Protein AF-A0A3A4NGE0-F1 (afdb_monomer)

Mean predicted aligned error: 10.21 Å

Secondary structure (DSSP, 8-state):
-PPPPGGG---GGGGSSS--S-------TTHHHHHHHHGGG-TT---HHHHHHH--EEEE--TTGGG-HHHHHHHHHHHHHHHTT-SEEEEES-HHHHHHHHHHHHHH-TT-EEE-S----SEEEEESS--SSTT-EEEEEEBTEEEESSGGGGS---B-HHHHHHHHHHHHHHHHHHHTTTT-TT---S---EEEETTT-SSS---PPPPPS-EEEEEEEEE--SHHHHHHHHHHTTS-EEEEEEEE--PBPPGGGTTT-TT--GGGTT-BHHHHHHHHHTTSEEEEEEE-S-TTSSGGGTS---EEEE--S-HHHHHHHHHT--SEEEEEEE-SSEEEEEEE-SBTTBPPGGGGT---S----HHHHHHHHHT--HHHHHHHHHHT-BTTSPPPGGGS--BTTBPPPTTGGGGGTS-HHHHHHHHTT--HHHHHTTTT-BHHHIIIIIITTSSS-SS--SS-TTS--PPPHHHHHHHHHHHHHHHHHHT-TTTGGGS-SSSEEEEETTSPSP---EE---PPTT-GGG-HHHHHHHHHHHTT-

Solvent-accessible surface area (backbone atoms only — not comparable to full-atom values): 29525 Å² total; per-residue (Å²): 138,78,85,77,68,75,86,68,67,49,71,71,78,72,61,79,81,60,77,95,68,81,88,76,73,53,62,49,96,35,41,74,53,52,46,49,34,44,53,86,54,45,72,83,82,70,63,60,65,66,57,45,68,73,41,33,40,31,44,34,51,38,82,62,38,84,81,36,63,47,57,39,54,9,52,47,47,30,44,44,50,43,35,49,74,43,38,28,38,30,42,43,45,42,70,71,58,36,52,52,40,51,54,46,25,44,43,54,16,73,54,49,47,48,28,66,68,92,75,94,55,75,32,33,34,19,39,20,23,74,62,96,49,69,62,32,38,23,26,19,29,37,53,56,24,26,27,27,55,39,84,73,7,39,33,84,49,72,55,41,54,69,25,14,47,40,26,19,21,51,38,50,30,48,36,48,23,37,68,42,23,94,40,36,98,51,32,40,87,43,77,61,56,28,57,47,28,78,60,43,56,49,91,74,91,68,98,69,82,76,84,67,78,72,34,59,58,47,61,34,34,36,36,25,55,42,34,29,25,30,18,17,48,60,45,50,39,69,46,52,36,34,38,37,39,36,36,34,30,62,52,54,34,50,62,81,39,52,46,29,24,75,76,51,39,63,88,40,57,69,38,47,33,46,57,52,51,50,61,59,30,62,90,41,64,45,45,74,46,73,38,75,37,61,93,66,76,46,72,80,53,64,58,88,50,47,33,37,38,41,24,54,89,56,59,67,59,47,37,53,52,49,73,52,55,44,55,29,40,35,33,26,44,67,45,69,60,33,27,30,39,36,52,28,69,46,78,51,81,47,42,38,66,34,38,82,61,54,82,88,60,95,71,82,52,72,49,48,51,49,11,61,75,57,73,46,58,46,60,60,43,44,25,37,65,72,70,63,39,30,28,61,49,43,46,53,84,90,51,59,70,89,41,96,94,51,70,79,59,94,66,54,73,51,39,53,78,41,21,59,43,59,55,32,30,64,76,63,69,46,54,74,78,64,56,60,76,44,58,79,34,38,58,70,53,47,42,55,51,24,54,78,47,45,72,63,60,82,81,82,71,94,83,66,74,78,85,68,45,39,54,53,31,39,50,24,35,38,22,5,40,53,38,38,45,55,51,54,34,72,41,28,80,87,49,47,84,53,44,52,89,43,47,29,33,41,47,52,56,59,45,72,49,65,71,84,26,66,37,81,75,65,66,42,87,89,29,64,49,70,35,66,69,54,42,53,51,42,44,72,73,50,74,86,114

Radius of gyration: 24.65 Å; Cα contacts (8 Å, |Δi|>4): 1082; chains: 1; bounding box: 71×48×72 Å

Structure (mmCIF, N/CA/C/O backbone):
data_AF-A0A3A4NGE0-F1
#
_entry.id   AF-A0A3A4NGE0-F1
#
loop_
_atom_site.group_PDB
_atom_site.id
_atom_site.type_symbol
_atom_site.label_atom_id
_atom_site.label_alt_id
_atom_site.label_comp_id
_atom_site.label_asym_id
_atom_site.label_entity_id
_atom_site.label_seq_id
_atom_site.pdbx_PDB_ins_code
_atom_site.Cartn_x
_atom_site.Cartn_y
_atom_site.Cartn_z
_atom_site.occupancy
_atom_site.B_iso_or_equiv
_atom_site.auth_seq_id
_atom_site.auth_comp_id
_atom_site.auth_asym_id
_atom_site.auth_atom_id
_atom_site.pdbx_PDB_model_num
ATOM 1 N N . MET A 1 1 ? 4.932 -17.598 19.929 1.00 28.69 1 MET A N 1
ATOM 2 C CA . MET A 1 1 ? 4.287 -16.686 20.895 1.00 28.69 1 MET A CA 1
ATOM 3 C C . MET A 1 1 ? 5.229 -16.526 22.076 1.00 28.69 1 MET A C 1
ATOM 5 O O . MET A 1 1 ? 5.363 -17.460 22.852 1.00 28.69 1 MET A O 1
ATOM 9 N N . GLY A 1 2 ? 5.969 -15.420 22.142 1.00 29.58 2 GLY A N 1
ATOM 10 C CA . GLY A 1 2 ? 6.807 -15.085 23.297 1.00 29.58 2 GLY A CA 1
ATOM 11 C C . GLY A 1 2 ? 6.053 -14.097 24.178 1.00 29.58 2 GLY A C 1
ATOM 12 O O . GLY A 1 2 ? 5.568 -13.089 23.670 1.00 29.58 2 GLY A O 1
ATOM 13 N N . VAL A 1 3 ? 5.911 -14.408 25.465 1.00 26.00 3 VAL A N 1
ATOM 14 C CA . VAL A 1 3 ? 5.252 -13.546 26.453 1.00 26.00 3 VAL A CA 1
ATOM 15 C C . VAL A 1 3 ? 6.077 -12.265 26.608 1.00 26.00 3 VAL A C 1
ATOM 17 O O . VAL A 1 3 ? 7.247 -12.315 26.985 1.00 26.00 3 VAL A O 1
ATOM 20 N N . VAL A 1 4 ? 5.488 -11.114 26.281 1.00 31.50 4 VAL A N 1
ATOM 21 C CA . VAL A 1 4 ? 6.109 -9.803 26.514 1.00 31.50 4 VAL A CA 1
ATOM 22 C C . VAL A 1 4 ? 6.120 -9.551 28.024 1.00 31.50 4 VAL A C 1
ATOM 24 O O . VAL A 1 4 ? 5.094 -9.668 28.686 1.00 31.50 4 VAL A O 1
ATOM 27 N N . SER A 1 5 ? 7.285 -9.230 28.590 1.00 34.03 5 SER A N 1
ATOM 28 C CA . SER A 1 5 ? 7.421 -8.948 30.025 1.00 34.03 5 SER A CA 1
ATOM 29 C C . SER A 1 5 ? 6.559 -7.747 30.442 1.00 34.03 5 SER A C 1
ATOM 31 O O . SER A 1 5 ? 6.708 -6.650 29.899 1.00 34.03 5 SER A O 1
ATOM 33 N N . THR A 1 6 ? 5.729 -7.930 31.474 1.00 38.28 6 THR A N 1
ATOM 34 C CA . THR A 1 6 ? 4.860 -6.906 32.091 1.00 38.28 6 THR A CA 1
ATOM 35 C C . THR A 1 6 ? 5.606 -5.655 32.575 1.00 38.28 6 THR A C 1
ATOM 37 O O . THR A 1 6 ? 4.991 -4.611 32.766 1.00 38.28 6 THR A O 1
ATOM 40 N N . ARG A 1 7 ? 6.942 -5.698 32.707 1.00 39.53 7 ARG A N 1
ATOM 41 C CA . ARG A 1 7 ? 7.781 -4.552 33.113 1.00 39.53 7 ARG A CA 1
ATOM 42 C C . ARG A 1 7 ? 7.842 -3.394 32.104 1.00 39.53 7 ARG A C 1
ATOM 44 O O . ARG A 1 7 ? 8.362 -2.337 32.461 1.00 39.53 7 ARG A O 1
ATOM 51 N N . ARG A 1 8 ? 7.374 -3.568 30.860 1.00 47.34 8 ARG A N 1
ATOM 52 C CA . ARG A 1 8 ? 7.400 -2.505 29.829 1.00 47.34 8 ARG A CA 1
ATOM 53 C C . ARG A 1 8 ? 6.116 -1.677 29.720 1.00 47.34 8 ARG A C 1
ATOM 55 O O . ARG A 1 8 ? 6.148 -0.645 29.062 1.00 47.34 8 ARG A O 1
ATOM 62 N N . LEU A 1 9 ? 5.030 -2.070 30.384 1.00 48.41 9 LEU A N 1
ATOM 63 C CA . LEU A 1 9 ? 3.825 -1.246 30.502 1.00 48.41 9 LEU A CA 1
ATOM 64 C C . LEU A 1 9 ? 4.049 -0.246 31.647 1.00 48.41 9 LEU A C 1
ATOM 66 O O . LEU A 1 9 ? 4.215 -0.656 32.796 1.00 48.41 9 LEU A O 1
ATOM 70 N N . ARG A 1 10 ? 4.136 1.056 31.349 1.00 45.19 10 ARG A N 1
ATOM 71 C CA . ARG A 1 10 ? 4.408 2.105 32.351 1.00 45.19 10 ARG A CA 1
ATOM 72 C C . ARG A 1 10 ? 3.235 3.074 32.479 1.00 45.19 10 ARG A C 1
ATOM 74 O O . ARG A 1 10 ? 2.483 3.287 31.540 1.00 45.19 10 ARG A O 1
ATOM 81 N N . CYS A 1 11 ? 3.116 3.683 33.658 1.00 36.38 11 CYS A N 1
ATOM 82 C CA . CYS A 1 11 ? 2.197 4.786 33.936 1.00 36.38 11 CYS A CA 1
ATOM 83 C C . CYS A 1 11 ? 2.870 6.106 33.520 1.00 36.38 11 CYS A C 1
ATOM 85 O O . CYS A 1 11 ? 3.939 6.428 34.046 1.00 36.38 11 CYS A O 1
ATOM 87 N N . LEU A 1 12 ? 2.274 6.864 32.592 1.00 45.59 12 LEU A N 1
ATOM 88 C CA . LEU A 1 12 ? 2.853 8.123 32.094 1.00 45.59 12 LEU A CA 1
ATOM 89 C C . LEU A 1 12 ? 2.907 9.240 33.156 1.00 45.59 12 LEU A C 1
ATOM 91 O O . LEU A 1 12 ? 3.770 10.110 33.076 1.00 45.59 12 LEU A O 1
ATOM 95 N N . GLU A 1 13 ? 2.047 9.191 34.179 1.00 35.69 13 GLU A N 1
ATOM 96 C CA . GLU A 1 13 ? 1.981 10.206 35.248 1.00 35.69 13 GLU A CA 1
ATOM 97 C C . GLU A 1 13 ? 3.271 10.302 36.081 1.00 35.69 13 GLU A C 1
ATOM 99 O O . GLU A 1 13 ? 3.641 11.376 36.547 1.00 35.69 13 GLU A O 1
ATOM 104 N N . THR A 1 14 ? 4.029 9.209 36.203 1.00 33.47 14 THR A N 1
ATOM 105 C CA . THR A 1 14 ? 5.312 9.203 36.929 1.00 33.47 14 THR A CA 1
ATOM 106 C C . THR A 1 14 ? 6.469 9.876 36.179 1.00 33.47 14 THR A C 1
ATOM 108 O O . THR A 1 14 ? 7.526 10.084 36.771 1.00 33.47 14 THR A O 1
AT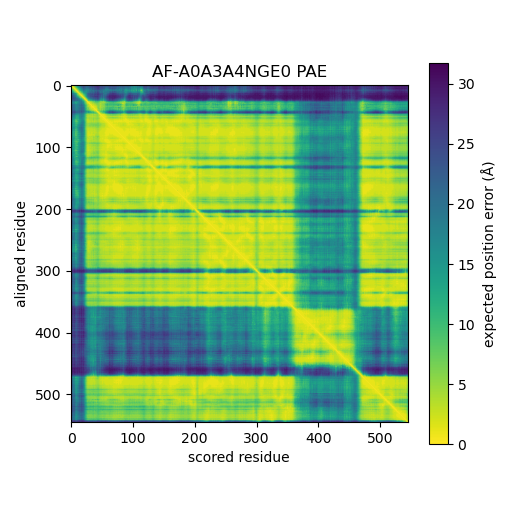OM 111 N N . SER A 1 15 ? 6.292 10.253 34.907 1.00 34.94 15 SER A N 1
ATOM 112 C CA . SER A 1 15 ? 7.349 10.880 34.099 1.00 34.94 15 SER A CA 1
ATOM 113 C C . SER A 1 15 ? 7.357 12.414 34.150 1.00 34.94 15 SER A C 1
ATOM 115 O O . SER A 1 15 ? 8.285 13.017 33.622 1.00 34.94 15 SER A O 1
ATOM 117 N N . GLN A 1 16 ? 6.372 13.066 34.785 1.00 31.69 16 GLN A N 1
ATOM 118 C CA . GLN A 1 16 ? 6.316 14.537 34.848 1.00 31.69 16 GLN A CA 1
ATOM 119 C C . GLN A 1 16 ? 7.055 15.166 36.046 1.00 31.69 16 GLN A C 1
ATOM 121 O O . GLN A 1 16 ? 7.243 16.380 36.055 1.00 31.69 16 GLN A O 1
ATOM 126 N N . GLN A 1 17 ? 7.506 14.393 37.044 1.00 30.03 17 GLN A N 1
ATOM 127 C CA . GLN A 1 17 ? 8.073 14.960 38.287 1.00 30.03 17 GLN A CA 1
ATOM 128 C C . GLN A 1 17 ? 9.516 14.573 38.630 1.00 30.03 17 GLN A C 1
ATOM 130 O O . GLN A 1 17 ? 10.053 15.019 39.641 1.00 30.03 17 GLN A O 1
ATOM 135 N N . ILE A 1 18 ? 10.197 13.824 37.771 1.00 31.66 18 ILE A N 1
ATOM 136 C CA . ILE A 1 18 ? 11.639 13.563 37.870 1.00 31.66 18 ILE A CA 1
ATOM 137 C C . ILE A 1 18 ? 12.191 13.773 36.451 1.00 31.66 18 ILE A C 1
ATOM 139 O O . ILE A 1 18 ? 11.458 13.537 35.504 1.00 31.66 18 ILE A O 1
ATOM 143 N N . TYR A 1 19 ? 13.439 14.223 36.287 1.00 35.22 19 TYR A N 1
ATOM 144 C CA . TYR A 1 19 ? 14.134 14.486 35.003 1.00 35.22 19 TYR A CA 1
ATOM 145 C C . TYR A 1 19 ? 14.128 15.938 34.487 1.00 35.22 19 TYR A C 1
ATOM 147 O O . TYR A 1 19 ? 13.771 16.238 33.351 1.00 35.22 19 TYR A O 1
ATOM 155 N N . LYS A 1 20 ? 14.696 16.847 35.293 1.00 2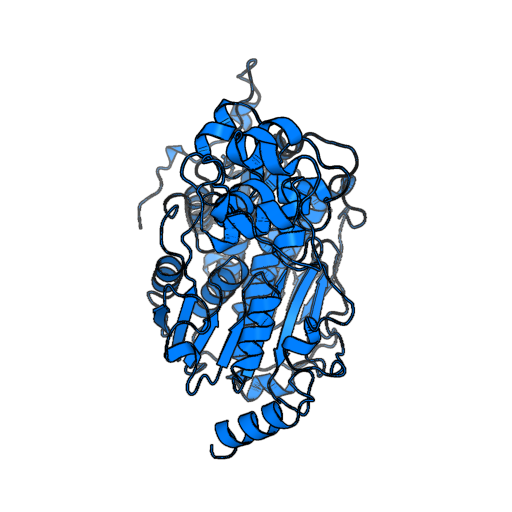9.88 20 LYS A N 1
ATOM 156 C CA . LYS A 1 20 ? 15.468 17.978 34.749 1.00 29.88 20 LYS A CA 1
ATOM 157 C C . LYS A 1 20 ? 16.812 17.444 34.232 1.00 29.88 20 LYS A C 1
ATOM 159 O O . LYS A 1 20 ? 17.724 17.230 35.023 1.00 29.88 20 LYS A O 1
ATOM 164 N N . GLY A 1 21 ? 16.916 17.199 32.928 1.00 29.06 21 GLY A N 1
ATOM 165 C CA . GLY A 1 21 ? 18.164 16.799 32.269 1.00 29.06 21 GLY A CA 1
ATOM 166 C C . GLY A 1 21 ? 17.907 15.976 31.010 1.00 29.06 21 GLY A C 1
ATOM 167 O O . GLY A 1 21 ? 17.647 14.786 31.111 1.00 29.06 21 GLY A O 1
ATOM 168 N N . THR A 1 22 ? 17.964 16.637 29.851 1.00 30.34 22 THR A N 1
ATOM 169 C CA . THR A 1 22 ? 18.017 16.069 28.490 1.00 30.34 22 THR A CA 1
ATOM 170 C C . THR A 1 22 ? 17.031 14.925 28.217 1.00 30.34 22 THR A C 1
ATOM 172 O O . THR A 1 22 ? 17.354 13.747 28.356 1.00 30.34 22 THR A O 1
ATOM 175 N N . ILE A 1 23 ? 15.825 15.279 27.769 1.00 35.88 23 ILE A N 1
ATOM 176 C CA . ILE A 1 23 ? 14.812 14.332 27.293 1.00 35.88 23 ILE A CA 1
ATOM 177 C C . ILE A 1 23 ? 15.409 13.498 26.141 1.00 35.88 23 ILE A C 1
ATOM 179 O O . ILE A 1 23 ? 15.531 13.971 25.015 1.00 35.88 23 ILE A O 1
ATOM 183 N N . ARG A 1 24 ? 15.782 12.241 26.406 1.00 40.12 24 ARG A N 1
ATOM 184 C CA . ARG A 1 24 ? 15.980 11.228 25.360 1.00 40.12 24 ARG A CA 1
ATOM 185 C C . ARG A 1 24 ? 14.651 10.507 25.142 1.00 40.12 24 ARG A C 1
ATOM 187 O O . ARG A 1 24 ? 14.485 9.381 25.602 1.00 40.12 24 ARG A O 1
ATOM 194 N N . VAL A 1 25 ? 13.711 11.141 24.438 1.00 49.62 25 VAL A N 1
ATOM 195 C CA . VAL A 1 25 ? 12.669 10.368 23.744 1.00 49.62 25 VAL A CA 1
ATOM 196 C C . VAL A 1 25 ? 13.407 9.598 22.655 1.00 49.62 25 VAL A C 1
ATOM 198 O O . VAL A 1 25 ? 13.949 10.204 21.731 1.00 49.62 25 VAL A O 1
ATOM 201 N N . SER A 1 26 ? 13.527 8.274 22.784 1.00 59.81 26 SER A N 1
ATOM 202 C CA . SER A 1 26 ? 14.109 7.485 21.700 1.00 59.81 26 SER A CA 1
ATOM 203 C C . SER A 1 26 ? 13.060 7.362 20.603 1.00 59.81 26 SER A C 1
ATOM 205 O O . SER A 1 26 ? 12.115 6.588 20.729 1.00 59.81 26 SER A O 1
ATOM 207 N N . LEU A 1 27 ? 13.198 8.163 19.551 1.00 69.38 27 LEU A N 1
ATOM 208 C CA . LEU A 1 27 ? 12.433 7.986 18.324 1.00 69.38 27 LEU A CA 1
ATOM 209 C C . LEU A 1 27 ? 12.763 6.625 17.697 1.00 69.38 27 LEU A C 1
ATOM 211 O O . LEU A 1 27 ? 13.777 6.000 18.021 1.00 69.38 27 LEU A O 1
ATOM 215 N N . ALA A 1 28 ? 11.905 6.161 16.789 1.00 77.38 28 ALA A N 1
ATOM 216 C CA . ALA A 1 28 ? 12.165 4.931 16.055 1.00 77.38 28 ALA A CA 1
ATOM 217 C C . ALA A 1 28 ? 13.530 4.998 15.344 1.00 77.38 28 ALA A C 1
ATOM 219 O O . ALA A 1 28 ? 13.933 6.046 14.841 1.00 77.38 28 ALA A O 1
ATOM 220 N N . ARG A 1 29 ? 14.229 3.864 15.227 1.00 78.88 29 ARG A N 1
ATOM 221 C CA . ARG A 1 29 ? 15.551 3.789 14.565 1.00 78.88 29 ARG A CA 1
ATOM 222 C C . ARG A 1 29 ? 15.538 4.260 13.104 1.00 78.88 29 ARG A C 1
ATOM 224 O O . ARG A 1 29 ? 16.577 4.607 12.559 1.00 78.88 29 ARG A O 1
ATOM 231 N N . PHE A 1 30 ? 14.365 4.276 12.481 1.00 75.44 30 PHE A N 1
ATOM 232 C CA . PHE A 1 30 ? 14.120 4.721 11.109 1.00 75.44 30 PHE A CA 1
ATOM 233 C C . PHE A 1 30 ? 13.547 6.150 11.025 1.00 75.44 30 PHE A C 1
ATOM 235 O O . PHE A 1 30 ? 13.004 6.538 9.990 1.00 75.44 30 PHE A O 1
ATOM 242 N N . TYR A 1 31 ? 13.654 6.942 12.098 1.00 75.38 31 TYR A N 1
ATOM 243 C CA . TYR A 1 31 ? 13.052 8.273 12.191 1.00 75.38 31 TYR A CA 1
ATOM 244 C C . TYR A 1 31 ? 13.487 9.244 11.088 1.00 75.38 31 TYR A C 1
ATOM 246 O O . TYR A 1 31 ? 12.657 10.012 10.608 1.00 75.38 31 TYR A O 1
ATOM 254 N N . SER A 1 32 ? 14.741 9.187 10.626 1.00 66.44 32 SER A N 1
ATOM 255 C CA . SER A 1 32 ? 15.209 10.050 9.528 1.00 66.44 32 SER A CA 1
ATOM 256 C C . SER A 1 32 ? 14.288 9.984 8.305 1.00 66.44 32 SER A C 1
ATOM 258 O O . SER A 1 32 ? 14.015 10.996 7.675 1.00 66.44 32 SER A O 1
ATOM 260 N N . ARG A 1 33 ? 13.689 8.820 8.034 1.00 70.25 33 ARG A N 1
ATOM 261 C CA . ARG A 1 33 ? 12.747 8.648 6.922 1.00 70.25 33 ARG A CA 1
ATOM 262 C C . ARG A 1 33 ? 11.329 9.105 7.192 1.00 70.25 33 ARG A C 1
ATOM 264 O O . ARG A 1 33 ? 10.597 9.384 6.248 1.00 70.25 33 ARG A O 1
ATOM 271 N N . ILE A 1 34 ? 10.934 9.161 8.457 1.00 68.25 34 ILE A N 1
ATOM 272 C CA . ILE A 1 34 ? 9.696 9.830 8.861 1.00 68.25 34 ILE A CA 1
ATOM 273 C C . ILE A 1 34 ? 9.840 11.327 8.580 1.00 68.25 34 ILE A C 1
ATOM 275 O O . ILE A 1 34 ? 8.921 11.944 8.047 1.00 68.25 34 ILE A O 1
ATOM 279 N N . ASN A 1 35 ? 11.020 11.884 8.867 1.00 69.31 35 ASN A N 1
ATOM 280 C CA . ASN A 1 35 ? 11.325 13.274 8.570 1.00 69.31 35 ASN A CA 1
ATOM 281 C C . ASN A 1 35 ? 11.266 13.569 7.064 1.00 69.31 35 ASN A C 1
ATOM 283 O O . ASN A 1 35 ? 10.596 14.523 6.682 1.00 69.31 35 ASN A O 1
ATOM 287 N N . ASP A 1 36 ? 11.857 12.725 6.212 1.00 64.19 36 ASP A N 1
ATOM 288 C CA . ASP A 1 36 ? 11.776 12.869 4.744 1.00 64.19 36 ASP A CA 1
ATOM 289 C C . ASP A 1 36 ? 10.328 12.828 4.216 1.00 64.19 36 ASP A C 1
ATOM 291 O O . ASP A 1 36 ? 9.983 13.531 3.268 1.00 64.19 36 ASP A O 1
ATOM 295 N N . ALA A 1 37 ? 9.472 11.998 4.822 1.00 63.03 37 ALA A N 1
ATOM 296 C CA . ALA A 1 37 ? 8.072 11.847 4.424 1.00 63.03 37 ALA A CA 1
ATOM 297 C C . ALA A 1 37 ? 7.213 13.063 4.801 1.00 63.03 37 ALA A C 1
ATOM 299 O O . ALA A 1 37 ? 6.310 13.448 4.060 1.00 63.03 37 ALA A O 1
ATOM 300 N N . ILE A 1 38 ? 7.470 13.650 5.972 1.00 70.94 38 ILE A N 1
ATOM 301 C CA . ILE A 1 38 ? 6.590 14.658 6.573 1.00 70.94 38 ILE A CA 1
ATOM 302 C C . ILE A 1 38 ? 7.099 16.076 6.343 1.00 70.94 38 ILE A C 1
ATOM 304 O O . ILE A 1 38 ? 6.279 16.965 6.159 1.00 70.94 38 ILE A O 1
ATOM 308 N N . SER A 1 39 ? 8.413 16.309 6.303 1.00 71.25 39 SER A N 1
ATOM 309 C CA . SER A 1 39 ? 8.980 17.660 6.138 1.00 71.25 39 SER A CA 1
ATOM 310 C C . SER A 1 39 ? 8.426 18.418 4.925 1.00 71.25 39 SER A C 1
ATOM 312 O O . SER A 1 39 ? 8.110 19.594 5.090 1.00 71.25 39 SER A O 1
ATOM 314 N N . PRO A 1 40 ? 8.208 17.791 3.747 1.00 67.50 40 PRO A N 1
ATOM 315 C CA . PRO A 1 40 ? 7.582 18.471 2.607 1.00 67.50 40 PRO A CA 1
ATOM 316 C C . PRO A 1 40 ? 6.141 18.938 2.872 1.00 67.50 40 PRO A C 1
ATOM 318 O O . PRO A 1 40 ? 5.635 19.806 2.168 1.00 67.50 40 PRO A O 1
ATOM 321 N N . LEU A 1 41 ? 5.475 18.354 3.871 1.00 64.88 41 LEU A N 1
ATOM 322 C CA . LEU A 1 41 ? 4.118 18.694 4.300 1.00 64.88 41 LEU A CA 1
ATOM 323 C C . LEU A 1 41 ? 4.098 19.759 5.413 1.00 64.88 41 LEU A C 1
ATOM 325 O O . LEU A 1 41 ? 3.029 20.281 5.720 1.00 64.88 41 LEU A O 1
ATOM 329 N N . LEU A 1 42 ? 5.241 20.078 6.037 1.00 66.25 42 LEU A N 1
ATOM 330 C CA . LEU A 1 42 ? 5.327 21.048 7.130 1.00 66.25 42 LEU A CA 1
ATOM 331 C C . LEU A 1 42 ? 5.638 22.444 6.590 1.00 66.25 42 LEU A C 1
ATOM 333 O O . LEU A 1 42 ? 6.725 22.716 6.084 1.00 66.25 42 LEU A O 1
ATOM 337 N N . SER A 1 43 ? 4.706 23.373 6.778 1.00 57.88 43 SER A N 1
ATOM 338 C CA . SER A 1 43 ? 4.982 24.796 6.567 1.00 57.88 43 SER A CA 1
ATOM 339 C C . SER A 1 43 ? 5.836 25.340 7.725 1.00 57.88 43 SER A C 1
ATOM 341 O O . SER A 1 43 ? 5.440 25.217 8.882 1.00 57.88 43 SER A O 1
ATOM 343 N N . GLY A 1 44 ? 6.989 25.962 7.438 1.00 55.59 44 GLY A N 1
ATOM 344 C CA . GLY A 1 44 ? 7.703 26.814 8.408 1.00 55.59 44 GLY A CA 1
ATOM 345 C C . GLY A 1 44 ? 8.901 26.221 9.167 1.00 55.59 44 GLY A C 1
ATOM 346 O O . GLY A 1 44 ? 9.285 26.790 10.183 1.00 55.59 44 GLY A O 1
ATOM 347 N N . GLY A 1 45 ? 9.518 25.126 8.705 1.00 55.47 45 GLY A N 1
ATOM 348 C CA . GLY A 1 45 ? 10.803 24.649 9.258 1.00 55.47 45 GLY A CA 1
ATOM 349 C C . GLY A 1 45 ? 10.744 24.151 10.710 1.00 55.47 45 GLY A C 1
ATOM 350 O O . GLY A 1 45 ? 11.747 24.208 11.420 1.00 55.47 45 GLY A O 1
ATOM 351 N N . ALA A 1 46 ? 9.572 23.700 11.165 1.00 60.72 46 ALA A N 1
ATOM 352 C CA . ALA A 1 46 ? 9.380 23.180 12.514 1.00 60.72 46 ALA A CA 1
ATOM 353 C C . ALA A 1 46 ? 10.231 21.922 12.764 1.00 60.72 46 ALA A C 1
ATOM 355 O O . ALA A 1 46 ? 10.311 21.036 11.912 1.00 60.72 46 ALA A O 1
ATOM 356 N N . ASP A 1 47 ? 10.822 21.821 13.958 1.00 76.69 47 ASP A N 1
ATOM 357 C CA . ASP A 1 47 ? 11.519 20.614 14.404 1.00 76.69 47 ASP A CA 1
ATOM 358 C C . ASP A 1 47 ? 10.507 19.486 14.652 1.00 76.69 47 ASP A C 1
ATOM 360 O O . ASP A 1 47 ? 9.879 19.394 15.712 1.00 76.69 47 ASP A O 1
ATOM 364 N N . LEU A 1 48 ? 10.349 18.618 13.649 1.00 80.31 48 LEU A N 1
ATOM 365 C CA . LEU A 1 48 ? 9.436 17.481 13.692 1.00 80.31 48 LEU A CA 1
ATOM 366 C C . LEU A 1 48 ? 9.754 16.522 14.848 1.00 80.31 48 LEU A C 1
ATOM 368 O O . LEU A 1 48 ? 8.839 15.893 15.381 1.00 80.31 48 LEU A O 1
ATOM 372 N N . GLN A 1 49 ? 11.024 16.411 15.251 1.00 79.38 49 GLN A N 1
ATOM 373 C CA . GLN A 1 49 ? 11.429 15.479 16.300 1.00 79.38 49 GLN A CA 1
ATOM 374 C C . GLN A 1 49 ? 10.898 15.957 17.642 1.00 79.38 49 GLN A C 1
ATOM 376 O O . GLN A 1 49 ? 10.259 15.180 18.354 1.00 79.38 49 GLN A O 1
ATOM 381 N N . THR A 1 50 ? 11.116 17.233 17.957 1.00 82.44 50 THR A N 1
ATOM 382 C CA . THR A 1 50 ? 10.557 17.854 19.161 1.00 82.44 50 THR A CA 1
ATOM 383 C C . THR A 1 50 ? 9.032 17.825 19.115 1.00 82.44 50 THR A C 1
ATOM 385 O O . THR A 1 50 ? 8.402 17.398 20.081 1.00 82.44 50 THR A O 1
ATOM 388 N N . PHE A 1 51 ? 8.438 18.159 17.964 1.00 87.00 51 PHE A N 1
ATOM 389 C CA . PHE A 1 51 ? 6.989 18.126 17.788 1.00 87.00 51 PHE A CA 1
ATOM 390 C C . PHE A 1 51 ? 6.397 16.746 18.100 1.00 87.00 51 PHE A C 1
ATOM 392 O O . PHE A 1 51 ? 5.503 16.650 18.931 1.00 87.00 51 PHE A O 1
ATOM 399 N N . LEU A 1 52 ? 6.895 15.673 17.476 1.00 87.69 52 LEU A N 1
ATOM 400 C CA . LEU A 1 52 ? 6.370 14.316 17.669 1.00 87.69 52 LEU A CA 1
ATOM 401 C C . LEU A 1 52 ? 6.676 13.739 19.054 1.00 87.69 52 LEU A C 1
ATOM 403 O O . LEU A 1 52 ? 5.875 12.960 19.567 1.00 87.69 52 LEU A O 1
ATOM 407 N N . ALA A 1 53 ? 7.810 14.097 19.662 1.00 85.25 53 ALA A N 1
ATOM 408 C CA . ALA A 1 53 ? 8.187 13.626 20.995 1.00 85.25 53 ALA A CA 1
ATOM 409 C C . ALA A 1 53 ? 7.189 14.060 22.083 1.00 85.25 53 ALA A C 1
ATOM 411 O O . ALA A 1 53 ? 6.987 13.344 23.069 1.00 85.25 53 ALA A O 1
ATOM 412 N N . GLU A 1 54 ? 6.540 15.206 21.891 1.00 87.31 54 GLU A N 1
ATOM 413 C CA . GLU A 1 54 ? 5.529 15.731 22.806 1.00 87.31 54 GLU A CA 1
ATOM 414 C C . GLU A 1 54 ? 4.149 15.088 22.608 1.00 87.31 54 GLU A C 1
ATOM 416 O O . GLU A 1 54 ? 3.343 15.106 23.538 1.00 87.31 54 GLU A O 1
ATOM 421 N N . LYS A 1 55 ? 3.883 14.473 21.445 1.00 90.75 55 LYS A N 1
ATOM 422 C CA . LYS A 1 55 ? 2.553 13.957 21.096 1.00 90.75 55 LYS A CA 1
ATOM 423 C C . LYS A 1 55 ? 2.252 12.599 21.709 1.00 90.75 55 LYS A C 1
ATOM 425 O O . LYS A 1 55 ? 3.043 11.663 21.611 1.00 90.75 55 LYS A O 1
ATOM 430 N N . ILE A 1 56 ? 1.047 12.478 22.264 1.00 93.62 56 ILE A N 1
ATOM 431 C CA . ILE A 1 56 ? 0.448 11.217 22.703 1.00 93.62 56 ILE A CA 1
ATOM 432 C C . ILE A 1 56 ? -0.806 10.955 21.875 1.00 93.62 56 ILE A C 1
ATOM 434 O O . ILE A 1 56 ? -1.791 11.689 21.962 1.00 93.62 56 ILE A O 1
ATOM 438 N N . VAL A 1 57 ? -0.796 9.856 21.128 1.00 95.50 57 VAL A N 1
ATOM 439 C CA . VAL A 1 57 ? -1.935 9.412 20.319 1.00 95.50 57 VAL A CA 1
ATOM 440 C C . VAL A 1 57 ? -2.697 8.301 21.037 1.00 95.50 57 VAL A C 1
ATOM 442 O O . VAL A 1 57 ? -2.092 7.323 21.470 1.00 95.50 57 VAL A O 1
ATOM 445 N N . CYS A 1 58 ? -4.018 8.436 21.153 1.00 97.38 58 CYS A N 1
ATOM 446 C CA . CYS A 1 58 ? -4.899 7.428 21.738 1.00 97.38 58 CYS A CA 1
ATOM 447 C C . CYS A 1 58 ? -5.543 6.544 20.664 1.00 97.38 58 CYS A C 1
ATOM 449 O O . CYS A 1 58 ? -6.098 7.046 19.690 1.00 97.38 58 CYS A O 1
ATOM 451 N N . LEU A 1 59 ? -5.517 5.232 20.878 1.00 98.12 59 LEU A N 1
ATOM 452 C CA . LEU A 1 59 ? -6.296 4.227 20.163 1.00 98.12 59 LEU A CA 1
ATOM 453 C C . LEU A 1 59 ? -7.300 3.634 21.150 1.00 98.12 59 LEU A C 1
ATOM 455 O O . LEU A 1 59 ? -6.899 3.001 22.132 1.00 98.12 59 LEU A O 1
ATOM 459 N N . LYS A 1 60 ? -8.592 3.828 20.892 1.00 97.75 60 LYS A N 1
ATOM 460 C CA . LYS A 1 60 ? -9.672 3.355 21.761 1.00 97.75 60 LYS A CA 1
ATOM 461 C C . LYS A 1 60 ? -10.512 2.294 21.057 1.00 97.75 60 LYS A C 1
ATOM 463 O O . LYS A 1 60 ? -10.967 2.511 19.938 1.00 97.75 60 LYS A O 1
ATOM 468 N N . ALA A 1 61 ? -10.721 1.169 21.727 1.00 97.75 61 ALA A N 1
ATOM 469 C CA . ALA A 1 61 ? -11.506 0.031 21.262 1.00 97.75 61 ALA A CA 1
ATOM 470 C C . ALA A 1 61 ? -12.78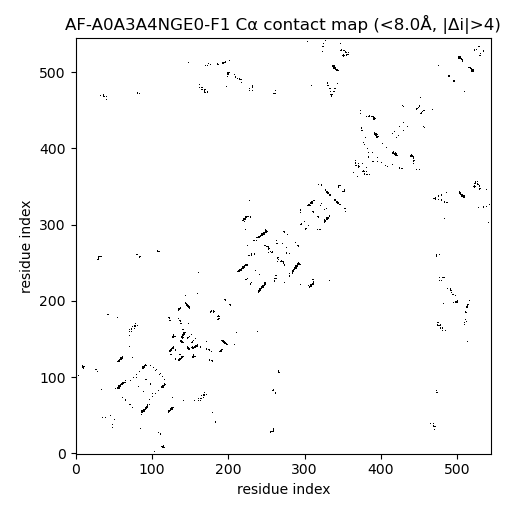1 -0.166 22.106 1.00 97.75 61 ALA A C 1
ATOM 472 O O . ALA A 1 61 ? -12.838 0.315 23.240 1.00 97.75 61 ALA A O 1
ATOM 473 N N . PRO A 1 62 ? -13.789 -0.888 21.582 1.00 97.25 62 PRO A N 1
ATOM 474 C CA . PRO A 1 62 ? -14.926 -1.350 22.368 1.00 97.25 62 PRO A CA 1
ATOM 475 C C . PRO A 1 62 ? -14.520 -2.485 23.313 1.00 97.25 62 PRO A C 1
ATOM 477 O O . PRO A 1 62 ? -13.566 -3.222 23.045 1.00 97.25 62 PRO A O 1
ATOM 480 N N . ASP A 1 63 ? -15.267 -2.637 24.408 1.00 96.31 63 ASP A N 1
ATOM 481 C CA . ASP A 1 63 ? -14.984 -3.639 25.443 1.00 96.31 63 ASP A CA 1
ATOM 482 C C . ASP A 1 63 ? -15.142 -5.085 24.932 1.00 96.31 63 ASP A C 1
ATOM 484 O O . ASP A 1 63 ? -14.469 -5.991 25.418 1.00 96.31 63 ASP A O 1
ATOM 488 N N . ASP A 1 64 ? -15.979 -5.301 23.916 1.00 96.50 64 ASP A N 1
ATOM 489 C CA . ASP A 1 64 ? -16.261 -6.598 23.292 1.00 96.50 64 ASP A CA 1
ATOM 490 C C . ASP A 1 64 ? -15.436 -6.859 22.018 1.00 96.50 64 ASP A C 1
ATOM 492 O O . ASP A 1 64 ? -15.681 -7.841 21.323 1.00 96.50 64 ASP A O 1
ATOM 496 N N . LEU A 1 65 ? -14.428 -6.032 21.689 1.00 97.81 65 LEU A N 1
ATOM 497 C CA . LEU A 1 65 ? -13.680 -6.124 20.419 1.00 97.81 65 LEU A CA 1
ATOM 498 C C . LEU A 1 65 ? -13.111 -7.525 20.120 1.00 97.81 65 LEU A C 1
ATOM 500 O O . LEU A 1 65 ? -12.979 -7.905 18.957 1.00 97.81 65 LEU A O 1
ATOM 504 N N . GLU A 1 66 ? -12.760 -8.286 21.157 1.00 96.62 66 GLU A N 1
ATOM 505 C CA . GLU A 1 66 ? -12.221 -9.644 21.028 1.00 96.62 66 GLU A CA 1
ATOM 506 C C . GLU A 1 66 ? -13.218 -10.631 20.392 1.00 96.62 66 GLU A C 1
ATOM 508 O O . GLU A 1 66 ? -12.805 -11.563 19.703 1.00 96.62 66 GLU A O 1
ATOM 513 N N . GLU A 1 67 ? -14.520 -10.393 20.556 1.00 97.19 67 GLU A N 1
ATOM 514 C CA . GLU A 1 67 ? -15.594 -11.208 19.976 1.00 97.19 67 GLU A CA 1
ATOM 515 C C . GLU A 1 67 ? -15.777 -10.945 18.469 1.00 97.19 67 GLU A C 1
ATOM 517 O O . GLU A 1 67 ? -16.435 -11.717 17.769 1.00 97.19 67 GLU A O 1
ATOM 522 N N . HIS A 1 68 ? -15.139 -9.893 17.941 1.00 97.75 68 HIS A N 1
ATOM 523 C CA . HIS A 1 68 ? -15.300 -9.419 16.566 1.00 97.75 68 HIS A CA 1
ATOM 524 C C . HIS A 1 68 ? -13.969 -9.481 15.803 1.00 97.75 68 HIS A C 1
ATOM 526 O O . HIS A 1 68 ? -13.332 -8.448 15.570 1.00 97.75 68 HIS A O 1
ATOM 532 N N . PRO A 1 69 ? -13.528 -10.671 15.347 1.00 97.00 69 PRO A N 1
ATOM 533 C CA . PRO A 1 69 ? -12.191 -10.876 14.776 1.00 97.00 69 PRO A CA 1
ATOM 534 C C . PRO A 1 69 ? -11.898 -10.002 13.548 1.00 97.00 69 PRO A C 1
ATOM 536 O O . PRO A 1 69 ? -10.757 -9.588 13.336 1.00 97.00 69 PRO A O 1
ATOM 539 N N . ILE A 1 70 ? -12.926 -9.670 12.759 1.00 97.56 70 ILE A N 1
ATOM 540 C CA . ILE A 1 70 ? -12.809 -8.752 11.618 1.00 97.56 70 ILE A CA 1
ATOM 541 C C . ILE A 1 70 ? -12.442 -7.347 12.101 1.00 97.56 70 ILE A C 1
ATOM 543 O O . ILE A 1 70 ? -11.490 -6.765 11.586 1.00 97.56 70 ILE A O 1
ATOM 547 N N . HIS A 1 71 ? -13.142 -6.806 13.101 1.00 98.56 71 HIS A N 1
ATOM 548 C CA . HIS A 1 71 ? -12.820 -5.499 13.685 1.00 98.56 71 HIS A CA 1
ATOM 549 C C . HIS A 1 71 ? -11.469 -5.517 14.405 1.00 98.56 71 HIS A C 1
ATOM 551 O O . HIS A 1 71 ? -10.689 -4.579 14.249 1.00 98.56 71 HIS A O 1
ATOM 557 N N . LEU A 1 72 ? -11.167 -6.592 15.140 1.00 98.62 72 LEU A N 1
ATOM 558 C CA . LEU A 1 72 ? -9.890 -6.768 15.828 1.00 98.62 72 LEU A CA 1
ATOM 559 C C . LEU A 1 72 ? -8.710 -6.666 14.851 1.00 98.62 72 LEU A C 1
ATOM 561 O O . LEU A 1 72 ? -7.746 -5.956 15.127 1.00 98.62 72 LEU A O 1
ATOM 565 N N . ALA A 1 73 ? -8.795 -7.308 13.681 1.00 98.31 73 ALA A N 1
ATOM 566 C CA . ALA A 1 73 ? -7.743 -7.237 12.668 1.00 98.31 73 ALA A CA 1
ATOM 567 C C . ALA A 1 73 ? -7.471 -5.798 12.183 1.00 98.31 73 ALA A C 1
ATOM 569 O O . ALA A 1 73 ? -6.310 -5.417 12.025 1.00 98.31 73 ALA A O 1
ATOM 570 N N . GLY A 1 74 ? -8.521 -4.992 11.994 1.00 98.62 74 GLY A N 1
ATOM 571 C CA . GLY A 1 74 ? -8.399 -3.576 11.640 1.00 98.62 74 GLY A CA 1
ATOM 572 C C . GLY A 1 74 ? -7.765 -2.751 12.760 1.00 98.62 74 GLY A C 1
ATOM 573 O O . GLY A 1 74 ? -6.824 -1.998 12.522 1.00 98.62 74 GLY A O 1
ATOM 574 N N . PHE A 1 75 ? -8.194 -2.955 14.005 1.00 98.75 75 PHE A N 1
ATOM 575 C CA . PHE A 1 75 ? -7.639 -2.248 15.161 1.00 98.75 75 PHE A CA 1
ATOM 576 C C . PHE A 1 75 ? -6.150 -2.567 15.408 1.00 98.75 75 PHE A C 1
ATOM 578 O O . PHE A 1 75 ? -5.344 -1.668 15.673 1.00 98.75 75 PHE A O 1
ATOM 585 N N . ILE A 1 76 ? -5.743 -3.834 15.250 1.00 98.62 76 ILE A N 1
ATOM 586 C CA . ILE A 1 76 ? -4.328 -4.238 15.314 1.00 98.62 76 ILE A CA 1
ATOM 587 C C . ILE A 1 76 ? -3.523 -3.601 14.174 1.00 98.62 76 ILE A C 1
ATOM 589 O O . ILE A 1 76 ? -2.399 -3.144 14.398 1.00 98.62 76 ILE A O 1
ATOM 593 N N . LEU A 1 77 ? -4.084 -3.511 12.963 1.00 98.75 77 LEU A N 1
ATOM 594 C CA . LEU A 1 77 ? -3.438 -2.805 11.857 1.00 98.75 77 LEU A CA 1
ATOM 595 C C . LEU A 1 77 ? -3.293 -1.301 12.148 1.00 98.75 77 LEU A C 1
ATOM 597 O O . LEU A 1 77 ? -2.211 -0.754 11.945 1.00 98.75 77 LEU A O 1
ATOM 601 N N . ALA A 1 78 ? -4.325 -0.641 12.679 1.00 98.69 78 ALA A N 1
ATOM 602 C CA . ALA A 1 78 ? -4.258 0.772 13.062 1.00 98.69 78 ALA A CA 1
ATOM 603 C C . ALA A 1 78 ? -3.161 1.008 14.113 1.00 98.69 78 ALA A C 1
ATOM 605 O O . ALA A 1 78 ? -2.372 1.946 13.997 1.00 98.69 78 ALA A O 1
ATOM 606 N N . THR A 1 79 ? -3.044 0.094 15.082 1.00 98.50 79 THR A N 1
ATOM 607 C CA . THR A 1 79 ? -1.973 0.092 16.088 1.00 98.50 79 THR A CA 1
ATOM 608 C C . THR A 1 79 ? -0.589 -0.044 15.441 1.00 98.50 79 THR A C 1
ATOM 610 O O . THR A 1 79 ? 0.317 0.727 15.758 1.00 98.50 79 THR A O 1
ATOM 613 N N . ASN A 1 80 ? -0.419 -0.989 14.508 1.00 98.00 80 ASN A N 1
ATOM 614 C CA . ASN A 1 80 ? 0.830 -1.185 13.763 1.00 98.00 80 ASN A CA 1
ATOM 615 C C . ASN A 1 80 ? 1.243 0.091 13.018 1.00 98.00 80 ASN A C 1
ATOM 617 O O . ASN A 1 80 ? 2.387 0.524 13.120 1.00 98.00 80 ASN A O 1
ATOM 621 N N . LEU A 1 81 ? 0.299 0.709 12.305 1.00 97.56 81 LEU A N 1
ATOM 622 C CA . LEU A 1 81 ? 0.522 1.941 11.555 1.00 97.56 81 LEU A CA 1
ATOM 623 C C . LEU A 1 81 ? 0.904 3.108 12.475 1.00 97.56 81 LEU A C 1
ATOM 625 O O . LEU A 1 81 ? 1.849 3.834 12.170 1.00 97.56 81 LEU A O 1
ATOM 629 N N . CYS A 1 82 ? 0.227 3.259 13.617 1.00 96.81 82 CYS A N 1
ATOM 630 C CA . CYS A 1 82 ? 0.548 4.299 14.595 1.00 96.81 82 CYS A CA 1
ATOM 631 C C . CYS A 1 82 ? 1.952 4.121 15.187 1.00 96.81 82 CYS A C 1
ATOM 633 O O . CYS A 1 82 ? 2.682 5.101 15.310 1.00 96.81 82 CYS A O 1
ATOM 635 N N . ALA A 1 83 ? 2.370 2.885 15.481 1.00 95.00 83 ALA A N 1
ATOM 636 C CA . ALA A 1 83 ? 3.697 2.586 16.032 1.00 95.00 83 ALA A CA 1
ATOM 637 C C . ALA A 1 83 ? 4.860 2.990 15.107 1.00 95.00 83 ALA A C 1
ATOM 639 O O . ALA A 1 83 ? 5.980 3.207 15.576 1.00 95.00 83 ALA A O 1
ATOM 640 N N . ARG A 1 84 ? 4.602 3.091 13.794 1.00 92.75 84 ARG A N 1
ATOM 641 C CA . ARG A 1 84 ? 5.589 3.513 12.785 1.00 92.75 84 ARG A CA 1
ATOM 642 C C . ARG A 1 84 ? 5.804 5.020 12.742 1.00 92.75 84 ARG A C 1
ATOM 644 O O . ARG A 1 84 ? 6.777 5.453 12.140 1.00 92.75 84 ARG A O 1
ATOM 651 N N . LEU A 1 85 ? 4.916 5.809 13.340 1.00 90.56 85 LEU A N 1
ATOM 652 C CA . LEU A 1 85 ? 4.984 7.267 13.283 1.00 90.56 85 LEU A CA 1
ATOM 653 C C . LEU A 1 85 ? 5.097 7.899 14.669 1.00 90.56 85 LEU A C 1
ATOM 655 O O . LEU A 1 85 ? 5.940 8.765 14.891 1.00 90.56 85 LEU A O 1
ATOM 659 N N . TYR A 1 86 ? 4.259 7.465 15.604 1.00 92.56 86 TYR A N 1
ATOM 660 C CA . TYR A 1 86 ? 4.128 8.107 16.901 1.00 92.56 86 TYR A CA 1
ATOM 661 C C . TYR A 1 86 ? 4.986 7.389 17.947 1.00 92.56 86 TYR A C 1
ATOM 663 O O . TYR A 1 86 ? 4.850 6.177 18.131 1.00 92.56 86 TYR A O 1
ATOM 671 N N . PRO A 1 87 ? 5.864 8.113 18.664 1.00 90.38 87 PRO A N 1
ATOM 672 C CA . PRO A 1 87 ? 6.717 7.510 19.681 1.00 90.38 87 PRO A CA 1
ATOM 673 C C . PRO A 1 87 ? 5.948 7.121 20.949 1.00 90.38 87 PRO A C 1
ATOM 675 O O . PRO A 1 87 ? 6.430 6.276 21.698 1.00 90.38 87 PRO A O 1
ATOM 678 N N . ARG A 1 88 ? 4.768 7.707 21.199 1.00 94.50 88 ARG A N 1
ATOM 679 C CA . ARG A 1 88 ? 3.983 7.495 22.422 1.00 94.50 88 ARG A CA 1
ATOM 680 C C . ARG A 1 88 ? 2.532 7.192 22.069 1.00 94.50 88 ARG A C 1
ATOM 682 O O . ARG A 1 88 ? 1.845 8.012 21.456 1.00 94.50 88 ARG A O 1
ATOM 689 N N . LEU A 1 89 ? 2.073 6.012 22.468 1.00 96.50 89 LEU A N 1
ATOM 690 C CA . LEU A 1 89 ? 0.720 5.528 22.225 1.00 96.50 89 LEU A CA 1
ATOM 691 C C . LEU A 1 89 ? -0.007 5.304 23.547 1.00 96.50 89 LEU A C 1
ATOM 693 O O . LEU A 1 89 ? 0.539 4.738 24.490 1.00 96.50 89 LEU A O 1
ATOM 697 N N . ARG A 1 90 ? -1.276 5.692 23.591 1.00 96.88 90 ARG A N 1
ATOM 698 C CA . ARG A 1 90 ? -2.226 5.243 24.602 1.00 96.88 90 ARG A CA 1
ATOM 699 C C . ARG A 1 90 ? -3.160 4.225 23.964 1.00 96.88 90 ARG A C 1
ATOM 701 O O . ARG A 1 90 ? -3.764 4.515 22.939 1.00 96.88 90 ARG 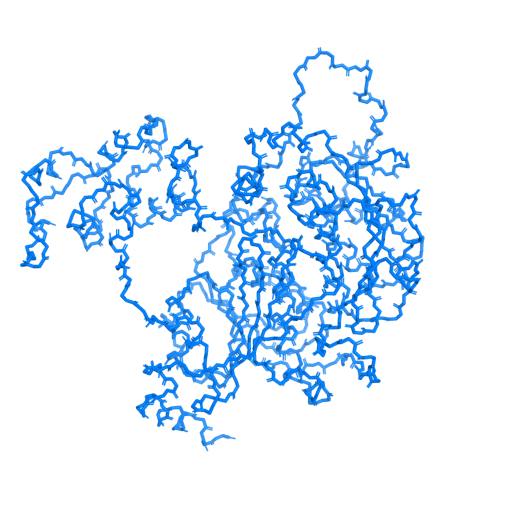A O 1
ATOM 708 N N . ILE A 1 91 ? -3.275 3.041 24.553 1.00 97.19 91 ILE A N 1
ATOM 709 C CA . ILE A 1 91 ? -4.138 1.964 24.063 1.00 97.19 91 ILE A CA 1
ATOM 710 C C . ILE A 1 91 ? -5.202 1.689 25.122 1.00 97.19 91 ILE A C 1
ATOM 712 O O . ILE A 1 91 ? -4.915 1.108 26.168 1.00 97.19 91 ILE A O 1
ATOM 716 N N . LEU A 1 92 ? -6.432 2.112 24.839 1.00 97.06 92 LEU A N 1
ATOM 717 C CA . LEU A 1 92 ? -7.607 1.859 25.668 1.00 97.06 92 LEU A CA 1
ATOM 718 C C . LEU A 1 92 ? -8.395 0.708 25.041 1.00 97.06 92 LEU A C 1
ATOM 720 O O . LEU A 1 92 ? -9.223 0.917 24.158 1.00 97.06 92 LEU A O 1
ATOM 724 N N . ALA A 1 93 ? -8.082 -0.515 25.459 1.00 96.88 93 ALA A N 1
ATOM 725 C CA . ALA A 1 93 ? -8.679 -1.737 24.933 1.00 96.88 93 ALA A CA 1
ATOM 726 C C . ALA A 1 93 ? -8.777 -2.808 26.035 1.00 96.88 93 ALA A C 1
ATOM 728 O O . ALA A 1 93 ? -8.049 -2.714 27.031 1.00 96.88 93 ALA A O 1
ATOM 729 N N . PRO A 1 94 ? -9.610 -3.852 25.856 1.00 96.69 94 PRO A N 1
ATOM 730 C CA . PRO A 1 94 ? -9.626 -5.019 26.739 1.00 96.69 94 PRO A CA 1
ATOM 731 C C . PRO A 1 94 ? -8.225 -5.604 26.932 1.00 96.69 94 PRO A C 1
ATOM 733 O O . PRO A 1 94 ? -7.426 -5.596 25.997 1.00 96.69 94 PRO A O 1
ATOM 736 N N . SER A 1 95 ? -7.919 -6.147 28.116 1.00 94.12 95 SER A N 1
ATOM 737 C CA . SER A 1 95 ? -6.543 -6.515 28.500 1.00 94.12 95 SER A CA 1
ATOM 738 C C . SER A 1 95 ? -5.826 -7.384 27.463 1.00 94.12 95 SER A C 1
ATOM 740 O O . SER A 1 95 ? -4.701 -7.072 27.078 1.00 94.12 95 SER A O 1
ATOM 742 N N . ARG A 1 96 ? -6.493 -8.417 26.932 1.00 95.75 96 ARG A N 1
ATOM 743 C CA . ARG A 1 96 ? -5.910 -9.310 25.920 1.00 95.75 96 ARG A CA 1
ATOM 744 C C . ARG A 1 96 ? -5.669 -8.615 24.578 1.00 95.75 96 ARG A C 1
ATOM 746 O O . ARG A 1 96 ? -4.649 -8.862 23.938 1.00 95.75 96 ARG A O 1
ATOM 753 N N . VAL A 1 97 ? -6.567 -7.721 24.163 1.00 97.75 97 VAL A N 1
ATOM 754 C CA . VAL A 1 97 ? -6.375 -6.886 22.966 1.00 97.75 97 VAL A CA 1
ATOM 755 C C . VAL A 1 97 ? -5.223 -5.904 23.190 1.00 97.75 97 VAL A C 1
ATOM 757 O O . VAL A 1 97 ? -4.345 -5.789 22.340 1.00 97.75 97 VAL A O 1
ATOM 760 N N . GLY A 1 98 ? -5.167 -5.259 24.358 1.00 97.25 98 GLY A N 1
ATOM 761 C CA . GLY A 1 98 ? -4.081 -4.362 24.753 1.00 97.25 98 GLY A CA 1
ATOM 762 C C . GLY A 1 98 ? -2.709 -5.043 24.732 1.00 97.25 98 GLY A C 1
ATOM 763 O O . GLY A 1 98 ? -1.747 -4.470 24.223 1.00 97.25 98 GLY A O 1
ATOM 764 N N . GLU A 1 99 ? -2.614 -6.291 25.196 1.00 96.38 99 GLU A N 1
ATOM 765 C CA . GLU A 1 99 ? -1.391 -7.102 25.117 1.00 96.38 99 GLU A CA 1
ATOM 766 C C . GLU A 1 99 ? -0.980 -7.413 23.668 1.00 96.38 99 GLU A C 1
ATOM 768 O O . GLU A 1 99 ? 0.203 -7.312 23.325 1.00 96.38 99 GLU A O 1
ATOM 773 N N . GLN A 1 100 ? -1.937 -7.747 22.794 1.00 97.31 100 GLN A N 1
ATOM 774 C CA . GLN A 1 100 ? -1.676 -7.970 21.365 1.00 97.31 100 GLN A CA 1
ATOM 775 C C . GLN A 1 100 ? -1.207 -6.690 20.661 1.00 97.31 100 GLN A C 1
ATOM 777 O O . GLN A 1 100 ? -0.234 -6.718 19.898 1.00 97.31 100 GLN A O 1
ATOM 782 N N . CYS A 1 101 ? -1.856 -5.560 20.952 1.00 98.19 101 CYS A N 1
ATOM 783 C CA . CYS A 1 101 ? -1.445 -4.240 20.491 1.00 98.19 101 CYS A CA 1
ATOM 784 C C . CYS A 1 101 ? -0.016 -3.933 20.948 1.00 98.19 101 CYS A C 1
ATOM 786 O O . CYS A 1 101 ? 0.834 -3.624 20.117 1.00 98.19 101 CYS A O 1
ATOM 788 N N . ALA A 1 102 ? 0.289 -4.097 22.238 1.00 96.62 102 ALA A N 1
ATOM 789 C CA . ALA A 1 102 ? 1.619 -3.839 22.778 1.00 96.62 102 ALA A CA 1
ATOM 790 C C . ALA A 1 102 ? 2.695 -4.729 22.143 1.00 96.62 102 ALA A C 1
ATOM 792 O O . ALA A 1 102 ? 3.766 -4.244 21.777 1.00 96.62 102 ALA A O 1
ATOM 793 N N . SER A 1 103 ? 2.405 -6.018 21.944 1.00 96.69 103 SER A N 1
ATOM 794 C CA . SER A 1 103 ? 3.309 -6.928 21.235 1.00 96.69 103 SER A CA 1
ATOM 795 C C . SER A 1 103 ? 3.597 -6.446 19.810 1.00 96.69 103 SER A C 1
ATOM 797 O O . SER A 1 103 ? 4.757 -6.404 19.399 1.00 96.69 103 SER A O 1
ATOM 799 N N . THR A 1 104 ? 2.561 -6.008 19.089 1.00 96.69 104 THR A N 1
ATOM 800 C CA . THR A 1 104 ? 2.683 -5.458 17.731 1.00 96.69 104 THR A CA 1
ATOM 801 C C . THR A 1 104 ? 3.533 -4.187 17.715 1.00 96.69 104 THR A C 1
ATOM 803 O O . THR A 1 104 ? 4.455 -4.075 16.908 1.00 96.69 104 THR A O 1
ATOM 806 N N . VAL A 1 105 ? 3.272 -3.255 18.636 1.00 95.94 105 VAL A N 1
ATOM 807 C CA . VAL A 1 105 ? 4.027 -2.002 18.768 1.00 95.94 105 VAL A CA 1
ATOM 808 C C . VAL A 1 105 ? 5.510 -2.284 18.987 1.00 95.94 105 VAL A C 1
ATOM 810 O O . VAL A 1 105 ? 6.335 -1.773 18.237 1.00 95.94 105 VAL A O 1
ATOM 813 N N . PHE A 1 106 ? 5.868 -3.131 19.955 1.00 94.81 106 PHE A N 1
ATOM 814 C CA . PHE A 1 106 ? 7.274 -3.371 20.294 1.00 94.81 106 PHE A CA 1
ATOM 815 C C . PHE A 1 106 ? 8.051 -4.152 19.231 1.00 94.81 106 PHE A C 1
ATOM 817 O O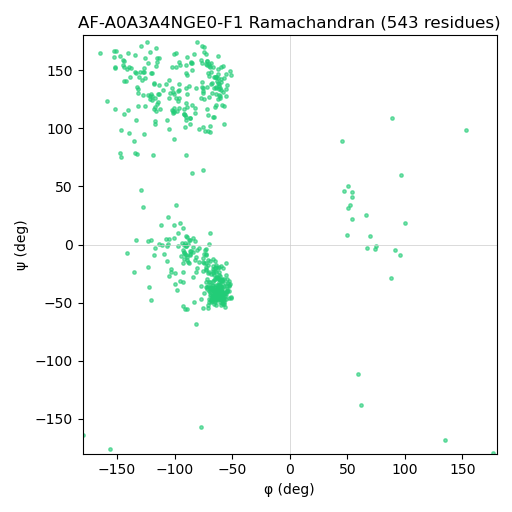 . PHE A 1 106 ? 9.272 -4.031 19.179 1.00 94.81 106 PHE A O 1
ATOM 824 N N . GLN A 1 107 ? 7.380 -4.943 18.390 1.00 94.69 107 GLN A N 1
ATOM 825 C CA . GLN A 1 107 ? 8.027 -5.581 17.239 1.00 94.69 107 GLN A CA 1
ATOM 826 C C . GLN A 1 107 ? 8.374 -4.562 16.146 1.00 94.69 107 GLN A C 1
ATOM 828 O O . GLN A 1 107 ? 9.400 -4.694 15.483 1.00 94.69 107 GLN A O 1
ATOM 833 N N . VAL A 1 108 ? 7.532 -3.546 15.958 1.00 91.38 108 VAL A N 1
ATOM 834 C CA . VAL A 1 108 ? 7.719 -2.506 14.937 1.00 91.38 108 VAL A CA 1
ATOM 835 C C . VAL A 1 108 ? 8.667 -1.409 15.417 1.00 91.38 108 VAL A C 1
ATOM 837 O O . VAL A 1 108 ? 9.595 -1.028 14.711 1.00 91.38 108 VAL A O 1
ATOM 840 N N . ASN A 1 109 ? 8.423 -0.898 16.619 1.00 91.75 109 ASN A N 1
ATOM 841 C CA . ASN A 1 109 ? 9.159 0.187 17.242 1.00 91.75 109 ASN A CA 1
ATOM 842 C C . ASN A 1 109 ? 9.454 -0.186 18.708 1.00 91.75 109 ASN A C 1
ATOM 844 O O . ASN A 1 109 ? 8.668 0.133 19.606 1.00 91.75 109 ASN A O 1
ATOM 848 N N . PRO A 1 110 ? 10.596 -0.852 18.976 1.00 91.12 110 PRO A N 1
ATOM 849 C CA . PRO A 1 110 ? 10.984 -1.276 20.326 1.00 91.12 110 PRO A CA 1
ATOM 850 C C . PRO A 1 110 ? 11.125 -0.128 21.336 1.00 91.12 110 PRO A C 1
ATOM 852 O O . PRO A 1 110 ? 11.138 -0.374 22.543 1.00 91.12 110 PRO A O 1
ATOM 855 N N . SER A 1 111 ? 11.255 1.096 20.826 1.00 90.06 111 SER A N 1
ATOM 856 C CA . SER A 1 111 ? 11.436 2.343 21.560 1.00 90.06 111 SER A CA 1
ATOM 857 C C . SER A 1 111 ? 10.126 3.074 21.875 1.00 90.06 111 SER A C 1
ATOM 859 O O . SER A 1 111 ? 10.161 4.093 22.560 1.00 90.06 111 SER A O 1
ATOM 861 N N . CYS A 1 112 ? 8.983 2.584 21.386 1.00 91.56 112 CYS A N 1
ATOM 862 C CA . CYS A 1 112 ? 7.688 3.215 21.613 1.00 91.56 112 CYS A CA 1
ATOM 863 C C . CYS A 1 112 ? 7.250 3.110 23.085 1.00 91.56 112 CYS A C 1
ATOM 865 O O . CYS A 1 112 ? 7.384 2.059 23.715 1.00 91.56 112 CYS A O 1
ATOM 867 N N . GLU A 1 113 ? 6.696 4.190 23.630 1.00 94.00 113 GLU A N 1
ATOM 868 C CA . GLU A 1 113 ? 6.071 4.207 24.951 1.00 94.00 113 GLU A CA 1
ATOM 869 C C . GLU A 1 113 ? 4.585 3.866 24.842 1.00 94.00 113 GLU A C 1
ATOM 871 O O . GLU A 1 113 ? 3.880 4.415 23.995 1.00 94.00 113 GLU A O 1
ATOM 876 N N . ILE A 1 114 ? 4.100 2.994 25.729 1.00 94.19 114 ILE A N 1
ATOM 877 C CA . ILE A 1 114 ? 2.694 2.583 25.769 1.00 94.19 114 ILE A CA 1
ATOM 878 C C . ILE A 1 114 ? 2.089 2.902 27.133 1.00 94.19 114 ILE A C 1
ATOM 880 O O . ILE A 1 114 ? 2.581 2.426 28.159 1.00 94.19 114 ILE A O 1
ATOM 884 N N . ASP A 1 115 ? 0.985 3.643 27.114 1.00 93.75 115 ASP A N 1
ATOM 885 C CA . ASP A 1 115 ? 0.068 3.830 28.237 1.00 93.75 115 ASP A CA 1
ATOM 886 C C . ASP A 1 115 ? -1.210 3.015 28.016 1.00 93.75 115 ASP A C 1
ATOM 888 O O . ASP A 1 115 ? -1.724 2.930 26.904 1.00 93.75 115 ASP A O 1
ATOM 892 N N . THR A 1 116 ? -1.739 2.424 29.079 1.00 91.50 116 THR A N 1
ATOM 893 C CA . THR A 1 116 ? -2.993 1.644 29.055 1.00 91.50 116 THR A CA 1
ATOM 894 C C . THR A 1 116 ? -4.084 2.265 29.920 1.00 91.50 116 THR A C 1
ATOM 896 O O . THR A 1 116 ? -5.208 1.769 29.963 1.00 91.50 116 THR A O 1
ATOM 899 N N . LYS A 1 117 ? -3.772 3.358 30.625 1.00 89.75 117 LYS A N 1
ATOM 900 C CA . LYS A 1 117 ? -4.719 4.073 31.476 1.00 89.75 117 LYS A CA 1
ATOM 901 C C . LYS A 1 117 ? -5.338 5.242 30.724 1.00 89.75 117 LYS A C 1
ATOM 903 O O . LYS A 1 117 ? -4.734 5.805 29.810 1.00 89.75 117 LYS A O 1
ATOM 908 N N . ARG A 1 118 ? -6.545 5.630 31.143 1.00 88.00 118 ARG A N 1
ATOM 909 C CA . ARG A 1 118 ? -7.190 6.862 30.673 1.00 88.00 118 ARG A CA 1
ATOM 910 C C . ARG A 1 118 ? -6.355 8.077 31.079 1.00 88.00 118 ARG A C 1
ATOM 912 O O . ARG A 1 118 ? -5.775 8.094 32.160 1.00 88.00 118 ARG A O 1
ATOM 919 N N . GLY A 1 119 ? -6.316 9.080 30.209 1.00 87.62 119 GLY A N 1
ATOM 920 C CA . GLY A 1 119 ? -5.553 10.309 30.402 1.00 87.62 119 GLY A CA 1
ATOM 921 C C . GLY A 1 119 ? -5.658 11.222 29.182 1.00 87.62 119 GLY A C 1
ATOM 922 O O . GLY A 1 119 ? -6.315 10.879 28.200 1.00 87.62 119 GLY A O 1
ATOM 923 N N . THR A 1 120 ? -4.998 12.376 29.229 1.00 89.31 120 THR A N 1
ATOM 924 C CA . THR A 1 120 ? -5.025 13.369 28.144 1.00 89.31 120 THR A CA 1
ATOM 925 C C . THR A 1 120 ? -4.170 12.940 26.952 1.00 89.31 120 THR A C 1
ATOM 927 O O . THR A 1 120 ? -3.019 12.524 27.116 1.00 89.31 120 THR A O 1
ATOM 930 N N . SER A 1 121 ? -4.730 13.035 25.748 1.00 92.50 121 SER A N 1
ATOM 931 C CA . SER A 1 121 ? -4.063 12.739 24.474 1.00 92.50 121 SER A CA 1
ATOM 932 C C . SER A 1 121 ? -4.216 13.915 23.516 1.00 92.50 121 SER A C 1
ATOM 934 O O . SER A 1 121 ? -5.229 14.607 23.554 1.00 92.50 121 SER A O 1
ATOM 936 N N . ASP A 1 122 ? -3.228 14.122 22.646 1.00 93.06 122 ASP A N 1
ATOM 937 C CA . ASP A 1 122 ? -3.270 15.160 21.608 1.00 93.06 122 ASP A CA 1
ATOM 938 C C . ASP A 1 122 ? -4.247 14.812 20.481 1.00 93.06 122 ASP A C 1
ATOM 940 O O . ASP A 1 122 ? -4.796 15.699 19.832 1.00 93.06 122 ASP A O 1
ATOM 944 N N . ALA A 1 123 ? -4.445 13.518 20.228 1.00 94.75 123 ALA A N 1
ATOM 945 C CA . ALA A 1 123 ? -5.398 13.021 19.251 1.00 94.75 123 ALA A CA 1
ATOM 946 C C . ALA A 1 123 ? -5.906 11.630 19.651 1.00 94.75 123 ALA A C 1
ATOM 948 O O . ALA A 1 123 ? -5.198 10.863 20.309 1.00 94.75 123 ALA A O 1
ATOM 949 N N . GLU A 1 124 ? -7.124 11.298 19.232 1.00 96.69 124 GLU A N 1
ATOM 950 C CA . GLU A 1 124 ? -7.788 10.026 19.524 1.00 96.69 124 GLU A CA 1
ATOM 951 C C . GLU A 1 124 ? -8.364 9.423 18.241 1.00 96.69 124 GLU A C 1
ATOM 953 O O . GLU A 1 124 ? -9.031 10.108 17.466 1.00 96.69 124 GLU A O 1
ATOM 958 N N . LEU A 1 125 ? -8.119 8.127 18.046 1.00 97.75 125 LEU A N 1
ATOM 959 C CA . LEU A 1 125 ? -8.823 7.279 17.094 1.00 97.75 125 LEU A CA 1
ATOM 960 C C . LEU A 1 125 ? -9.753 6.343 17.874 1.00 97.75 125 LEU A C 1
ATOM 962 O O . LEU A 1 125 ? -9.299 5.393 18.518 1.00 97.75 125 LEU A O 1
ATOM 966 N N . ALA A 1 126 ? -11.053 6.614 17.806 1.00 98.00 126 ALA A N 1
ATOM 967 C CA . ALA A 1 126 ? -12.104 5.815 18.419 1.00 98.00 126 ALA A CA 1
ATOM 968 C C . ALA A 1 126 ? -12.616 4.774 17.414 1.00 98.00 126 ALA A C 1
ATOM 970 O O . ALA A 1 126 ? -13.231 5.110 16.401 1.00 98.00 126 ALA A O 1
ATOM 971 N N . TRP A 1 127 ? -12.352 3.497 17.679 1.00 98.56 127 TRP A N 1
ATOM 972 C CA . TRP A 1 127 ? -12.747 2.392 16.814 1.00 98.56 127 TRP A CA 1
ATOM 973 C C . TRP A 1 127 ? -14.125 1.876 17.195 1.00 98.56 127 TRP A C 1
ATOM 975 O O . TRP A 1 127 ? -14.264 1.236 18.228 1.00 98.56 127 TRP A O 1
ATOM 985 N N . ALA A 1 128 ? -15.136 2.099 16.360 1.00 98.06 128 ALA A N 1
ATOM 986 C CA . ALA A 1 128 ? -16.471 1.539 16.545 1.00 98.06 128 ALA A CA 1
ATOM 987 C C . ALA A 1 128 ? -17.057 1.813 17.949 1.00 98.06 128 ALA A C 1
ATOM 989 O O . ALA A 1 128 ? -17.771 0.978 18.500 1.00 98.06 128 ALA A O 1
ATOM 990 N N . VAL A 1 129 ? -16.737 2.972 18.534 1.00 97.19 129 VAL A N 1
ATOM 991 C CA . VAL A 1 129 ? -17.158 3.395 19.879 1.00 97.19 129 VAL A CA 1
ATOM 992 C C . VAL A 1 129 ? -17.432 4.893 19.926 1.00 97.19 129 VAL A C 1
ATOM 994 O O . VAL A 1 129 ? -16.890 5.640 19.109 1.00 97.19 129 VAL A O 1
ATOM 997 N N . PRO A 1 130 ? -18.234 5.376 20.889 1.00 94.50 130 PRO A N 1
ATOM 998 C CA . PRO A 1 130 ? -18.374 6.804 21.121 1.00 94.50 130 PRO A CA 1
ATOM 999 C C . PRO A 1 130 ? -17.029 7.441 21.527 1.00 94.50 130 PRO A C 1
ATOM 1001 O O . PRO A 1 130 ? -16.304 6.862 22.351 1.00 94.50 130 PRO A O 1
ATOM 1004 N N . PRO A 1 131 ? -16.707 8.628 20.986 1.00 90.25 131 PRO A N 1
ATOM 1005 C CA . PRO A 1 131 ? -15.483 9.339 21.334 1.00 90.25 131 PRO A CA 1
ATOM 1006 C C . PRO A 1 131 ? -15.556 9.925 22.750 1.00 90.25 131 PRO A C 1
ATOM 1008 O O . PRO A 1 131 ? -16.646 10.164 23.271 1.00 90.25 131 PRO A O 1
ATOM 1011 N N . GLU A 1 132 ? -14.400 10.190 23.366 1.00 83.12 132 GLU A N 1
ATOM 1012 C CA . GLU A 1 132 ? -14.319 10.950 24.632 1.00 83.12 132 GLU A CA 1
ATOM 1013 C C . GLU A 1 132 ? -14.182 12.463 24.419 1.00 83.12 132 GLU A C 1
ATOM 1015 O O . GLU A 1 132 ? -14.369 13.235 25.358 1.00 83.12 132 GLU A O 1
ATOM 1020 N N . SER A 1 133 ? -13.886 12.892 23.190 1.00 82.94 133 SER A N 1
ATOM 1021 C CA . SER A 1 133 ? -13.704 14.295 22.815 1.00 82.94 133 SER A CA 1
ATOM 1022 C C . SER A 1 133 ? -14.220 14.589 21.404 1.00 82.94 133 SER A C 1
ATOM 1024 O O . SER A 1 133 ? -14.234 13.713 20.540 1.00 82.94 133 SER A O 1
ATOM 1026 N N . ASP A 1 134 ? -14.592 15.843 21.141 1.00 76.75 134 ASP A N 1
ATOM 1027 C CA . ASP A 1 134 ? -15.091 16.278 19.825 1.00 76.75 134 ASP A CA 1
ATOM 1028 C C . ASP A 1 134 ? -13.998 16.326 18.735 1.00 76.75 134 ASP A C 1
ATOM 1030 O O . ASP A 1 134 ? -14.304 16.423 17.546 1.00 76.75 134 ASP A O 1
ATOM 1034 N N . SER A 1 135 ? -12.718 16.256 19.119 1.00 82.19 135 SER A N 1
ATOM 1035 C CA . SER A 1 135 ? -11.574 16.202 18.198 1.00 82.19 135 SER A CA 1
ATOM 1036 C C . SER A 1 135 ? -11.176 14.776 17.800 1.00 82.19 135 SER A C 1
ATOM 1038 O O . SER A 1 135 ? -10.352 14.603 16.895 1.00 82.19 135 SER A O 1
ATOM 1040 N N . ALA A 1 136 ? -11.756 13.755 18.438 1.00 93.19 136 ALA A N 1
ATOM 1041 C CA . ALA A 1 136 ? -11.506 12.363 18.097 1.00 93.19 136 ALA A CA 1
ATOM 1042 C C . ALA A 1 136 ? -11.987 12.044 16.671 1.00 93.19 136 ALA A C 1
ATOM 1044 O O . ALA A 1 136 ? -13.013 12.544 16.203 1.00 93.19 136 ALA A O 1
ATOM 1045 N N . ALA A 1 137 ? -11.244 11.188 15.975 1.00 96.19 137 ALA A N 1
ATOM 1046 C CA . ALA A 1 137 ? -11.702 10.559 14.745 1.00 96.19 137 ALA A CA 1
ATOM 1047 C C . ALA A 1 137 ? -12.423 9.257 15.103 1.00 96.19 137 ALA A C 1
ATOM 1049 O O . ALA A 1 137 ? -11.814 8.354 15.679 1.00 96.19 137 ALA A O 1
ATOM 1050 N N . VAL A 1 138 ? -13.712 9.148 14.779 1.00 97.94 138 VAL A N 1
ATOM 1051 C CA . VAL A 1 138 ? -14.501 7.942 15.057 1.00 97.94 138 VAL A CA 1
ATOM 1052 C C . VAL A 1 138 ? -14.640 7.123 13.786 1.00 97.94 138 VAL A C 1
ATOM 1054 O O . VAL A 1 138 ? -15.325 7.543 12.855 1.00 97.94 138 VAL A O 1
ATOM 1057 N N . VAL A 1 139 ? -14.039 5.938 13.749 1.00 98.12 139 VAL A N 1
ATOM 1058 C CA . VAL A 1 139 ? -14.029 5.073 12.566 1.00 98.12 139 VAL A CA 1
ATOM 1059 C C . VAL A 1 139 ? -14.728 3.748 12.835 1.00 98.12 139 VAL A C 1
ATOM 1061 O O . VAL A 1 139 ? -14.499 3.124 13.866 1.00 98.12 139 VAL A O 1
ATOM 1064 N N . ALA A 1 140 ? -15.533 3.267 11.890 1.00 98.06 140 ALA A N 1
ATOM 1065 C CA . ALA A 1 140 ? -15.974 1.876 11.899 1.00 98.06 140 ALA A CA 1
ATOM 1066 C C . ALA A 1 140 ? -16.092 1.308 10.482 1.00 98.06 140 ALA A C 1
ATOM 1068 O O . ALA A 1 140 ? -16.595 1.992 9.586 1.00 98.06 140 ALA A O 1
ATOM 1069 N N . PRO A 1 141 ? -15.690 0.049 10.271 1.00 97.69 141 PRO A N 1
ATOM 1070 C CA . PRO A 1 141 ? -16.070 -0.691 9.082 1.00 97.69 141 PRO A CA 1
ATOM 1071 C C . PRO A 1 141 ? -17.528 -1.174 9.201 1.00 97.69 141 PRO A C 1
ATOM 1073 O O . PRO A 1 141 ? -17.955 -1.613 10.266 1.00 97.69 141 PRO A O 1
ATOM 1076 N N . SER A 1 142 ? -18.294 -1.108 8.110 1.00 95.56 142 SER A N 1
ATOM 1077 C CA . SER A 1 142 ? -19.706 -1.520 8.053 1.00 95.56 142 SER A CA 1
ATOM 1078 C C . SER A 1 142 ? -20.069 -1.985 6.643 1.00 95.56 142 SER A C 1
ATOM 1080 O O . SER A 1 142 ? -20.027 -1.200 5.703 1.00 95.56 142 SER A O 1
ATOM 1082 N N . GLY A 1 143 ? -20.429 -3.255 6.465 1.00 94.25 143 GLY A N 1
ATOM 1083 C CA . GLY A 1 143 ? -20.716 -3.829 5.148 1.00 94.25 143 GLY A CA 1
ATOM 1084 C C . GLY A 1 143 ? -19.513 -3.720 4.206 1.00 94.25 143 GLY A C 1
ATOM 1085 O O . GLY A 1 143 ? -18.503 -4.379 4.441 1.00 94.25 143 GLY A O 1
ATOM 1086 N N . TRP A 1 144 ? -19.635 -2.888 3.164 1.00 95.19 144 TRP A N 1
ATOM 1087 C CA . TRP A 1 144 ? -18.568 -2.503 2.221 1.00 95.19 144 TRP A CA 1
ATOM 1088 C C . TRP A 1 144 ? -18.032 -1.073 2.443 1.00 95.19 144 TRP A C 1
ATOM 1090 O O . TRP A 1 144 ? -17.194 -0.596 1.676 1.00 95.19 144 TRP A O 1
ATOM 1100 N N . GLU A 1 145 ? -18.497 -0.390 3.490 1.00 95.38 145 GLU A N 1
ATOM 1101 C CA . GLU A 1 145 ? -18.221 1.018 3.773 1.00 95.38 145 GLU A CA 1
ATOM 1102 C C . GLU A 1 145 ? -17.269 1.212 4.959 1.00 95.38 145 GLU A C 1
ATOM 1104 O O . GLU A 1 145 ? -17.419 0.612 6.026 1.00 95.38 145 GLU A O 1
ATOM 1109 N N . VAL A 1 146 ? -16.330 2.140 4.804 1.00 96.88 146 VAL A N 1
ATOM 1110 C CA . VAL A 1 146 ? -15.627 2.771 5.924 1.00 96.88 146 VAL A CA 1
ATOM 1111 C C . VAL A 1 146 ? -16.419 4.003 6.341 1.00 96.88 146 VAL A C 1
ATOM 1113 O O . VAL A 1 146 ? -16.625 4.895 5.522 1.00 96.88 146 VAL A O 1
ATOM 1116 N N . LEU A 1 147 ? -16.853 4.058 7.599 1.00 96.94 147 LEU A N 1
ATOM 1117 C CA . LEU A 1 147 ? -17.608 5.173 8.169 1.00 96.94 147 LEU A CA 1
ATOM 1118 C C . LEU A 1 147 ? -16.699 6.022 9.061 1.00 96.94 147 LEU A C 1
ATOM 1120 O O . LEU A 1 147 ? -16.048 5.476 9.952 1.00 96.94 147 LEU A O 1
ATOM 1124 N N . ILE A 1 148 ? -16.709 7.341 8.865 1.00 96.88 148 ILE A N 1
ATOM 1125 C CA . ILE A 1 148 ? -15.987 8.331 9.676 1.00 96.88 148 ILE A CA 1
ATOM 1126 C C . ILE A 1 148 ? -17.001 9.294 10.291 1.00 96.88 148 ILE A C 1
ATOM 1128 O O . ILE A 1 148 ? -17.816 9.863 9.572 1.00 96.88 148 ILE A O 1
ATOM 1132 N N . ASP A 1 149 ? -16.992 9.425 11.617 1.00 96.56 149 ASP A N 1
ATOM 1133 C CA . ASP A 1 149 ? -17.849 10.272 12.471 1.00 96.56 149 ASP A CA 1
ATOM 1134 C C . ASP A 1 149 ? -19.370 10.211 12.253 1.00 96.56 149 ASP A C 1
ATOM 1136 O O . ASP A 1 149 ? -20.134 10.982 12.843 1.00 96.56 149 ASP A O 1
ATOM 1140 N N . LEU A 1 150 ? -19.842 9.280 11.432 1.00 95.06 150 LEU A N 1
ATOM 1141 C CA . LEU A 1 150 ? -21.259 9.036 11.224 1.00 95.06 150 LEU A CA 1
ATOM 1142 C C . LEU A 1 150 ? -21.868 8.348 12.456 1.00 95.06 150 LEU A C 1
ATOM 1144 O O . LEU A 1 150 ? -21.179 7.625 13.171 1.00 95.06 150 LEU A O 1
ATOM 1148 N N . PRO A 1 151 ? -23.184 8.472 12.705 1.00 94.19 151 PRO A N 1
ATOM 1149 C CA . PRO A 1 151 ? -23.828 7.782 13.827 1.00 94.19 151 PRO A CA 1
ATOM 1150 C C . PRO A 1 151 ? -23.552 6.269 13.854 1.00 94.19 151 PRO A C 1
ATOM 1152 O O . PRO A 1 151 ? -23.366 5.687 14.921 1.00 94.19 151 PRO A O 1
ATOM 1155 N N . GLY A 1 152 ? -23.464 5.646 12.672 1.00 93.25 152 GLY A N 1
ATOM 1156 C CA . GLY A 1 152 ? -23.139 4.229 12.515 1.00 93.25 152 GLY A CA 1
ATOM 1157 C C . GLY A 1 152 ? -21.715 3.845 12.927 1.00 93.25 152 GLY A C 1
ATOM 1158 O O . GLY A 1 152 ? -21.514 2.675 13.243 1.00 93.25 152 GLY A O 1
ATOM 1159 N N . SER A 1 153 ? -20.766 4.794 12.981 1.00 96.00 153 SER A N 1
ATOM 1160 C CA . SER A 1 153 ? -19.369 4.527 13.352 1.00 96.00 153 SER A CA 1
ATOM 1161 C C . SER A 1 153 ? -19.123 4.431 14.858 1.00 96.00 153 SER A C 1
ATOM 1163 O O . SER A 1 153 ? -18.029 4.082 15.283 1.00 96.00 153 SER A O 1
ATOM 1165 N N . ARG A 1 154 ? -20.139 4.694 15.687 1.00 96.25 154 ARG A N 1
ATOM 1166 C CA . ARG A 1 154 ? -20.025 4.716 17.157 1.00 96.25 154 ARG A CA 1
ATOM 1167 C C . ARG A 1 154 ? -20.288 3.363 17.823 1.00 96.25 154 ARG A C 1
ATOM 1169 O O . ARG A 1 154 ? -20.427 3.307 19.041 1.00 96.25 154 ARG A O 1
ATOM 1176 N N . ARG A 1 155 ? -20.434 2.298 17.036 1.00 96.69 155 ARG A N 1
ATOM 1177 C CA . ARG A 1 155 ? -20.652 0.923 17.500 1.00 96.69 155 ARG A CA 1
ATOM 1178 C C . ARG A 1 155 ? -20.116 -0.067 16.474 1.00 96.69 155 ARG A C 1
ATOM 1180 O O . ARG A 1 155 ? -19.965 0.286 15.304 1.00 96.69 155 ARG A O 1
ATOM 1187 N N . ILE A 1 156 ? -19.887 -1.305 16.897 1.00 97.62 156 ILE A N 1
ATOM 1188 C CA . ILE A 1 156 ? -19.562 -2.406 15.987 1.00 97.62 156 ILE A CA 1
ATOM 1189 C C . ILE A 1 156 ? -20.734 -2.665 15.033 1.00 97.62 156 ILE A C 1
ATOM 1191 O O . ILE A 1 156 ? -21.903 -2.586 15.414 1.00 97.62 156 ILE A O 1
ATOM 1195 N N . GLN A 1 157 ? -20.402 -2.945 13.775 1.00 95.50 157 GLN A N 1
ATOM 1196 C CA . GLN A 1 157 ? -21.344 -3.240 12.700 1.00 95.50 157 GLN A CA 1
ATOM 1197 C C . GLN A 1 157 ? -20.839 -4.475 11.950 1.00 95.50 157 GLN A C 1
ATOM 1199 O O . GLN A 1 157 ? -19.631 -4.648 11.818 1.00 95.50 157 GLN A O 1
ATOM 1204 N N . PRO A 1 158 ? -21.715 -5.330 11.406 1.00 95.12 158 PRO A N 1
ATOM 1205 C CA . PRO A 1 158 ? -21.274 -6.395 10.513 1.00 95.12 158 PRO A CA 1
ATOM 1206 C C . PRO A 1 158 ? -20.461 -5.825 9.346 1.00 95.12 158 PRO A C 1
ATOM 1208 O O . PRO A 1 158 ? -20.857 -4.836 8.730 1.00 95.12 158 PRO A O 1
ATOM 1211 N N . SER A 1 159 ? -19.321 -6.435 9.037 1.00 95.56 159 SER A N 1
ATOM 1212 C CA . SER A 1 159 ? -18.424 -5.977 7.974 1.00 95.56 159 SER A CA 1
ATOM 1213 C C . SER A 1 159 ? -17.557 -7.123 7.453 1.00 95.56 159 SER A C 1
ATOM 1215 O O . SER A 1 159 ? -17.710 -8.269 7.873 1.00 95.56 159 SER A O 1
ATOM 1217 N N . ASN A 1 160 ? -16.639 -6.820 6.538 1.00 96.00 160 ASN A N 1
ATOM 1218 C CA . ASN A 1 160 ? -15.662 -7.762 6.011 1.00 96.00 160 ASN A CA 1
ATOM 1219 C C . ASN A 1 160 ? -14.218 -7.288 6.251 1.00 96.00 160 ASN A C 1
ATOM 1221 O O . ASN A 1 160 ? -13.953 -6.135 6.602 1.00 96.00 160 ASN A O 1
ATOM 1225 N N . ILE A 1 161 ? -13.268 -8.207 6.067 1.00 97.38 161 ILE A N 1
ATOM 1226 C CA . ILE A 1 161 ? -11.857 -7.951 6.367 1.00 97.38 161 ILE A CA 1
ATOM 1227 C C . ILE A 1 161 ? -11.262 -6.824 5.514 1.00 97.38 161 ILE A C 1
ATOM 1229 O O . ILE A 1 161 ? -10.521 -6.012 6.056 1.00 97.38 161 ILE A O 1
ATOM 1233 N N . LEU A 1 162 ? -11.623 -6.699 4.230 1.00 97.94 162 LEU A N 1
ATOM 1234 C CA . LEU A 1 162 ? -11.096 -5.639 3.360 1.00 97.94 162 LEU A CA 1
ATOM 1235 C C . LEU A 1 162 ? -11.457 -4.256 3.907 1.00 97.94 162 LEU A C 1
ATOM 1237 O O . LEU A 1 162 ? -10.603 -3.378 4.010 1.00 97.94 162 LEU A O 1
ATOM 1241 N N . VAL A 1 163 ? -12.710 -4.091 4.327 1.00 98.00 163 VAL A N 1
ATOM 1242 C CA . VAL A 1 163 ? -13.226 -2.829 4.870 1.00 98.00 163 VAL A CA 1
ATOM 1243 C C . VAL A 1 163 ? -12.628 -2.523 6.232 1.00 98.00 163 VAL A C 1
ATOM 1245 O O . VAL A 1 163 ? -12.275 -1.380 6.492 1.00 98.00 163 VAL A O 1
ATOM 1248 N N . SER A 1 164 ? -12.455 -3.527 7.091 1.00 98.56 164 SER A N 1
ATOM 1249 C CA . SER A 1 164 ? -11.790 -3.353 8.384 1.00 98.56 164 SER A CA 1
ATOM 1250 C C . SER A 1 164 ? -10.337 -2.892 8.230 1.00 98.56 164 SER A C 1
ATOM 1252 O O . SER A 1 164 ? -9.906 -1.940 8.881 1.00 98.56 164 SER A O 1
ATOM 1254 N N . LEU A 1 165 ? -9.580 -3.481 7.302 1.00 98.75 165 LEU A N 1
ATOM 1255 C CA . LEU A 1 165 ? -8.211 -3.038 7.035 1.00 98.75 165 LEU A CA 1
ATOM 1256 C C . LEU A 1 165 ? -8.169 -1.642 6.382 1.00 98.75 165 LEU A C 1
ATOM 1258 O O . LEU A 1 165 ? -7.301 -0.826 6.710 1.00 98.75 165 LEU A O 1
ATOM 1262 N N . ALA A 1 166 ? -9.118 -1.330 5.492 1.00 98.44 166 ALA A N 1
ATOM 1263 C CA . ALA A 1 166 ? -9.238 0.001 4.896 1.00 98.44 166 ALA A CA 1
ATOM 1264 C C . ALA A 1 166 ? -9.597 1.060 5.953 1.00 98.44 166 ALA A C 1
ATOM 1266 O O . ALA A 1 166 ? -8.983 2.126 5.985 1.00 98.44 166 ALA A O 1
ATOM 1267 N N . ALA A 1 167 ? -10.514 0.736 6.869 1.00 98.44 167 ALA A N 1
ATOM 1268 C CA . ALA A 1 167 ? -10.903 1.567 8.003 1.00 98.44 167 ALA A CA 1
ATOM 1269 C C . ALA A 1 167 ? -9.714 1.886 8.914 1.00 98.44 167 ALA A C 1
ATOM 1271 O O . ALA A 1 167 ? -9.560 3.028 9.336 1.00 98.44 167 ALA A O 1
ATOM 1272 N N . ALA A 1 168 ? -8.819 0.924 9.150 1.00 98.56 168 ALA A N 1
ATOM 1273 C CA . ALA A 1 168 ? -7.571 1.168 9.870 1.00 98.56 168 ALA A CA 1
ATOM 1274 C C . ALA A 1 168 ? -6.701 2.228 9.183 1.00 98.56 168 ALA A C 1
ATOM 1276 O O . ALA A 1 168 ? -6.221 3.158 9.827 1.00 98.56 168 ALA A O 1
ATOM 1277 N N . SER A 1 169 ? -6.526 2.114 7.866 1.00 97.56 169 SER A N 1
ATOM 1278 C CA . SER A 1 169 ? -5.675 3.030 7.103 1.00 97.56 169 SER A CA 1
ATOM 1279 C C . SER A 1 169 ? -6.275 4.435 7.008 1.00 97.56 169 SER A C 1
ATOM 1281 O O . SER A 1 169 ? -5.572 5.419 7.222 1.00 97.56 169 SER A O 1
ATOM 1283 N N . ILE A 1 170 ? -7.581 4.536 6.747 1.00 97.19 170 ILE A N 1
ATOM 1284 C CA . ILE A 1 170 ? -8.302 5.815 6.672 1.00 97.19 170 ILE A CA 1
ATOM 1285 C C . ILE A 1 170 ? -8.383 6.467 8.054 1.00 97.19 170 ILE A C 1
ATOM 1287 O O . ILE A 1 170 ? -8.103 7.653 8.183 1.00 97.19 170 ILE A O 1
ATOM 1291 N N . GLY A 1 171 ? -8.683 5.696 9.101 1.00 97.12 171 GLY A N 1
ATOM 1292 C CA . GLY A 1 171 ? -8.728 6.186 10.478 1.00 97.12 171 GLY A CA 1
ATOM 1293 C C . GLY A 1 171 ? -7.383 6.742 10.951 1.00 97.12 171 GLY A C 1
ATOM 1294 O O . GLY A 1 171 ? -7.331 7.816 11.544 1.00 97.12 171 GLY A O 1
ATOM 1295 N N . VAL A 1 172 ? -6.273 6.071 10.624 1.00 97.25 172 VAL A N 1
ATOM 1296 C CA . VAL A 1 172 ? -4.925 6.603 10.893 1.00 97.25 172 VAL A CA 1
ATOM 1297 C C . VAL A 1 172 ? -4.623 7.849 10.048 1.00 97.25 172 VAL A C 1
ATOM 1299 O O . VAL A 1 172 ? -3.920 8.739 10.521 1.00 97.25 172 VAL A O 1
ATOM 1302 N N . GLY A 1 173 ? -5.173 7.959 8.836 1.00 95.12 173 GLY A N 1
ATOM 1303 C CA . GLY A 1 173 ? -5.124 9.189 8.038 1.00 95.12 173 GLY A CA 1
ATOM 1304 C C . GLY A 1 173 ? -5.853 10.361 8.709 1.00 95.12 173 GLY A C 1
ATOM 1305 O O . GLY A 1 173 ? -5.294 11.447 8.832 1.00 95.12 173 GLY A O 1
ATOM 1306 N N . GLU A 1 174 ? -7.058 10.140 9.237 1.00 95.94 174 GLU A N 1
ATOM 1307 C CA . GLU A 1 174 ? -7.797 11.157 10.003 1.00 95.94 174 GLU A CA 1
ATOM 1308 C C . GLU A 1 174 ? -7.047 11.571 11.275 1.00 95.94 174 GLU A C 1
ATOM 1310 O O . GLU A 1 174 ? -6.934 12.757 11.579 1.00 95.94 174 GLU A O 1
ATOM 1315 N N . LEU A 1 175 ? -6.452 10.603 11.973 1.00 95.25 175 LEU A N 1
ATOM 1316 C CA . LEU A 1 175 ? -5.599 10.850 13.131 1.00 95.25 175 LEU A CA 1
ATOM 1317 C C . LEU A 1 175 ? -4.364 11.689 12.769 1.00 95.25 175 LEU A C 1
ATOM 1319 O O . LEU A 1 175 ? -4.015 12.625 13.490 1.00 95.25 175 LEU A O 1
ATOM 1323 N N . PHE A 1 176 ? -3.733 11.399 11.628 1.00 94.00 176 PHE A N 1
ATOM 1324 C CA . PHE A 1 176 ? -2.642 12.203 11.083 1.00 94.00 176 PHE A CA 1
ATOM 1325 C C . PHE A 1 176 ? -3.097 13.640 10.812 1.00 94.00 176 PHE A C 1
ATOM 1327 O O . PHE A 1 176 ? -2.428 14.581 11.238 1.00 94.00 176 PHE A O 1
ATOM 1334 N N . ARG A 1 177 ? -4.263 13.824 10.183 1.00 93.19 177 ARG A N 1
ATOM 1335 C CA . ARG A 1 177 ? -4.841 15.150 9.927 1.00 93.19 177 ARG A CA 1
ATOM 1336 C C . ARG A 1 177 ? -5.136 15.923 11.212 1.00 93.19 177 ARG A C 1
ATOM 1338 O O . ARG A 1 177 ? -5.011 17.144 11.186 1.00 93.19 177 ARG A O 1
ATOM 1345 N N . THR A 1 178 ? -5.494 15.249 12.307 1.00 94.19 178 THR A N 1
ATOM 1346 C CA . THR A 1 178 ? -5.678 15.882 13.626 1.00 94.19 178 THR A CA 1
ATOM 1347 C C . THR A 1 178 ? -4.342 16.309 14.224 1.00 94.19 178 THR A C 1
ATOM 1349 O O . THR A 1 178 ? -4.174 17.471 14.586 1.00 94.19 178 THR A O 1
ATOM 1352 N N . VAL A 1 179 ? -3.359 15.402 14.296 1.00 92.81 179 VAL A N 1
ATOM 1353 C CA . VAL A 1 179 ? -2.051 15.713 14.899 1.00 92.81 179 VAL A CA 1
ATOM 1354 C C . VAL A 1 179 ? -1.353 16.841 14.138 1.00 92.81 179 VAL A C 1
ATOM 1356 O O . VAL A 1 179 ? -0.823 17.761 14.752 1.00 92.81 179 VAL A O 1
ATOM 1359 N N . PHE A 1 180 ? -1.383 16.803 12.807 1.00 90.75 180 PHE A N 1
ATOM 1360 C CA . PHE A 1 180 ? -0.699 17.767 11.944 1.00 90.75 180 PHE A CA 1
ATOM 1361 C C . PHE A 1 180 ? -1.603 18.913 11.474 1.00 90.75 180 PHE A C 1
ATOM 1363 O O . PHE A 1 180 ? -1.266 19.597 10.509 1.00 90.75 180 PHE A O 1
ATOM 1370 N N . ALA A 1 181 ? -2.733 19.160 12.146 1.00 90.81 181 ALA A N 1
ATOM 1371 C CA . ALA A 1 181 ? -3.749 20.101 11.676 1.00 90.81 181 ALA A CA 1
ATOM 1372 C C . ALA A 1 181 ? -3.202 21.506 11.375 1.00 90.81 181 ALA A C 1
ATOM 1374 O O . ALA A 1 181 ? -3.583 22.110 10.380 1.00 90.81 181 ALA A O 1
ATOM 1375 N N . GLN A 1 182 ? -2.264 21.997 12.191 1.00 86.62 182 GLN A N 1
ATOM 1376 C CA . GLN A 1 182 ? -1.649 23.319 12.012 1.00 86.62 182 GLN A CA 1
ATOM 1377 C C . GLN A 1 182 ? -0.702 23.423 10.805 1.00 86.62 182 GLN A C 1
ATOM 1379 O O . GLN A 1 182 ? -0.360 24.524 10.387 1.00 86.62 182 GLN A O 1
ATOM 1384 N N . PHE A 1 183 ? -0.249 22.290 10.266 1.00 83.12 183 PHE A N 1
ATOM 1385 C CA . PHE A 1 183 ? 0.702 22.235 9.155 1.00 83.12 183 PHE A CA 1
ATOM 1386 C C . PHE A 1 183 ? 0.035 21.907 7.819 1.00 83.12 183 PHE A C 1
ATOM 1388 O O . PHE A 1 183 ? 0.591 22.202 6.764 1.00 83.12 183 PHE A O 1
ATOM 1395 N N . LEU A 1 184 ? -1.151 21.300 7.862 1.00 83.12 184 LEU A N 1
ATOM 1396 C CA . LEU A 1 184 ? -1.876 20.840 6.688 1.00 83.12 184 LEU A CA 1
ATOM 1397 C C . LEU A 1 184 ? -2.985 21.826 6.326 1.00 83.12 184 LEU A C 1
ATOM 1399 O O . LEU A 1 184 ? -3.842 22.134 7.150 1.00 83.12 184 LEU A O 1
ATOM 1403 N N . ALA A 1 185 ? -3.061 22.215 5.052 1.00 82.38 185 ALA A N 1
ATOM 1404 C CA . ALA A 1 185 ? -4.194 22.994 4.536 1.00 82.38 185 ALA A CA 1
ATOM 1405 C C . ALA A 1 185 ? -5.545 22.278 4.747 1.00 82.38 185 ALA A C 1
ATOM 1407 O O . ALA A 1 185 ? -6.582 22.912 4.911 1.00 82.38 185 ALA A O 1
ATOM 1408 N N . THR A 1 186 ? -5.521 20.946 4.759 1.00 85.69 186 THR A N 1
ATOM 1409 C CA . THR A 1 186 ? -6.673 20.062 4.975 1.00 85.69 186 THR A CA 1
ATOM 1410 C C . THR A 1 186 ? -6.661 19.416 6.363 1.00 85.69 186 THR A C 1
ATOM 1412 O O . THR A 1 186 ? -7.252 18.349 6.556 1.00 85.69 186 THR A O 1
ATOM 1415 N N . GLY A 1 187 ? -5.984 20.042 7.331 1.00 88.56 187 GLY A N 1
ATOM 1416 C CA . GLY A 1 187 ? -5.942 19.617 8.727 1.00 88.56 187 GLY A CA 1
ATOM 1417 C C . GLY A 1 187 ? -7.330 19.403 9.335 1.00 88.56 187 GLY A C 1
ATOM 1418 O O . GLY A 1 187 ? -8.308 20.046 8.951 1.00 88.56 187 GLY A O 1
ATOM 1419 N N . ARG A 1 188 ? -7.431 18.470 10.282 1.00 92.25 188 ARG A N 1
ATOM 1420 C CA . ARG A 1 188 ? -8.685 18.143 10.968 1.00 92.25 188 ARG A CA 1
ATOM 1421 C C . ARG A 1 188 ? -8.758 18.900 12.293 1.00 92.25 188 ARG A C 1
ATOM 1423 O O . ARG A 1 188 ? -7.942 18.674 13.177 1.00 92.25 188 ARG A O 1
ATOM 1430 N N . VAL A 1 189 ? -9.753 19.776 12.428 1.00 90.25 189 VAL A N 1
ATOM 1431 C CA . VAL A 1 189 ? -9.976 20.610 13.631 1.00 90.25 189 VAL A CA 1
ATOM 1432 C C . VAL A 1 189 ? -11.232 20.225 14.423 1.00 90.25 189 VAL A C 1
ATOM 1434 O O . VAL A 1 189 ? -11.523 20.826 15.451 1.00 90.25 189 VAL A O 1
ATOM 1437 N N . GLY A 1 190 ? -11.978 19.222 13.958 1.00 90.38 190 GLY A N 1
ATOM 1438 C CA . GLY A 1 190 ? -13.198 18.729 14.593 1.00 90.38 190 GLY A CA 1
ATOM 1439 C C . GLY A 1 190 ? -13.805 17.564 13.814 1.00 90.38 190 GLY A C 1
ATOM 1440 O O . GLY A 1 190 ? -13.144 16.964 12.964 1.00 90.38 190 GLY A O 1
ATOM 1441 N N . VAL A 1 191 ? -15.071 17.270 14.102 1.00 92.62 191 VAL A N 1
ATOM 1442 C CA . VAL A 1 191 ? -15.869 16.229 13.439 1.00 92.62 191 VAL A CA 1
ATOM 1443 C C . VAL A 1 191 ? -15.904 16.438 11.917 1.00 92.62 191 VAL A C 1
ATOM 1445 O O . VAL A 1 191 ? -16.265 17.514 11.443 1.00 92.62 191 VAL A O 1
ATOM 1448 N N . SER A 1 192 ? -15.566 15.400 11.146 1.00 92.75 192 SER A N 1
ATOM 1449 C CA . SER A 1 192 ? -15.531 15.409 9.675 1.00 92.75 192 SER A CA 1
ATOM 1450 C C . SER A 1 192 ? -16.246 14.165 9.127 1.00 92.75 192 SER A C 1
ATOM 1452 O O . SER A 1 192 ? -15.583 13.204 8.728 1.00 92.75 192 SER A O 1
ATOM 1454 N N . PRO A 1 193 ? -17.594 14.157 9.107 1.00 94.25 193 PRO A N 1
ATOM 1455 C CA . PRO A 1 193 ? -18.369 12.985 8.727 1.00 94.25 193 PRO A CA 1
ATOM 1456 C C . PRO A 1 193 ? -18.132 12.590 7.273 1.00 94.25 193 PRO A C 1
ATOM 1458 O O . PRO A 1 193 ? -18.199 13.426 6.376 1.00 94.25 193 PRO A O 1
ATOM 1461 N N . GLY A 1 194 ? -17.931 11.300 7.029 1.00 93.81 194 GLY A N 1
ATOM 1462 C CA . GLY A 1 194 ? -17.693 10.798 5.686 1.00 93.81 194 GLY A CA 1
ATOM 1463 C C . GLY A 1 194 ? -17.851 9.291 5.580 1.00 93.81 194 GLY A C 1
ATOM 1464 O O . GLY A 1 194 ? -17.895 8.568 6.577 1.00 93.81 194 GLY A O 1
ATOM 1465 N N . ARG A 1 195 ? -17.954 8.819 4.340 1.00 94.38 195 ARG A N 1
ATOM 1466 C CA . ARG A 1 195 ? -18.016 7.397 4.010 1.00 94.38 195 ARG A CA 1
ATOM 1467 C C . ARG A 1 195 ? -17.191 7.098 2.768 1.00 94.38 195 ARG A C 1
ATOM 1469 O O . ARG A 1 195 ? -17.024 7.969 1.916 1.00 94.38 195 ARG A O 1
ATOM 1476 N N . LEU A 1 196 ? -16.705 5.869 2.668 1.00 94.00 196 LEU A N 1
ATOM 1477 C CA . LEU A 1 196 ? -16.109 5.329 1.452 1.00 94.00 196 LEU A CA 1
ATOM 1478 C C . LEU A 1 196 ? -16.552 3.880 1.286 1.00 94.00 196 LEU A C 1
ATOM 1480 O O . LEU A 1 196 ? -16.183 3.034 2.099 1.00 94.00 196 LEU A O 1
ATOM 1484 N N . ASN A 1 197 ? -17.297 3.586 0.224 1.00 94.69 197 ASN A N 1
ATOM 1485 C CA . ASN A 1 197 ? -17.555 2.213 -0.186 1.00 94.69 197 ASN A CA 1
ATOM 1486 C C . ASN A 1 197 ? -16.363 1.699 -1.000 1.00 94.69 197 ASN A C 1
ATOM 1488 O O . ASN A 1 197 ? -16.083 2.245 -2.060 1.00 94.69 197 ASN A O 1
ATOM 1492 N N . ILE A 1 198 ? -15.655 0.667 -0.537 1.00 94.69 198 ILE A N 1
ATOM 1493 C CA . ILE A 1 198 ? -14.424 0.202 -1.207 1.00 94.69 198 ILE A CA 1
ATOM 1494 C C . ILE A 1 198 ? -14.684 -0.711 -2.420 1.00 94.69 198 ILE A C 1
ATOM 1496 O O . ILE A 1 198 ? -13.748 -1.012 -3.158 1.00 94.69 198 ILE A O 1
ATOM 1500 N N . LEU A 1 199 ? -15.926 -1.167 -2.622 1.00 94.75 199 LEU A N 1
ATOM 1501 C CA . LEU A 1 199 ? -16.324 -1.978 -3.777 1.00 94.75 199 LEU A CA 1
ATOM 1502 C C . LEU A 1 199 ? -16.820 -1.089 -4.920 1.00 94.75 199 LEU A C 1
ATOM 1504 O O . LEU A 1 199 ? -16.286 -1.156 -6.027 1.00 94.75 199 LEU A O 1
ATOM 1508 N N . THR A 1 200 ? -17.815 -0.246 -4.637 1.00 93.25 200 THR A N 1
ATOM 1509 C CA . THR A 1 200 ? -18.459 0.602 -5.651 1.00 93.25 200 THR A CA 1
ATOM 1510 C C . THR A 1 200 ? -17.697 1.898 -5.900 1.00 93.25 200 THR A C 1
ATOM 1512 O O . THR A 1 200 ? -17.742 2.431 -7.007 1.00 93.25 200 THR A O 1
ATOM 1515 N N . LEU A 1 201 ? -16.973 2.396 -4.888 1.00 91.75 201 LEU A N 1
ATOM 1516 C CA . LEU A 1 201 ? -16.412 3.753 -4.850 1.00 91.75 201 LEU A CA 1
ATOM 1517 C C . LEU A 1 201 ? -17.463 4.854 -5.074 1.00 91.75 201 LEU A C 1
ATOM 1519 O O . LEU A 1 201 ? -17.114 5.966 -5.469 1.00 91.75 201 LEU A O 1
ATOM 1523 N N . ASP A 1 202 ? -18.730 4.527 -4.828 1.00 79.75 202 ASP A N 1
ATOM 1524 C CA . ASP A 1 202 ? -19.890 5.399 -4.976 1.00 79.75 202 ASP A CA 1
ATOM 1525 C C . ASP A 1 202 ? -20.527 5.652 -3.598 1.00 79.75 202 ASP A C 1
ATOM 1527 O O . ASP A 1 202 ? -20.296 4.910 -2.638 1.00 79.75 202 ASP A O 1
ATOM 1531 N N . GLU A 1 203 ? -21.322 6.710 -3.494 1.00 67.38 203 GLU A N 1
ATOM 1532 C CA . GLU A 1 203 ? -21.986 7.133 -2.260 1.00 67.38 203 GLU A CA 1
ATOM 1533 C C . GLU A 1 203 ? -23.348 6.458 -2.053 1.00 67.38 203 GLU A C 1
ATOM 1535 O O . GLU A 1 203 ? -23.886 6.482 -0.943 1.00 67.38 203 GLU A O 1
ATOM 1540 N N . LEU A 1 204 ? -23.918 5.856 -3.102 1.00 60.53 204 LEU A N 1
ATOM 1541 C CA . LEU A 1 204 ? -25.247 5.255 -3.042 1.00 60.53 204 LEU A CA 1
ATOM 1542 C C . LEU A 1 204 ? -25.221 3.889 -2.332 1.00 60.53 204 LEU A C 1
ATOM 1544 O O . LEU A 1 204 ? -24.480 2.992 -2.750 1.00 60.53 204 LEU A O 1
ATOM 1548 N N . PRO A 1 205 ? -26.052 3.689 -1.289 1.00 59.41 205 PRO A N 1
ATOM 1549 C CA . PRO A 1 205 ? -26.223 2.385 -0.668 1.00 59.41 205 PRO A CA 1
ATOM 1550 C C . PRO A 1 205 ? -26.754 1.386 -1.695 1.00 59.41 205 PRO A C 1
ATOM 1552 O O . PRO A 1 205 ? -27.790 1.616 -2.319 1.00 59.41 205 PRO A O 1
ATOM 1555 N N . ALA A 1 206 ? -26.061 0.265 -1.840 1.00 65.31 206 ALA A N 1
ATOM 1556 C CA . ALA A 1 206 ? -26.508 -0.867 -2.633 1.00 65.31 206 ALA A CA 1
ATOM 1557 C C . ALA A 1 206 ? -26.640 -2.088 -1.720 1.00 65.31 206 ALA A C 1
ATOM 1559 O O . ALA A 1 206 ? -25.881 -2.237 -0.758 1.00 65.31 206 ALA A O 1
ATOM 1560 N N . ASP A 1 207 ? -27.602 -2.958 -2.024 1.00 80.69 207 ASP A N 1
ATOM 1561 C CA . ASP A 1 207 ? -27.619 -4.302 -1.457 1.00 80.69 207 ASP A CA 1
ATOM 1562 C C . ASP A 1 207 ? -26.475 -5.085 -2.108 1.00 80.69 207 ASP A C 1
ATOM 1564 O O . ASP A 1 207 ? -26.549 -5.484 -3.272 1.00 80.69 207 ASP A O 1
ATOM 1568 N N . LEU A 1 208 ? -25.353 -5.155 -1.395 1.00 89.56 208 LEU A N 1
ATOM 1569 C CA . LEU A 1 208 ? -24.103 -5.696 -1.906 1.00 89.56 208 LEU A CA 1
ATOM 1570 C C . LEU A 1 208 ? -23.892 -7.105 -1.356 1.00 89.56 208 LEU A C 1
ATOM 1572 O O . LEU A 1 208 ? -24.023 -7.313 -0.144 1.00 89.56 208 LEU A O 1
ATOM 1576 N N . PRO A 1 209 ? -23.495 -8.067 -2.205 1.00 90.69 209 PRO A N 1
ATOM 1577 C CA . PRO A 1 209 ? -23.200 -9.409 -1.740 1.00 90.69 209 PRO A CA 1
ATOM 1578 C C . PRO A 1 209 ? -22.030 -9.395 -0.751 1.00 90.69 209 PRO A C 1
ATOM 1580 O O . PRO A 1 209 ? -21.136 -8.540 -0.791 1.00 90.69 209 PRO A O 1
ATOM 1583 N N . GLN A 1 210 ? -22.043 -10.357 0.167 1.00 90.44 210 GLN A N 1
ATOM 1584 C CA . GLN A 1 210 ? -20.957 -10.535 1.123 1.00 90.44 210 GLN A CA 1
ATOM 1585 C C . GLN A 1 210 ? -19.692 -11.031 0.417 1.00 90.44 210 GLN A C 1
ATOM 1587 O O . GLN A 1 210 ? -19.756 -11.716 -0.601 1.00 90.44 210 GLN A O 1
ATOM 1592 N N . LEU A 1 211 ? -18.531 -10.712 0.988 1.00 91.25 211 LEU A N 1
ATOM 1593 C CA . LEU A 1 211 ? -17.268 -11.285 0.538 1.00 91.25 211 LEU A CA 1
ATOM 1594 C C . LEU A 1 211 ? -17.280 -12.801 0.792 1.00 91.25 211 LEU A C 1
ATOM 1596 O O . LEU A 1 211 ? -17.402 -13.228 1.942 1.00 91.25 211 LEU A O 1
ATOM 1600 N N . SER A 1 212 ? -17.136 -13.595 -0.270 1.00 88.62 212 SER A N 1
ATOM 1601 C CA . SER A 1 212 ? -17.091 -15.056 -0.179 1.00 88.62 212 SER A CA 1
ATOM 1602 C C . SER A 1 212 ? -15.967 -15.540 0.750 1.00 88.62 212 SER A C 1
ATOM 1604 O O . SER A 1 212 ? -14.864 -14.991 0.780 1.00 88.62 212 SER A O 1
ATOM 1606 N N . SER A 1 213 ? -16.236 -16.618 1.490 1.00 85.38 213 SER A N 1
ATOM 1607 C CA . SER A 1 213 ? -15.256 -17.321 2.330 1.00 85.38 213 SER A CA 1
ATOM 1608 C C . SER A 1 213 ? -14.382 -18.308 1.542 1.00 85.38 213 SER A C 1
ATOM 1610 O O . SER A 1 213 ? -13.548 -19.016 2.118 1.00 85.38 213 SER A O 1
ATOM 1612 N N . ASN A 1 214 ? -14.553 -18.386 0.223 1.00 90.06 214 ASN A N 1
ATOM 1613 C CA . ASN A 1 214 ? -13.714 -19.194 -0.646 1.00 90.06 214 ASN A CA 1
ATOM 1614 C C . ASN A 1 214 ? -13.560 -18.520 -2.010 1.00 90.06 214 ASN A C 1
ATOM 1616 O O . ASN A 1 214 ? -14.443 -18.625 -2.857 1.00 90.06 214 ASN A O 1
ATOM 1620 N N . ILE A 1 215 ? -12.444 -17.818 -2.193 1.00 95.69 215 ILE A N 1
ATOM 1621 C CA . ILE A 1 215 ? -12.114 -17.121 -3.438 1.00 95.69 215 ILE A CA 1
ATOM 1622 C C . ILE A 1 215 ? -10.853 -17.759 -4.012 1.00 95.69 215 ILE A C 1
ATOM 1624 O O . ILE A 1 215 ? -9.791 -17.673 -3.396 1.00 95.69 215 ILE A O 1
ATOM 1628 N N . ASP A 1 216 ? -10.964 -18.394 -5.174 1.00 97.06 216 ASP A N 1
ATOM 1629 C CA . ASP A 1 216 ? -9.800 -18.899 -5.897 1.00 97.06 216 ASP A CA 1
ATOM 1630 C C . ASP A 1 216 ? -9.235 -17.792 -6.783 1.00 97.06 216 ASP A C 1
ATOM 1632 O O . ASP A 1 216 ? -9.856 -17.396 -7.766 1.00 97.06 216 ASP A O 1
ATOM 1636 N N . ILE A 1 217 ? -8.069 -17.269 -6.408 1.00 96.88 217 ILE A N 1
ATOM 1637 C CA . ILE A 1 217 ? -7.394 -16.208 -7.161 1.00 96.88 217 ILE A CA 1
ATOM 1638 C C . ILE A 1 217 ? -6.476 -16.762 -8.260 1.00 96.88 217 ILE A C 1
ATOM 1640 O O . ILE A 1 217 ? -5.818 -15.985 -8.952 1.00 96.88 217 ILE A O 1
ATOM 1644 N N . GLY A 1 218 ? -6.400 -18.090 -8.417 1.00 95.75 218 GLY A N 1
ATOM 1645 C CA . GLY A 1 218 ? -5.531 -18.743 -9.387 1.00 95.75 218 GLY A CA 1
ATOM 1646 C C . GLY A 1 218 ? -4.052 -18.453 -9.126 1.00 95.75 218 GLY A C 1
ATOM 1647 O O . GLY A 1 218 ? -3.589 -18.459 -7.983 1.00 95.75 218 GLY A O 1
ATOM 1648 N N . ARG A 1 219 ? -3.284 -18.203 -10.192 1.00 95.44 219 ARG A N 1
ATOM 1649 C CA . ARG A 1 219 ? -1.865 -17.831 -10.108 1.00 95.44 219 ARG A CA 1
ATOM 1650 C C . ARG A 1 219 ? -1.689 -16.329 -10.332 1.00 95.44 219 ARG A C 1
ATOM 1652 O O . ARG A 1 219 ? -1.909 -15.832 -11.433 1.00 95.44 219 ARG A O 1
ATOM 1659 N N . VAL A 1 220 ? -1.210 -15.622 -9.311 1.00 96.50 220 VAL A N 1
ATOM 1660 C CA . VAL A 1 220 ? -0.998 -14.167 -9.332 1.00 96.50 220 VAL A CA 1
ATOM 1661 C C . VAL A 1 220 ? 0.481 -13.842 -9.167 1.00 96.50 220 VAL A C 1
ATOM 1663 O O . VAL A 1 220 ? 1.105 -14.248 -8.188 1.00 96.50 220 VAL A O 1
ATOM 1666 N N . HIS A 1 221 ? 1.038 -13.061 -10.092 1.00 96.25 221 HIS A N 1
ATOM 1667 C CA . HIS A 1 221 ? 2.400 -12.542 -9.985 1.00 96.25 221 HIS A CA 1
ATOM 1668 C C . HIS A 1 221 ? 2.385 -11.186 -9.280 1.00 96.25 221 HIS A C 1
ATOM 1670 O O . HIS A 1 221 ? 1.893 -10.204 -9.829 1.00 96.25 221 HIS A O 1
ATOM 1676 N N . LEU A 1 222 ? 2.919 -11.112 -8.064 1.00 97.31 222 LEU A N 1
ATOM 1677 C CA . LEU A 1 222 ? 3.155 -9.859 -7.355 1.00 97.31 222 LEU A CA 1
ATOM 1678 C C . LEU A 1 222 ? 4.554 -9.340 -7.695 1.00 97.31 222 LEU A C 1
ATOM 1680 O O . LEU A 1 222 ? 5.553 -9.871 -7.211 1.00 97.31 222 LEU A O 1
ATOM 1684 N N . VAL A 1 223 ? 4.613 -8.277 -8.494 1.00 95.88 223 VAL A N 1
ATOM 1685 C CA . VAL A 1 223 ? 5.866 -7.628 -8.893 1.00 95.88 223 VAL A CA 1
ATOM 1686 C C . VAL A 1 223 ? 6.103 -6.420 -7.996 1.00 95.88 223 VAL A C 1
ATOM 1688 O O . VAL A 1 223 ? 5.328 -5.458 -8.015 1.00 95.88 223 VAL A O 1
ATOM 1691 N N . GLY A 1 224 ? 7.172 -6.483 -7.204 1.00 94.81 224 GLY A N 1
ATOM 1692 C CA . GLY A 1 224 ? 7.461 -5.544 -6.125 1.00 94.81 224 GLY A CA 1
ATOM 1693 C C . GLY A 1 224 ? 6.824 -5.972 -4.799 1.00 94.81 224 GLY A C 1
ATOM 1694 O O . GLY A 1 224 ? 5.622 -5.844 -4.579 1.00 94.81 224 GLY A O 1
ATOM 1695 N N . ALA A 1 225 ? 7.657 -6.404 -3.859 1.00 95.62 225 ALA A N 1
ATOM 1696 C CA . ALA A 1 225 ? 7.319 -6.716 -2.471 1.00 95.62 225 ALA A CA 1
ATOM 1697 C C . ALA A 1 225 ? 7.672 -5.543 -1.535 1.00 95.62 225 ALA A C 1
ATOM 1699 O O . ALA A 1 225 ? 8.076 -5.725 -0.382 1.00 95.62 225 ALA A O 1
ATOM 1700 N N . GLY A 1 226 ? 7.520 -4.319 -2.053 1.00 94.88 226 GLY A N 1
ATOM 1701 C CA . GLY A 1 226 ? 7.681 -3.075 -1.312 1.00 94.88 226 GLY A CA 1
ATOM 1702 C C . GLY A 1 226 ? 6.489 -2.749 -0.404 1.00 94.88 226 GLY A C 1
ATOM 1703 O O . GLY A 1 226 ? 5.706 -3.622 -0.042 1.00 94.88 226 GLY A O 1
ATOM 1704 N N . ALA A 1 227 ? 6.308 -1.473 -0.055 1.00 94.56 227 ALA A N 1
ATOM 1705 C CA . ALA A 1 227 ? 5.282 -1.041 0.904 1.00 94.56 227 ALA A CA 1
ATOM 1706 C C . ALA A 1 227 ? 3.855 -1.460 0.492 1.00 94.56 227 ALA A C 1
ATOM 1708 O O . ALA A 1 227 ? 3.132 -2.073 1.277 1.00 94.56 227 ALA A O 1
ATOM 1709 N N . VAL A 1 228 ? 3.486 -1.177 -0.762 1.00 97.94 228 VAL A N 1
ATOM 1710 C CA . VAL A 1 228 ? 2.188 -1.547 -1.352 1.00 97.94 228 VAL A CA 1
ATOM 1711 C C . VAL A 1 228 ? 2.066 -3.068 -1.490 1.00 97.94 228 VAL A C 1
ATOM 1713 O O . VAL A 1 228 ? 1.039 -3.638 -1.126 1.00 97.94 228 VAL A O 1
ATOM 1716 N N . GLY A 1 229 ? 3.126 -3.742 -1.949 1.00 98.12 229 GLY A N 1
ATOM 1717 C CA . GLY A 1 229 ? 3.139 -5.194 -2.135 1.00 98.12 229 GLY A CA 1
ATOM 1718 C C . GLY A 1 229 ? 2.957 -5.948 -0.819 1.00 98.12 229 GLY A C 1
ATOM 1719 O O . GLY A 1 229 ? 2.088 -6.809 -0.710 1.00 98.12 229 GLY A O 1
ATOM 1720 N N . GLN A 1 230 ? 3.691 -5.569 0.230 1.00 98.38 230 GLN A N 1
ATOM 1721 C CA . GLN A 1 230 ? 3.509 -6.144 1.562 1.00 98.38 230 GLN A CA 1
ATOM 1722 C C . GLN A 1 230 ? 2.108 -5.905 2.121 1.00 98.38 230 GLN A C 1
ATOM 1724 O O . GLN A 1 230 ? 1.569 -6.781 2.790 1.00 98.38 230 GLN A O 1
ATOM 1729 N N . ALA A 1 231 ? 1.499 -4.751 1.858 1.00 98.44 231 ALA A N 1
ATOM 1730 C CA . ALA A 1 231 ? 0.133 -4.483 2.288 1.00 98.44 231 ALA A CA 1
ATOM 1731 C C . ALA A 1 231 ? -0.913 -5.316 1.534 1.00 98.44 231 ALA A C 1
ATOM 1733 O O . ALA A 1 231 ? -1.871 -5.798 2.147 1.00 98.44 231 ALA A O 1
ATOM 1734 N N . ALA A 1 232 ? -0.701 -5.565 0.240 1.00 98.62 232 ALA A N 1
ATOM 1735 C CA . ALA A 1 232 ? -1.523 -6.502 -0.518 1.00 98.62 232 ALA A CA 1
ATOM 1736 C C . ALA A 1 232 ? -1.421 -7.920 0.065 1.00 98.62 232 ALA A C 1
ATOM 1738 O O . ALA A 1 232 ? -2.440 -8.554 0.323 1.00 98.62 232 ALA A O 1
ATOM 1739 N N . ILE A 1 233 ? -0.210 -8.382 0.390 1.00 98.50 233 ILE A N 1
ATOM 1740 C CA . ILE A 1 233 ? 0.004 -9.679 1.050 1.00 98.50 233 ILE A CA 1
ATOM 1741 C C . ILE A 1 233 ? -0.602 -9.720 2.453 1.00 98.50 233 ILE A C 1
ATOM 1743 O O . ILE A 1 233 ? -1.253 -10.699 2.804 1.00 98.50 233 ILE A O 1
ATOM 1747 N N . TYR A 1 234 ? -0.437 -8.663 3.255 1.00 98.38 234 TYR A N 1
ATOM 1748 C CA . TYR A 1 234 ? -1.051 -8.554 4.581 1.00 98.38 234 TYR A CA 1
ATOM 1749 C C . TYR A 1 234 ? -2.569 -8.757 4.504 1.00 98.38 234 TYR A C 1
ATOM 1751 O O . TYR A 1 234 ? -3.152 -9.417 5.368 1.00 98.38 234 TYR A O 1
ATOM 1759 N N . THR A 1 235 ? -3.184 -8.206 3.457 1.00 98.19 235 THR A N 1
ATOM 1760 C CA . THR A 1 235 ? -4.613 -8.321 3.169 1.00 98.19 235 THR A CA 1
ATOM 1761 C C . THR A 1 235 ? -4.977 -9.734 2.717 1.00 98.19 235 THR A C 1
ATOM 1763 O O . THR A 1 235 ? -5.816 -10.372 3.347 1.00 98.19 235 THR A O 1
ATOM 1766 N N . LEU A 1 236 ? -4.307 -10.260 1.687 1.00 97.69 236 LEU A N 1
ATOM 1767 C CA . LEU A 1 236 ? -4.570 -11.594 1.134 1.00 97.69 236 LEU A CA 1
ATOM 1768 C C . LEU A 1 236 ? -4.380 -12.713 2.166 1.00 97.69 236 LEU A C 1
ATOM 1770 O O . LEU A 1 236 ? -5.179 -13.640 2.203 1.00 97.69 236 LEU A O 1
ATOM 1774 N N . ALA A 1 237 ? -3.400 -12.590 3.067 1.00 96.81 237 ALA A N 1
ATOM 1775 C CA . ALA A 1 237 ? -3.163 -13.544 4.154 1.00 96.81 237 ALA A CA 1
ATOM 1776 C C . ALA A 1 237 ? -4.343 -13.677 5.137 1.00 96.81 237 ALA A C 1
ATOM 1778 O O . ALA A 1 237 ? -4.407 -14.644 5.893 1.00 96.81 237 ALA A O 1
ATOM 1779 N N . ARG A 1 238 ? -5.245 -12.687 5.172 1.00 95.31 238 ARG A N 1
ATOM 1780 C CA . ARG A 1 238 ? -6.391 -12.615 6.096 1.00 95.31 238 ARG A CA 1
ATOM 1781 C C . ARG A 1 238 ? -7.733 -12.840 5.411 1.00 95.31 238 ARG A C 1
ATOM 1783 O O . ARG A 1 238 ? -8.748 -12.939 6.094 1.00 95.31 238 ARG A O 1
ATOM 1790 N N . VAL A 1 239 ? -7.747 -12.907 4.084 1.00 92.69 239 VAL A N 1
ATOM 1791 C CA . VAL A 1 239 ? -8.923 -13.316 3.319 1.00 92.69 239 VAL A CA 1
ATOM 1792 C C . VAL A 1 239 ? -8.871 -14.827 3.152 1.00 92.69 239 VAL A C 1
ATOM 1794 O O . VAL A 1 239 ? -7.804 -15.423 3.011 1.00 92.69 239 VAL A O 1
ATOM 1797 N N . SER A 1 240 ? -10.031 -15.469 3.144 1.00 90.88 240 SER A N 1
ATOM 1798 C CA . SER A 1 240 ? -10.149 -16.893 2.854 1.00 90.88 240 SER A CA 1
ATOM 1799 C C . SER A 1 240 ? -9.989 -17.156 1.345 1.00 90.88 240 SER A C 1
ATOM 1801 O O . SER A 1 240 ? -10.907 -17.632 0.683 1.00 90.88 240 SER A O 1
ATOM 1803 N N . ALA A 1 241 ? -8.806 -16.869 0.800 1.00 95.19 241 ALA A N 1
ATOM 1804 C CA . ALA A 1 241 ? -8.451 -17.091 -0.601 1.00 95.19 241 ALA A CA 1
ATOM 1805 C C . ALA A 1 241 ? -7.583 -18.349 -0.789 1.00 95.19 241 ALA A C 1
ATOM 1807 O O . ALA A 1 241 ? -6.871 -18.745 0.137 1.00 95.19 241 ALA A O 1
ATOM 1808 N N . THR A 1 242 ? -7.646 -18.968 -1.969 1.00 97.81 242 THR A N 1
ATOM 1809 C CA . THR A 1 242 ? -6.782 -20.076 -2.423 1.00 97.81 242 THR A CA 1
ATOM 1810 C C . THR A 1 242 ? -6.078 -19.696 -3.721 1.00 97.81 242 THR A C 1
ATOM 1812 O O . THR A 1 242 ? -6.561 -18.828 -4.441 1.00 97.81 242 THR A O 1
ATOM 1815 N N . GLY A 1 243 ? -4.942 -20.327 -4.014 1.00 97.00 243 GLY A N 1
ATOM 1816 C CA . GLY A 1 243 ? -4.163 -20.063 -5.224 1.00 97.00 243 GLY A CA 1
ATOM 1817 C C . GLY A 1 243 ? -2.668 -19.938 -4.941 1.00 97.00 243 GLY A C 1
ATOM 1818 O O . GLY A 1 243 ? -2.199 -20.242 -3.842 1.00 97.00 243 GLY A O 1
ATOM 1819 N N . THR A 1 244 ? -1.918 -19.460 -5.928 1.00 97.25 244 THR A N 1
ATOM 1820 C CA . THR A 1 244 ? -0.462 -19.301 -5.864 1.00 97.25 244 THR A CA 1
ATOM 1821 C C . THR A 1 244 ? -0.079 -17.839 -6.057 1.00 97.25 244 THR A C 1
ATOM 1823 O O . THR A 1 244 ? -0.434 -17.221 -7.060 1.00 97.25 244 THR A O 1
ATOM 1826 N N . ILE A 1 245 ? 0.717 -17.301 -5.136 1.00 97.19 245 ILE A N 1
ATOM 1827 C CA . ILE A 1 245 ? 1.361 -15.996 -5.270 1.00 97.19 245 ILE A CA 1
ATOM 1828 C C . ILE A 1 245 ? 2.816 -16.194 -5.696 1.00 97.19 245 ILE A C 1
ATOM 1830 O O . ILE A 1 245 ? 3.634 -16.712 -4.933 1.00 97.19 245 ILE A O 1
ATOM 1834 N N . VAL A 1 246 ? 3.152 -15.744 -6.902 1.00 95.44 246 VAL A N 1
ATOM 1835 C CA . VAL A 1 246 ? 4.535 -15.657 -7.381 1.00 95.44 246 VAL A CA 1
ATOM 1836 C C . VAL A 1 246 ? 5.063 -14.267 -7.046 1.00 95.44 246 VAL A C 1
ATOM 1838 O O . VAL A 1 246 ? 4.580 -13.273 -7.578 1.00 95.44 246 VAL A O 1
ATOM 1841 N N . VAL A 1 247 ? 6.022 -14.172 -6.134 1.00 95.31 247 VAL A N 1
ATOM 1842 C CA . VAL A 1 247 ? 6.595 -12.898 -5.682 1.00 95.31 247 VAL A CA 1
ATOM 1843 C C . VAL A 1 247 ? 7.881 -12.638 -6.448 1.00 95.31 247 VAL A C 1
ATOM 1845 O O . VAL A 1 247 ? 8.789 -13.462 -6.378 1.00 95.31 247 VAL A O 1
ATOM 1848 N N . VAL A 1 248 ? 7.963 -11.498 -7.130 1.00 94.00 248 VAL A N 1
ATOM 1849 C CA . VAL A 1 248 ? 9.145 -11.067 -7.888 1.00 94.00 248 VAL A CA 1
ATOM 1850 C C . VAL A 1 248 ? 9.677 -9.772 -7.277 1.00 94.00 248 VAL A C 1
ATOM 1852 O O . VAL A 1 248 ? 9.075 -8.707 -7.445 1.00 94.00 248 VAL A O 1
ATOM 1855 N N . ASP A 1 249 ? 10.770 -9.868 -6.523 1.00 93.62 249 ASP A N 1
ATOM 1856 C CA . ASP A 1 249 ? 11.473 -8.715 -5.949 1.00 93.62 249 ASP A CA 1
ATOM 1857 C C . ASP A 1 249 ? 12.923 -9.103 -5.597 1.00 93.62 249 ASP A C 1
ATOM 1859 O O . ASP A 1 249 ? 13.110 -10.050 -4.826 1.00 93.62 249 ASP A O 1
ATOM 1863 N N . PRO A 1 250 ? 13.944 -8.399 -6.124 1.00 91.50 250 PRO A N 1
ATOM 1864 C CA . PRO A 1 250 ? 15.350 -8.732 -5.897 1.00 91.50 250 PRO A CA 1
ATOM 1865 C C . PRO A 1 250 ? 15.916 -8.157 -4.589 1.00 91.50 250 PRO A C 1
ATOM 1867 O O . PRO A 1 250 ? 17.072 -8.407 -4.255 1.00 91.50 250 PRO A O 1
ATOM 1870 N N . GLU A 1 251 ? 15.159 -7.330 -3.868 1.00 91.81 251 GLU A N 1
ATOM 1871 C CA . GLU A 1 251 ? 15.692 -6.525 -2.776 1.00 91.81 251 GLU A CA 1
ATOM 1872 C C . GLU A 1 251 ? 15.510 -7.163 -1.388 1.00 91.81 251 GLU A C 1
ATOM 1874 O O . GLU A 1 251 ? 14.610 -7.964 -1.109 1.00 91.81 251 GLU A O 1
ATOM 1879 N N . GLN A 1 252 ? 16.361 -6.724 -0.463 1.00 93.50 252 GLN A N 1
ATOM 1880 C CA . GLN A 1 252 ? 16.263 -7.010 0.965 1.00 93.50 252 GLN A CA 1
ATOM 1881 C C . GLN A 1 252 ? 15.614 -5.841 1.717 1.00 93.50 252 GLN A C 1
ATOM 1883 O O . GLN A 1 252 ? 15.507 -4.722 1.214 1.00 93.50 252 GLN A O 1
ATOM 1888 N N . ILE A 1 253 ? 15.179 -6.096 2.949 1.00 92.12 253 ILE A N 1
ATOM 1889 C CA . ILE A 1 253 ? 14.632 -5.080 3.846 1.00 92.12 253 ILE A CA 1
ATOM 1890 C C . ILE A 1 253 ? 15.750 -4.167 4.343 1.00 92.12 253 ILE A C 1
ATOM 1892 O O . ILE A 1 253 ? 16.625 -4.582 5.102 1.00 92.12 253 ILE A O 1
ATOM 1896 N N . ALA A 1 254 ? 15.672 -2.890 3.992 1.00 85.75 254 ALA A N 1
ATOM 1897 C CA . ALA A 1 254 ? 16.472 -1.846 4.613 1.00 85.75 254 ALA A CA 1
ATOM 1898 C C . ALA A 1 254 ? 15.796 -1.319 5.891 1.00 85.75 254 ALA A C 1
ATOM 1900 O O . ALA A 1 254 ? 14.570 -1.336 6.024 1.00 85.75 254 ALA A O 1
ATOM 1901 N N . LEU A 1 255 ? 16.582 -0.754 6.815 1.00 81.69 255 LEU A N 1
ATOM 1902 C CA . LEU A 1 255 ? 16.049 -0.082 8.012 1.00 81.69 255 LEU A CA 1
ATOM 1903 C C . LEU A 1 255 ? 15.032 1.014 7.638 1.00 81.69 255 LEU A C 1
ATOM 1905 O O . LEU A 1 255 ? 13.965 1.123 8.236 1.00 81.69 255 LEU A O 1
ATOM 1909 N N . SER A 1 256 ? 15.332 1.756 6.571 1.00 79.38 256 SER A N 1
ATOM 1910 C CA . SER A 1 256 ? 14.488 2.773 5.930 1.00 79.38 256 SER A CA 1
ATOM 1911 C C . SER A 1 256 ? 13.254 2.220 5.205 1.00 79.38 256 SER A C 1
ATOM 1913 O O . SER A 1 256 ? 12.623 2.928 4.418 1.00 79.38 256 SER A O 1
ATOM 1915 N N . ASN A 1 257 ? 12.917 0.942 5.352 1.00 88.19 257 ASN A N 1
ATOM 1916 C CA . ASN A 1 257 ? 11.644 0.398 4.883 1.00 88.19 257 ASN A CA 1
ATOM 1917 C C . ASN A 1 257 ? 10.642 0.268 6.033 1.00 88.19 257 ASN A C 1
ATOM 1919 O O . ASN A 1 257 ? 9.431 0.352 5.810 1.00 88.19 257 ASN A O 1
ATOM 1923 N N . LEU A 1 258 ? 11.130 0.152 7.271 1.00 88.50 258 LEU A N 1
ATOM 1924 C CA . LEU A 1 258 ? 10.299 -0.057 8.451 1.00 88.50 258 LEU A CA 1
ATOM 1925 C C . LEU A 1 258 ? 9.356 1.113 8.752 1.00 88.50 258 LEU A C 1
ATOM 1927 O O . LEU A 1 258 ? 8.330 0.893 9.387 1.00 88.50 258 LEU A O 1
ATOM 1931 N N . GLN A 1 259 ? 9.590 2.326 8.241 1.00 85.81 259 GLN A N 1
ATOM 1932 C CA . GLN A 1 259 ? 8.596 3.391 8.407 1.00 85.81 259 GLN A CA 1
ATOM 1933 C C . GLN A 1 259 ? 7.286 3.126 7.650 1.00 85.81 259 GLN A C 1
ATOM 1935 O O . GLN A 1 259 ? 6.287 3.753 7.975 1.00 85.81 259 GLN A O 1
ATOM 1940 N N . ARG A 1 260 ? 7.255 2.228 6.646 1.00 89.94 260 ARG A N 1
ATOM 1941 C CA . ARG A 1 260 ? 6.058 2.025 5.796 1.00 89.94 260 ARG A CA 1
ATOM 1942 C C . ARG A 1 260 ? 5.739 0.582 5.377 1.00 89.94 260 ARG A C 1
ATOM 1944 O O . ARG A 1 260 ? 4.688 0.349 4.792 1.00 89.94 260 ARG A O 1
ATOM 1951 N N . TYR A 1 261 ? 6.604 -0.392 5.660 1.00 94.88 261 TYR A N 1
ATOM 1952 C CA . TYR A 1 261 ? 6.431 -1.791 5.238 1.00 94.88 261 TYR A CA 1
ATOM 1953 C C . TYR A 1 261 ? 5.686 -2.589 6.311 1.00 94.88 261 TYR A C 1
ATOM 1955 O O . TYR A 1 261 ? 6.270 -2.978 7.320 1.00 94.88 261 TYR A O 1
ATOM 1963 N N . VAL A 1 262 ? 4.383 -2.810 6.108 1.00 96.94 262 VAL A N 1
ATOM 1964 C CA . VAL A 1 262 ? 3.467 -3.293 7.159 1.00 96.94 262 VAL A CA 1
ATOM 1965 C C . VAL A 1 262 ? 3.793 -4.688 7.713 1.00 96.94 262 VAL A C 1
ATOM 1967 O O . VAL A 1 262 ? 3.507 -4.947 8.882 1.00 96.94 262 VAL A O 1
ATOM 1970 N N . LEU A 1 263 ? 4.413 -5.571 6.920 1.00 97.44 263 LEU A N 1
ATOM 1971 C CA . LEU A 1 263 ? 4.793 -6.926 7.349 1.00 97.44 263 LEU A CA 1
ATOM 1972 C C . LEU A 1 263 ? 6.183 -6.992 7.988 1.00 97.44 263 LEU A C 1
ATOM 1974 O O . LEU A 1 263 ? 6.508 -7.997 8.624 1.00 97.44 263 LEU A O 1
ATOM 1978 N N . SER A 1 264 ? 6.994 -5.951 7.811 1.00 95.88 264 SER A N 1
ATOM 1979 C CA . SER A 1 264 ? 8.356 -5.898 8.329 1.00 95.88 264 SER A CA 1
ATOM 1980 C C . SER A 1 264 ? 8.402 -5.347 9.753 1.00 95.88 264 SER A C 1
ATOM 1982 O O . SER A 1 264 ? 7.754 -4.339 10.074 1.00 95.88 264 SER A O 1
ATOM 1984 N N . ILE A 1 265 ? 9.200 -6.018 10.582 1.00 94.06 265 ILE A N 1
ATOM 1985 C CA . ILE A 1 265 ? 9.495 -5.693 11.982 1.00 94.06 265 ILE A CA 1
ATOM 1986 C C . ILE A 1 265 ? 10.983 -5.349 12.159 1.00 94.06 265 ILE A C 1
ATOM 1988 O O . ILE A 1 265 ? 11.789 -5.566 11.256 1.00 94.06 265 ILE A O 1
ATOM 1992 N N . ASP A 1 266 ? 11.365 -4.820 13.324 1.00 89.88 266 ASP A N 1
ATOM 1993 C CA . ASP A 1 266 ? 12.729 -4.327 13.593 1.00 89.88 266 ASP A CA 1
ATOM 1994 C C . ASP A 1 266 ? 13.825 -5.385 13.365 1.00 89.88 266 ASP A C 1
ATOM 1996 O O . ASP A 1 266 ? 14.911 -5.068 12.881 1.00 89.88 266 ASP A O 1
ATOM 2000 N N . SER A 1 267 ? 13.522 -6.659 13.633 1.00 92.88 267 SER A N 1
ATOM 2001 C CA . SER A 1 267 ? 14.454 -7.776 13.444 1.00 92.88 267 SER A CA 1
ATOM 2002 C C . SER A 1 267 ? 14.600 -8.258 11.995 1.00 92.88 267 SER A C 1
ATOM 2004 O O . SER A 1 267 ? 15.382 -9.171 11.755 1.00 92.88 267 SER A O 1
ATOM 2006 N N . ASP A 1 268 ? 13.849 -7.703 11.041 1.00 94.94 268 ASP A N 1
ATOM 2007 C CA . ASP A 1 268 ? 13.850 -8.159 9.643 1.00 94.94 268 ASP A CA 1
ATOM 2008 C C . ASP A 1 268 ? 14.873 -7.448 8.756 1.00 94.94 268 ASP A C 1
ATOM 2010 O O . ASP A 1 268 ? 14.949 -7.737 7.566 1.00 94.94 268 ASP A O 1
ATOM 2014 N N . VAL A 1 269 ? 15.639 -6.493 9.283 1.00 91.19 269 VAL A N 1
ATOM 2015 C CA . VAL A 1 269 ? 16.635 -5.771 8.482 1.00 91.19 269 VAL A CA 1
ATOM 2016 C C . VAL A 1 269 ? 17.631 -6.764 7.869 1.00 91.19 269 VAL A C 1
ATOM 2018 O O . VAL A 1 269 ? 18.200 -7.599 8.568 1.00 91.19 269 VAL A O 1
ATOM 2021 N N . SER A 1 270 ? 17.872 -6.634 6.563 1.00 91.94 270 SER A N 1
ATOM 2022 C CA . SER A 1 270 ? 18.648 -7.546 5.699 1.00 91.94 270 SER A CA 1
ATOM 2023 C C . SER A 1 270 ? 17.948 -8.859 5.319 1.00 91.94 270 SER A C 1
ATOM 2025 O O . SER A 1 270 ? 18.503 -9.645 4.556 1.00 91.94 270 SER A O 1
ATOM 2027 N N . ALA A 1 271 ? 16.726 -9.121 5.793 1.00 95.38 271 ALA A N 1
ATOM 2028 C CA . ALA A 1 271 ? 15.941 -10.244 5.290 1.00 95.38 271 ALA A CA 1
ATOM 2029 C C . ALA A 1 271 ? 15.487 -9.968 3.850 1.00 95.38 271 ALA A C 1
ATOM 2031 O O . ALA A 1 271 ? 15.153 -8.838 3.495 1.00 95.38 271 ALA A O 1
ATOM 2032 N N . SER A 1 272 ? 15.422 -11.007 3.022 1.00 96.56 272 SER A N 1
ATOM 2033 C CA . SER A 1 272 ? 14.843 -10.915 1.679 1.00 96.56 272 SER A CA 1
ATOM 2034 C C . SER A 1 272 ? 13.367 -10.526 1.757 1.00 96.56 272 SER A C 1
ATOM 2036 O O . SER A 1 272 ? 12.619 -11.102 2.558 1.00 96.56 272 SER A O 1
ATOM 2038 N N . LYS A 1 273 ? 12.908 -9.600 0.907 1.00 95.88 273 LYS A N 1
ATOM 2039 C CA . LYS A 1 273 ? 11.484 -9.229 0.852 1.00 95.88 273 LYS A CA 1
ATOM 2040 C C . LYS A 1 273 ? 10.592 -10.414 0.487 1.00 95.88 273 LYS A C 1
ATOM 2042 O O . LYS A 1 273 ? 9.500 -10.549 1.043 1.00 95.88 273 LYS A O 1
ATOM 2047 N N . CYS A 1 274 ? 11.077 -11.314 -0.366 1.00 94.50 274 CYS A N 1
ATOM 2048 C CA . CYS A 1 274 ? 10.401 -12.566 -0.684 1.00 94.50 274 CYS A CA 1
ATOM 2049 C C . CYS A 1 274 ? 10.175 -13.425 0.572 1.00 94.50 274 CYS A C 1
ATOM 2051 O O . CYS A 1 274 ? 9.067 -13.914 0.801 1.00 94.50 274 CYS A O 1
ATOM 2053 N N . SER A 1 275 ? 11.185 -13.541 1.442 1.00 95.69 275 SER A N 1
ATOM 2054 C CA . SER A 1 275 ? 11.054 -14.296 2.698 1.00 95.69 275 SER A CA 1
ATOM 2055 C C . SER A 1 275 ? 10.001 -13.704 3.649 1.00 95.69 275 SER A C 1
ATOM 2057 O O . SER A 1 275 ? 9.278 -14.450 4.315 1.00 95.69 275 SER A O 1
ATOM 2059 N N . ILE A 1 276 ? 9.853 -12.372 3.671 1.00 97.81 276 ILE A N 1
ATOM 2060 C CA . ILE A 1 276 ? 8.830 -11.680 4.469 1.00 97.81 276 ILE A CA 1
ATOM 2061 C C . ILE A 1 276 ? 7.427 -12.034 3.978 1.00 97.81 276 ILE A C 1
ATOM 2063 O O . ILE A 1 276 ? 6.547 -12.320 4.794 1.00 97.81 276 ILE A O 1
ATOM 2067 N N . VAL A 1 277 ? 7.224 -12.067 2.658 1.00 97.44 277 VAL A N 1
ATOM 2068 C CA . VAL A 1 277 ? 5.949 -12.469 2.050 1.00 97.44 277 VAL A CA 1
ATOM 2069 C C . VAL A 1 277 ? 5.626 -13.933 2.352 1.00 97.44 277 VAL A C 1
ATOM 2071 O O . VAL A 1 277 ? 4.527 -14.225 2.823 1.00 97.44 277 VAL A O 1
ATOM 2074 N N . ALA A 1 278 ? 6.586 -14.844 2.170 1.00 96.62 278 ALA A N 1
ATOM 2075 C CA . ALA A 1 278 ? 6.401 -16.263 2.479 1.00 96.62 278 ALA A CA 1
ATOM 2076 C C . ALA A 1 278 ? 6.022 -16.486 3.953 1.00 96.62 278 ALA A C 1
ATOM 2078 O O . ALA A 1 278 ? 5.091 -17.229 4.269 1.00 96.62 278 ALA A O 1
ATOM 2079 N N . ARG A 1 279 ? 6.690 -15.782 4.877 1.00 97.00 279 ARG A N 1
ATOM 2080 C CA . ARG A 1 279 ? 6.354 -15.822 6.306 1.00 97.00 279 ARG A CA 1
ATOM 2081 C C . ARG A 1 279 ? 4.943 -15.305 6.581 1.00 97.00 279 ARG A C 1
ATOM 2083 O O . ARG A 1 279 ? 4.259 -15.874 7.427 1.00 97.00 279 ARG A O 1
ATOM 2090 N N . ALA A 1 280 ? 4.518 -14.244 5.900 1.00 97.00 280 ALA A N 1
ATOM 2091 C CA . ALA A 1 280 ? 3.205 -13.636 6.092 1.00 97.00 280 ALA A CA 1
ATOM 2092 C C . ALA A 1 280 ? 2.049 -14.519 5.608 1.00 97.00 280 ALA A C 1
ATOM 2094 O O . ALA A 1 280 ? 0.974 -14.483 6.200 1.00 97.00 280 ALA A O 1
ATOM 2095 N N . LEU A 1 281 ? 2.273 -15.317 4.561 1.00 97.00 281 LEU A N 1
ATOM 2096 C CA . LEU A 1 281 ? 1.276 -16.243 4.017 1.00 97.00 281 LEU A CA 1
ATOM 2097 C C . LEU A 1 281 ? 1.258 -17.600 4.729 1.00 97.00 281 LEU A C 1
ATOM 2099 O O . LEU A 1 281 ? 0.358 -18.409 4.490 1.00 97.00 281 LEU A O 1
ATOM 2103 N N . LYS A 1 282 ? 2.190 -17.847 5.657 1.00 95.38 282 LYS A N 1
ATOM 2104 C CA . LYS A 1 282 ? 2.210 -19.066 6.466 1.00 95.38 282 LYS A CA 1
ATOM 2105 C C . LYS A 1 282 ? 0.912 -19.205 7.270 1.00 95.38 282 LYS A C 1
ATOM 2107 O O . LYS A 1 282 ? 0.609 -18.378 8.124 1.00 95.38 282 LYS A O 1
ATOM 2112 N N . GLY A 1 283 ? 0.183 -20.296 7.036 1.00 91.56 283 GLY A N 1
ATOM 2113 C CA . GLY A 1 283 ? -1.106 -20.576 7.681 1.00 91.56 283 GLY A CA 1
ATOM 2114 C C . GLY A 1 283 ? -2.326 -20.068 6.906 1.00 91.56 283 GLY A C 1
ATOM 2115 O O . GLY A 1 283 ? -3.448 -20.362 7.309 1.00 91.56 283 GLY A O 1
ATOM 2116 N N . SER A 1 284 ? -2.122 -19.357 5.794 1.00 95.06 284 SER A N 1
ATOM 2117 C CA . SER A 1 284 ? -3.170 -19.126 4.795 1.00 95.06 284 SER A CA 1
ATOM 2118 C C . SER A 1 284 ? -3.314 -20.343 3.866 1.00 95.06 284 SER A C 1
ATOM 2120 O O . SER A 1 284 ? -2.527 -21.288 3.944 1.00 95.06 284 SER A O 1
ATOM 2122 N N . ARG A 1 285 ? -4.310 -20.322 2.970 1.00 95.88 285 ARG A N 1
ATOM 2123 C CA . ARG A 1 285 ? -4.471 -21.329 1.900 1.00 95.88 285 ARG A CA 1
ATOM 2124 C C . ARG A 1 285 ? -3.803 -20.909 0.583 1.00 95.88 285 ARG A C 1
ATOM 2126 O O . ARG A 1 285 ? -4.104 -21.476 -0.464 1.00 95.88 285 ARG A O 1
ATOM 2133 N N . LEU A 1 286 ? -2.946 -19.891 0.635 1.00 97.31 286 LEU A N 1
ATOM 2134 C CA . LEU A 1 286 ? -2.183 -19.402 -0.504 1.00 97.31 286 LEU A CA 1
ATOM 2135 C C . LEU A 1 286 ? -0.786 -20.013 -0.486 1.00 97.31 286 LEU A C 1
ATOM 2137 O O . LEU A 1 286 ? -0.088 -19.981 0.529 1.00 97.31 286 LEU A O 1
ATOM 2141 N N . GLU A 1 287 ? -0.370 -20.529 -1.631 1.00 96.88 287 GLU A N 1
ATOM 2142 C CA . GLU A 1 287 ? 0.992 -20.988 -1.859 1.00 96.88 287 GLU A CA 1
ATOM 2143 C C . GLU A 1 287 ? 1.880 -19.821 -2.288 1.00 96.88 287 GLU A C 1
ATOM 2145 O O . GLU A 1 287 ? 1.424 -18.876 -2.933 1.00 96.88 287 GLU A O 1
ATOM 2150 N N . THR A 1 288 ? 3.168 -19.889 -1.956 1.00 95.88 288 THR A N 1
ATOM 2151 C CA . THR A 1 288 ? 4.133 -18.842 -2.304 1.00 95.88 288 THR A CA 1
ATOM 2152 C C . THR A 1 288 ? 5.289 -19.391 -3.106 1.00 95.88 288 THR A C 1
ATOM 2154 O O . THR A 1 288 ? 5.964 -20.320 -2.661 1.00 95.88 288 THR A O 1
ATOM 2157 N N . VAL A 1 289 ? 5.576 -18.749 -4.233 1.00 94.75 289 VAL A N 1
ATOM 2158 C CA . VAL A 1 289 ? 6.762 -19.001 -5.049 1.00 94.75 289 VAL A CA 1
ATOM 2159 C C . VAL A 1 289 ? 7.591 -17.724 -5.079 1.00 94.75 289 VAL A C 1
ATOM 2161 O O . VAL A 1 289 ? 7.131 -16.694 -5.556 1.00 94.75 289 VAL A O 1
ATOM 2164 N N . CYS A 1 290 ? 8.807 -17.770 -4.545 1.00 93.50 290 CYS A N 1
ATOM 2165 C CA . CYS A 1 290 ? 9.678 -16.600 -4.453 1.00 93.50 290 CYS A CA 1
ATOM 2166 C C . CYS A 1 290 ? 10.663 -16.531 -5.622 1.00 93.50 290 CYS A C 1
ATOM 2168 O O . CYS A 1 290 ? 11.264 -17.547 -5.984 1.00 93.50 290 CYS A O 1
ATOM 2170 N N . ARG A 1 291 ? 10.853 -15.329 -6.169 1.00 91.25 291 ARG A N 1
ATOM 2171 C CA . ARG A 1 291 ? 11.836 -14.996 -7.201 1.00 91.25 291 ARG A CA 1
ATOM 2172 C C . ARG A 1 291 ? 12.565 -13.712 -6.830 1.00 91.25 291 ARG A C 1
ATOM 2174 O O . ARG A 1 291 ? 12.017 -12.615 -6.901 1.00 91.25 291 ARG A O 1
ATOM 2181 N N . GLU A 1 292 ? 13.818 -13.874 -6.425 1.00 92.25 292 GLU A N 1
ATOM 2182 C CA . GLU A 1 292 ? 14.720 -12.771 -6.092 1.00 92.25 292 GLU A CA 1
ATOM 2183 C C . GLU A 1 292 ? 15.393 -12.241 -7.363 1.00 92.25 292 GLU A C 1
ATOM 2185 O O . GLU A 1 292 ? 16.603 -12.344 -7.544 1.00 92.25 292 GLU A O 1
ATOM 2190 N N . SER A 1 293 ? 14.581 -11.733 -8.289 1.00 89.56 293 SER A N 1
ATOM 2191 C CA . SER A 1 293 ? 15.016 -11.272 -9.607 1.00 89.56 293 SER A CA 1
ATOM 2192 C C . SER A 1 293 ? 14.278 -10.001 -10.017 1.00 89.56 293 SER A C 1
ATOM 2194 O O . SER A 1 293 ? 13.248 -9.643 -9.436 1.00 89.56 293 SER A O 1
ATOM 2196 N N . PHE A 1 294 ? 14.795 -9.307 -11.032 1.00 87.94 294 PHE A N 1
ATOM 2197 C CA . PHE A 1 294 ? 14.033 -8.249 -11.684 1.00 87.94 294 PHE A CA 1
ATOM 2198 C C . PHE A 1 294 ? 12.967 -8.849 -12.606 1.00 87.94 294 PHE A C 1
ATOM 2200 O O . PHE A 1 294 ? 13.061 -9.990 -13.068 1.00 87.94 294 PHE A O 1
ATOM 2207 N N . TRP A 1 295 ? 11.922 -8.065 -12.869 1.00 87.75 295 TRP A N 1
ATOM 2208 C CA . TRP A 1 295 ? 10.892 -8.444 -13.828 1.00 87.75 295 TRP A CA 1
ATOM 2209 C C . TRP A 1 295 ? 11.488 -8.592 -15.234 1.00 87.75 295 TRP A C 1
ATOM 2211 O O . TRP A 1 295 ? 12.083 -7.644 -15.745 1.00 87.75 295 TRP A O 1
ATOM 2221 N N . GLY A 1 296 ? 11.279 -9.753 -15.859 1.00 81.94 296 GLY A N 1
ATOM 2222 C CA . GLY A 1 296 ? 11.787 -10.084 -17.195 1.00 81.94 296 GLY A CA 1
ATOM 2223 C C . GLY A 1 296 ? 13.104 -10.870 -17.215 1.00 81.94 296 GLY A C 1
ATOM 2224 O O . GLY A 1 296 ? 13.471 -11.360 -18.276 1.00 81.94 296 GLY A O 1
ATOM 2225 N N . ASP A 1 297 ? 13.776 -11.039 -16.069 1.00 82.62 297 ASP A N 1
ATOM 2226 C CA . ASP A 1 297 ? 15.060 -11.760 -15.980 1.00 82.62 297 ASP A CA 1
ATOM 2227 C C . ASP A 1 297 ? 14.911 -13.290 -15.794 1.00 82.62 297 ASP A C 1
ATOM 2229 O O . ASP A 1 297 ? 15.905 -14.010 -15.860 1.00 82.62 297 ASP A O 1
ATOM 2233 N N . ASP A 1 298 ? 13.699 -13.798 -15.541 1.00 70.12 298 ASP A N 1
ATOM 2234 C CA . ASP A 1 298 ? 13.387 -15.228 -15.337 1.00 70.12 298 ASP A CA 1
ATOM 2235 C C . ASP A 1 298 ? 12.257 -15.672 -16.289 1.00 70.12 298 ASP A C 1
ATOM 2237 O O . ASP A 1 298 ? 11.389 -14.873 -16.641 1.00 70.12 298 ASP A O 1
ATOM 2241 N N . GLU A 1 299 ? 12.231 -16.953 -16.665 1.00 65.06 299 GLU A N 1
ATOM 2242 C CA . GLU A 1 299 ? 11.264 -17.562 -17.598 1.00 65.06 299 GLU A CA 1
ATOM 2243 C C . GLU A 1 299 ? 9.808 -17.447 -17.103 1.00 65.06 299 GLU A C 1
ATOM 2245 O O . GLU A 1 299 ? 8.866 -17.343 -17.887 1.00 65.06 299 GLU A O 1
ATOM 2250 N N . LEU A 1 300 ? 9.602 -17.373 -15.783 1.00 59.09 300 LEU A N 1
ATOM 2251 C CA . LEU A 1 300 ? 8.281 -17.139 -15.181 1.00 59.09 300 LEU A CA 1
ATOM 2252 C C . LEU A 1 300 ? 7.765 -15.701 -15.348 1.00 59.09 300 LEU A C 1
ATOM 2254 O O . LEU A 1 300 ? 6.616 -15.424 -15.011 1.00 59.09 300 LEU A O 1
ATOM 2258 N N . ALA A 1 301 ? 8.591 -14.781 -15.850 1.00 55.62 301 ALA A N 1
ATOM 2259 C CA . ALA A 1 301 ? 8.189 -13.419 -16.187 1.00 55.62 301 ALA A CA 1
ATOM 2260 C C . ALA A 1 301 ? 7.858 -13.241 -17.682 1.00 55.62 301 ALA A C 1
ATOM 2262 O O . ALA A 1 301 ? 7.485 -12.136 -18.084 1.00 55.62 301 ALA A O 1
ATOM 2263 N N . THR A 1 302 ? 7.985 -14.290 -18.505 1.00 62.22 302 THR A N 1
ATOM 2264 C CA . THR A 1 302 ? 7.889 -14.179 -19.970 1.00 62.22 302 THR A CA 1
ATOM 2265 C C . THR A 1 302 ? 6.793 -15.049 -20.598 1.00 62.22 302 THR A C 1
ATOM 2267 O O . THR A 1 302 ? 6.087 -14.536 -21.474 1.00 62.22 302 THR A O 1
ATOM 2270 N N . ASP A 1 303 ? 6.523 -16.261 -20.094 1.00 61.31 303 ASP A N 1
ATOM 2271 C CA . ASP A 1 303 ? 5.501 -17.156 -20.672 1.00 61.31 303 ASP A CA 1
ATOM 2272 C C . ASP A 1 303 ? 4.245 -17.328 -19.785 1.00 61.31 303 ASP A C 1
ATOM 2274 O O . ASP A 1 303 ? 4.318 -17.514 -18.573 1.00 61.31 303 ASP A O 1
ATOM 2278 N N . ASP A 1 304 ? 3.064 -17.205 -20.408 1.00 74.25 304 ASP A N 1
ATOM 2279 C CA . ASP A 1 304 ? 1.719 -17.468 -19.853 1.00 74.25 304 ASP A CA 1
ATOM 2280 C C . ASP A 1 304 ? 1.353 -16.810 -18.505 1.00 74.25 304 ASP A C 1
ATOM 2282 O O . ASP A 1 304 ? 0.533 -17.308 -17.729 1.00 74.25 304 ASP A O 1
ATOM 2286 N N . VAL A 1 305 ? 1.896 -15.621 -18.235 1.00 87.62 305 VAL A N 1
ATOM 2287 C CA . VAL A 1 305 ? 1.503 -14.819 -17.068 1.00 87.62 305 VAL A CA 1
ATOM 2288 C C . VAL A 1 305 ? 0.074 -14.279 -17.219 1.00 87.62 305 VAL A C 1
ATOM 2290 O O . VAL A 1 305 ? -0.164 -13.285 -17.906 1.00 87.62 305 VAL A O 1
ATOM 2293 N N . GLU A 1 306 ? -0.887 -14.911 -16.546 1.00 91.94 306 GLU A N 1
ATOM 2294 C CA . GLU A 1 306 ? -2.294 -14.506 -16.619 1.00 91.94 306 GLU A CA 1
ATOM 2295 C C . GLU A 1 306 ? -2.586 -13.232 -15.813 1.00 91.94 306 GLU A C 1
ATOM 2297 O O . GLU A 1 306 ? -3.107 -12.260 -16.361 1.00 91.94 306 GLU A O 1
ATOM 2302 N N . VAL A 1 307 ? -2.238 -13.209 -14.521 1.00 96.12 307 VAL A N 1
ATOM 2303 C CA . VAL A 1 307 ? -2.541 -12.088 -13.619 1.00 96.12 307 VAL A CA 1
ATOM 2304 C C . VAL A 1 307 ? -1.265 -11.503 -13.028 1.00 96.12 307 VAL A C 1
ATOM 2306 O O . VAL A 1 307 ? -0.471 -12.220 -12.412 1.00 96.12 307 VAL A O 1
ATOM 2309 N N . VAL A 1 308 ? -1.109 -10.182 -13.149 1.00 96.88 308 VAL A N 1
ATOM 2310 C CA . VAL A 1 308 ? -0.029 -9.421 -12.507 1.00 96.88 308 VAL A CA 1
ATOM 2311 C C . VAL A 1 308 ? -0.586 -8.354 -11.572 1.00 96.88 308 VAL A C 1
ATOM 2313 O O . VAL A 1 308 ? -1.400 -7.526 -11.970 1.00 96.88 308 VAL A O 1
ATOM 2316 N N . CYS A 1 309 ? -0.079 -8.328 -10.346 1.00 98.25 309 CYS A N 1
ATOM 2317 C CA . CYS A 1 309 ? -0.214 -7.230 -9.400 1.00 98.25 309 CYS A CA 1
ATOM 2318 C C . CYS A 1 309 ? 1.072 -6.406 -9.387 1.00 98.25 309 CYS A C 1
ATOM 2320 O O . CYS A 1 309 ? 2.129 -6.909 -9.006 1.00 98.25 309 CYS A O 1
ATOM 2322 N N . THR A 1 310 ? 0.995 -5.134 -9.766 1.00 96.62 310 THR A N 1
ATOM 2323 C CA . THR A 1 310 ? 2.153 -4.241 -9.828 1.00 96.62 310 THR A CA 1
ATOM 2324 C C . THR A 1 310 ? 2.187 -3.323 -8.613 1.00 96.62 310 THR A C 1
ATOM 2326 O O . THR A 1 310 ? 1.327 -2.456 -8.444 1.00 96.62 310 THR A O 1
ATOM 2329 N N . ALA A 1 311 ? 3.220 -3.492 -7.793 1.00 94.69 311 ALA A N 1
ATOM 2330 C CA . ALA A 1 311 ? 3.503 -2.693 -6.603 1.00 94.69 311 ALA A CA 1
ATOM 2331 C C . ALA A 1 311 ? 4.945 -2.145 -6.620 1.00 94.69 311 ALA A C 1
ATOM 2333 O O . ALA A 1 311 ? 5.591 -1.993 -5.581 1.00 94.69 311 ALA A O 1
ATOM 2334 N N . VAL A 1 312 ? 5.445 -1.862 -7.825 1.00 90.94 312 VAL A N 1
ATOM 2335 C CA . VAL A 1 312 ? 6.774 -1.297 -8.093 1.00 90.94 312 VAL A CA 1
ATOM 2336 C C . VAL A 1 312 ? 6.771 0.224 -7.944 1.00 90.94 312 VAL A C 1
ATOM 2338 O O . VAL A 1 312 ? 5.722 0.862 -7.945 1.00 90.94 312 VAL A O 1
ATOM 2341 N N . ASP A 1 313 ? 7.938 0.838 -7.829 1.00 82.81 313 ASP A N 1
ATOM 2342 C CA . ASP A 1 313 ? 8.090 2.285 -7.669 1.00 82.81 313 ASP A CA 1
ATOM 2343 C C . ASP A 1 313 ? 8.340 3.012 -8.997 1.00 82.81 313 ASP A C 1
ATOM 2345 O O . ASP A 1 313 ? 7.837 4.118 -9.182 1.00 82.81 313 ASP A O 1
ATOM 2349 N N . THR A 1 314 ? 8.995 2.381 -9.972 1.00 84.88 314 THR A N 1
ATOM 2350 C CA . THR A 1 314 ? 9.349 3.048 -11.236 1.00 84.88 314 THR A CA 1
ATOM 2351 C C . THR A 1 314 ? 8.294 2.924 -12.339 1.00 84.88 314 THR A C 1
ATOM 2353 O O . THR A 1 314 ? 7.583 1.927 -12.479 1.00 84.88 314 THR A O 1
ATOM 2356 N N . GLU A 1 315 ? 8.199 3.961 -13.171 1.00 87.75 315 GLU A N 1
ATOM 2357 C CA . GLU A 1 315 ? 7.367 3.961 -14.380 1.00 87.75 315 GLU A CA 1
ATOM 2358 C C . GLU A 1 315 ? 7.884 2.974 -15.434 1.00 87.75 315 GLU A C 1
ATOM 2360 O O . GLU A 1 315 ? 7.100 2.268 -16.066 1.00 87.75 315 GLU A O 1
ATOM 2365 N N . ALA A 1 316 ? 9.210 2.883 -15.587 1.00 86.50 316 ALA A N 1
ATOM 2366 C CA . ALA A 1 316 ? 9.854 2.011 -16.564 1.00 86.50 316 ALA A CA 1
ATOM 2367 C C . ALA A 1 316 ? 9.488 0.536 -16.348 1.00 86.50 316 ALA A C 1
ATOM 2369 O O . ALA A 1 316 ? 9.123 -0.147 -17.302 1.00 86.50 316 ALA A O 1
ATOM 2370 N N . VAL A 1 317 ? 9.502 0.060 -15.096 1.00 89.81 317 VAL A N 1
ATOM 2371 C CA . VAL A 1 317 ? 9.112 -1.323 -14.787 1.00 89.81 317 VAL A CA 1
ATOM 2372 C C . VAL A 1 317 ? 7.624 -1.545 -15.062 1.00 89.81 317 VAL A C 1
ATOM 2374 O O . VAL A 1 317 ? 7.266 -2.576 -15.618 1.00 89.81 317 VAL A O 1
ATOM 2377 N N . ARG A 1 318 ? 6.744 -0.575 -14.778 1.00 94.31 318 ARG A N 1
ATOM 2378 C CA . ARG A 1 318 ? 5.311 -0.688 -15.119 1.00 94.31 318 ARG A CA 1
ATOM 2379 C C . ARG A 1 318 ? 5.071 -0.805 -16.625 1.00 94.31 318 ARG A C 1
ATOM 2381 O O . ARG A 1 318 ? 4.247 -1.612 -17.051 1.00 94.31 318 ARG A O 1
ATOM 2388 N N . ILE A 1 319 ? 5.800 -0.033 -17.431 1.00 93.19 319 ILE A N 1
ATOM 2389 C CA . ILE A 1 319 ? 5.752 -0.141 -18.895 1.00 93.19 319 ILE A CA 1
ATOM 2390 C C . ILE A 1 319 ? 6.297 -1.505 -19.343 1.00 93.19 319 ILE A C 1
ATOM 2392 O O . ILE A 1 319 ? 5.660 -2.165 -20.162 1.00 93.19 319 ILE A O 1
ATOM 2396 N N . GLY A 1 320 ? 7.413 -1.963 -18.767 1.00 92.00 320 GLY A N 1
ATOM 2397 C CA . GLY A 1 320 ? 7.991 -3.284 -19.041 1.00 92.00 320 GLY A CA 1
ATOM 2398 C C . GLY A 1 320 ? 7.049 -4.445 -18.704 1.00 92.00 320 GLY A C 1
ATOM 2399 O O . GLY A 1 320 ? 6.920 -5.381 -19.488 1.00 92.00 320 GLY A O 1
ATOM 2400 N N . ILE A 1 321 ? 6.313 -4.358 -17.592 1.00 94.00 321 ILE A N 1
ATOM 2401 C CA . ILE A 1 321 ? 5.266 -5.326 -17.230 1.00 94.00 321 ILE A CA 1
ATOM 2402 C C . ILE A 1 321 ? 4.178 -5.369 -18.299 1.00 94.00 321 ILE A C 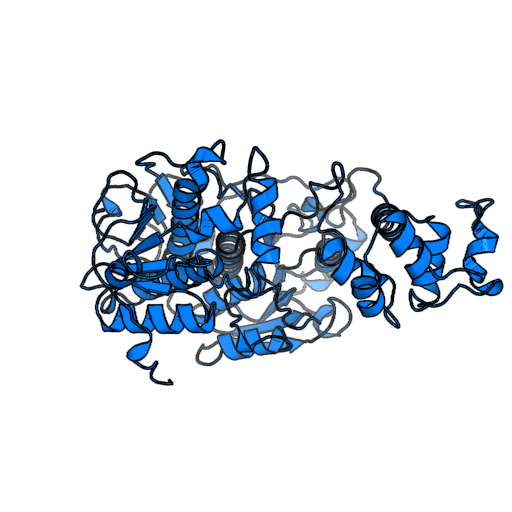1
ATOM 2404 O O . ILE A 1 321 ? 3.816 -6.448 -18.762 1.00 94.00 321 ILE A O 1
ATOM 2408 N N . GLN A 1 322 ? 3.681 -4.211 -18.738 1.00 95.00 322 GLN A N 1
ATOM 2409 C CA . GLN A 1 322 ? 2.661 -4.170 -19.784 1.00 95.00 322 GLN A CA 1
ATOM 2410 C C . GLN A 1 322 ? 3.174 -4.714 -21.125 1.00 95.00 322 GLN A C 1
ATOM 2412 O O . GLN A 1 322 ? 2.405 -5.350 -21.846 1.00 95.00 322 GLN A O 1
ATOM 2417 N N . ALA A 1 323 ? 4.451 -4.493 -21.446 1.00 92.88 323 ALA A N 1
ATOM 2418 C CA . ALA A 1 323 ? 5.089 -5.023 -22.648 1.00 92.88 323 ALA A CA 1
ATOM 2419 C C . ALA A 1 323 ? 5.211 -6.560 -22.638 1.00 92.88 323 ALA A C 1
ATOM 2421 O O . ALA A 1 323 ? 5.252 -7.163 -23.705 1.00 92.88 323 ALA A O 1
ATOM 2422 N N . GLY A 1 324 ? 5.183 -7.203 -21.461 1.00 91.75 324 GLY A N 1
ATOM 2423 C CA . GLY A 1 324 ? 5.083 -8.665 -21.320 1.00 91.75 324 GLY A CA 1
ATOM 2424 C C . GLY A 1 324 ? 3.701 -9.249 -21.660 1.00 91.75 324 GLY A C 1
ATOM 2425 O O . GLY A 1 324 ? 3.511 -10.468 -21.636 1.00 91.75 324 GLY A O 1
ATOM 2426 N N . LEU A 1 325 ? 2.725 -8.388 -21.974 1.00 93.62 325 LEU A N 1
ATOM 2427 C CA . LEU A 1 325 ? 1.359 -8.743 -22.366 1.00 93.62 325 LEU A CA 1
ATOM 2428 C C . LEU A 1 325 ? 0.630 -9.730 -21.417 1.00 93.62 325 LEU A C 1
ATOM 2430 O O . LEU A 1 325 ? 0.075 -10.719 -21.906 1.00 93.62 325 LEU A O 1
ATOM 2434 N N . PRO A 1 326 ? 0.591 -9.511 -20.083 1.00 94.19 326 PRO A N 1
ATOM 2435 C CA . PRO A 1 326 ? -0.273 -10.300 -19.205 1.00 94.19 326 PRO A CA 1
ATOM 2436 C C . PRO A 1 326 ? -1.753 -10.177 -19.574 1.00 94.19 326 PRO A C 1
ATOM 2438 O O . PRO A 1 326 ? -2.176 -9.129 -20.071 1.00 94.19 326 PRO A O 1
ATOM 2441 N N . ARG A 1 327 ? -2.558 -11.205 -19.274 1.00 93.88 327 ARG A N 1
ATOM 2442 C CA . ARG A 1 327 ? -4.005 -11.176 -19.554 1.00 93.88 327 ARG A CA 1
ATOM 2443 C C . ARG A 1 327 ? -4.710 -10.087 -18.743 1.00 93.88 327 ARG A C 1
ATOM 2445 O O . ARG A 1 327 ? -5.512 -9.340 -19.297 1.00 93.88 327 ARG A O 1
ATOM 2452 N N . LYS A 1 328 ? -4.396 -9.992 -17.448 1.00 96.31 328 LYS A N 1
ATOM 2453 C CA . LYS A 1 328 ? -4.954 -9.018 -16.501 1.00 96.31 328 LYS A CA 1
ATOM 2454 C C . LYS A 1 328 ? -3.837 -8.375 -15.685 1.00 96.31 328 LYS A C 1
ATOM 2456 O O . LYS A 1 328 ? -2.957 -9.061 -15.166 1.00 96.31 328 LYS A O 1
ATOM 2461 N N . ILE A 1 329 ? -3.901 -7.056 -15.527 1.00 98.06 329 ILE A N 1
ATOM 2462 C CA . ILE A 1 329 ? -2.961 -6.301 -14.698 1.00 98.06 329 ILE A CA 1
ATOM 2463 C C . ILE A 1 329 ? -3.725 -5.435 -13.701 1.00 98.06 329 ILE A C 1
ATOM 2465 O O . ILE A 1 329 ? -4.583 -4.635 -14.078 1.00 98.06 329 ILE A O 1
ATOM 2469 N N . TYR A 1 330 ? -3.359 -5.552 -12.431 1.00 98.50 330 TYR A N 1
ATOM 2470 C CA . TYR A 1 330 ? -3.814 -4.694 -11.347 1.00 98.50 330 TYR A CA 1
ATOM 2471 C C . TYR A 1 330 ? -2.629 -3.897 -10.830 1.00 98.50 330 TYR A C 1
ATOM 2473 O O . TYR A 1 330 ? -1.575 -4.455 -10.544 1.00 98.50 330 TYR A O 1
ATOM 2481 N N . ASN A 1 331 ? -2.785 -2.588 -10.720 1.00 98.31 331 ASN A N 1
ATOM 2482 C CA . ASN A 1 331 ? -1.711 -1.681 -10.346 1.00 98.31 331 ASN A CA 1
ATOM 2483 C C . ASN A 1 331 ? -2.131 -0.842 -9.152 1.00 98.31 331 ASN A C 1
ATOM 2485 O O . ASN A 1 331 ? -3.284 -0.432 -9.055 1.00 98.31 331 ASN A O 1
ATOM 2489 N N . ALA A 1 332 ? -1.188 -0.564 -8.260 1.00 97.81 332 ALA A N 1
ATOM 2490 C CA . ALA A 1 332 ? -1.368 0.420 -7.210 1.00 97.81 332 ALA A CA 1
ATOM 2491 C C . ALA A 1 332 ? -0.083 1.215 -6.992 1.00 97.81 332 ALA A C 1
ATOM 2493 O O . ALA A 1 332 ? 1.032 0.750 -7.243 1.00 97.81 332 ALA A O 1
ATOM 2494 N N . TRP A 1 333 ? -0.248 2.452 -6.546 1.00 94.00 333 TRP A N 1
ATOM 2495 C CA . TRP A 1 333 ? 0.853 3.369 -6.305 1.00 94.00 333 TRP A CA 1
ATOM 2496 C C . TRP A 1 333 ? 0.503 4.353 -5.197 1.00 94.00 333 TRP A C 1
ATOM 2498 O O . TRP A 1 333 ? -0.651 4.525 -4.804 1.00 94.00 333 TRP A O 1
ATOM 2508 N N . THR A 1 334 ? 1.535 5.035 -4.730 1.00 89.94 334 THR A N 1
ATOM 2509 C CA . THR A 1 334 ? 1.448 6.123 -3.763 1.00 89.94 334 THR A CA 1
ATOM 2510 C C . THR A 1 334 ? 2.241 7.308 -4.282 1.00 89.94 334 THR A C 1
ATOM 2512 O O . THR A 1 334 ? 3.296 7.126 -4.890 1.00 89.94 334 THR A O 1
ATOM 2515 N N . GLN A 1 335 ? 1.750 8.505 -4.010 1.00 76.75 335 GLN A N 1
ATOM 2516 C CA . GLN A 1 335 ? 2.429 9.780 -4.198 1.00 76.75 335 GLN A CA 1
ATOM 2517 C C . GLN A 1 335 ? 2.441 10.517 -2.844 1.00 76.75 335 GLN A C 1
ATOM 2519 O O . GLN A 1 335 ? 1.848 10.033 -1.879 1.00 76.75 335 GLN A O 1
ATOM 2524 N N . PRO A 1 336 ? 3.110 11.675 -2.724 1.00 68.19 336 PRO A N 1
ATOM 2525 C CA . PRO A 1 336 ? 3.248 12.359 -1.435 1.00 68.19 336 PRO A CA 1
ATOM 2526 C C . PRO A 1 336 ? 1.912 12.680 -0.745 1.00 68.19 336 PRO A C 1
ATOM 2528 O O . PRO A 1 336 ? 1.766 12.495 0.463 1.00 68.19 336 PRO A O 1
ATOM 2531 N N . ALA A 1 337 ? 0.919 13.129 -1.518 1.00 67.69 337 ALA A N 1
ATOM 2532 C CA . ALA A 1 337 ? -0.391 13.525 -0.998 1.00 67.69 337 ALA A CA 1
ATOM 2533 C C . ALA A 1 337 ? -1.502 12.498 -1.267 1.00 67.69 337 ALA A C 1
ATOM 2535 O O . ALA A 1 337 ? -2.475 12.433 -0.514 1.00 67.69 337 ALA A O 1
ATOM 2536 N N . ASP A 1 338 ? -1.380 11.703 -2.331 1.00 81.50 338 ASP A N 1
ATOM 2537 C CA . ASP A 1 338 ? -2.431 10.794 -2.777 1.00 81.50 338 ASP A CA 1
ATOM 2538 C C . ASP A 1 338 ? -1.931 9.364 -2.989 1.00 81.50 338 ASP A C 1
ATOM 2540 O O . ASP A 1 338 ? -0.746 9.043 -2.916 1.00 81.50 338 ASP A O 1
ATOM 2544 N N . LEU A 1 339 ? -2.879 8.472 -3.207 1.00 93.25 339 LEU A N 1
ATOM 2545 C CA . LEU A 1 339 ? -2.627 7.124 -3.675 1.00 93.25 339 LEU A CA 1
ATOM 2546 C C . LEU A 1 339 ? -3.614 6.795 -4.778 1.00 93.25 339 LEU A C 1
ATOM 2548 O O . LEU A 1 339 ? -4.665 7.432 -4.902 1.00 93.25 339 LEU A O 1
ATOM 2552 N N . GLY A 1 340 ? -3.307 5.761 -5.545 1.00 94.19 340 GLY A N 1
ATOM 2553 C CA . GLY A 1 340 ? -4.229 5.271 -6.548 1.00 94.19 340 GLY A CA 1
ATOM 2554 C C . GLY A 1 340 ? -4.061 3.799 -6.847 1.00 94.19 340 GLY A C 1
ATOM 2555 O O . GLY A 1 340 ? -3.087 3.153 -6.454 1.00 94.19 340 GLY A O 1
ATOM 2556 N N . TRP A 1 341 ? -5.064 3.279 -7.535 1.00 97.44 341 TRP A N 1
ATOM 2557 C CA . TRP A 1 341 ? -5.079 1.927 -8.056 1.00 97.44 341 TRP A CA 1
ATOM 2558 C C . TRP A 1 341 ? -5.791 1.900 -9.403 1.00 97.44 341 TRP A C 1
ATOM 2560 O O . TRP A 1 341 ? -6.648 2.738 -9.697 1.00 97.44 341 TRP A O 1
ATOM 2570 N N . SER A 1 342 ? -5.420 0.940 -10.240 1.00 97.19 342 SER A N 1
ATOM 2571 C CA . SER A 1 342 ? -6.002 0.756 -11.560 1.00 97.19 342 SER A CA 1
ATOM 2572 C C . SER A 1 342 ? -6.098 -0.714 -11.952 1.00 97.19 342 SER A C 1
ATOM 2574 O O . SER A 1 342 ? -5.404 -1.574 -11.406 1.00 97.19 342 SER A O 1
ATOM 2576 N N . ARG A 1 343 ? -6.981 -1.001 -12.908 1.00 96.25 343 ARG A N 1
ATOM 2577 C CA . ARG A 1 343 ? -7.187 -2.328 -13.494 1.00 96.25 343 ARG A CA 1
ATOM 2578 C C . ARG A 1 343 ? -7.112 -2.266 -15.015 1.00 96.25 343 ARG A C 1
ATOM 2580 O O . ARG A 1 343 ? -7.602 -1.317 -15.624 1.00 96.25 343 ARG A O 1
ATOM 2587 N N . HIS A 1 344 ? -6.517 -3.287 -15.615 1.00 96.94 344 HIS A N 1
ATOM 2588 C CA . HIS A 1 344 ? -6.289 -3.386 -17.052 1.00 96.94 344 HIS A CA 1
ATOM 2589 C C . HIS A 1 344 ? -6.556 -4.829 -17.486 1.00 96.94 344 HIS A C 1
ATOM 2591 O O . HIS A 1 344 ? -5.705 -5.700 -17.329 1.00 96.94 344 HIS A O 1
ATOM 2597 N N . GLU A 1 345 ? -7.770 -5.086 -17.968 1.00 95.19 345 GLU A N 1
ATOM 2598 C CA . GLU A 1 345 ? -8.277 -6.447 -18.226 1.00 95.19 345 GLU A CA 1
ATOM 2599 C C . GLU A 1 345 ? -8.600 -6.688 -19.710 1.00 95.19 345 GLU A C 1
ATOM 2601 O O . GLU A 1 345 ? -8.875 -7.817 -20.103 1.00 95.19 345 GLU A O 1
ATOM 2606 N N . ARG A 1 346 ? -8.572 -5.632 -20.536 1.00 93.69 346 ARG A N 1
ATOM 2607 C CA . ARG A 1 346 ? -8.913 -5.663 -21.966 1.00 93.69 346 ARG A CA 1
ATOM 2608 C C . ARG A 1 346 ? -7.873 -4.903 -22.788 1.00 93.69 346 ARG A C 1
ATOM 2610 O O . ARG A 1 346 ? -8.057 -3.735 -23.134 1.00 93.69 346 ARG A O 1
ATOM 2617 N N . PHE A 1 347 ? -6.735 -5.543 -23.041 1.00 95.31 347 PHE A N 1
ATOM 2618 C CA . PHE A 1 347 ? -5.652 -4.931 -23.812 1.00 95.31 347 PHE A CA 1
ATOM 2619 C C . PHE A 1 347 ? -6.094 -4.646 -25.256 1.00 95.31 347 PHE A C 1
ATOM 2621 O O . PHE A 1 347 ? -6.730 -5.479 -25.889 1.00 95.31 347 PHE A O 1
ATOM 2628 N N . GLY A 1 348 ? -5.768 -3.462 -25.777 1.00 93.94 348 GLY A N 1
ATOM 2629 C CA . GLY A 1 348 ? -6.153 -3.034 -27.129 1.00 93.94 348 GLY A CA 1
ATOM 2630 C C . GLY A 1 348 ? -7.515 -2.337 -27.213 1.00 93.94 348 GLY A C 1
ATOM 2631 O O . GLY A 1 348 ? -7.677 -1.439 -28.041 1.00 93.94 348 GLY A O 1
ATOM 2632 N N . ASP A 1 349 ? -8.445 -2.665 -26.316 1.00 93.06 349 ASP A N 1
ATOM 2633 C CA . ASP A 1 349 ? -9.754 -2.008 -26.218 1.00 93.06 349 ASP A CA 1
ATOM 2634 C C . ASP A 1 349 ? -9.718 -0.843 -25.220 1.00 93.06 349 ASP A C 1
ATOM 2636 O O . ASP A 1 349 ? -10.034 0.299 -25.564 1.00 93.06 349 ASP A O 1
ATOM 2640 N N . ASP A 1 350 ? -9.258 -1.127 -24.000 1.00 93.88 350 ASP A N 1
ATOM 2641 C CA . ASP A 1 350 ? -9.221 -0.193 -22.878 1.00 93.88 350 ASP A CA 1
ATOM 2642 C C . ASP A 1 350 ? -7.806 0.397 -22.676 1.00 93.88 350 ASP A C 1
ATOM 2644 O O . ASP A 1 350 ? -6.812 -0.130 -23.194 1.00 93.88 350 ASP A O 1
ATOM 2648 N N . PRO A 1 351 ? -7.657 1.501 -21.913 1.00 94.44 351 PRO A N 1
ATOM 2649 C CA . PRO A 1 351 ? -6.346 2.013 -21.522 1.00 94.44 351 PRO A CA 1
ATOM 2650 C C . PRO A 1 351 ? -5.537 0.951 -20.769 1.00 94.44 351 PRO A C 1
ATOM 2652 O O . PRO A 1 351 ? -5.923 0.495 -19.690 1.00 94.44 351 PRO A O 1
ATOM 2655 N N . CYS A 1 352 ? -4.388 0.578 -21.328 1.00 96.81 352 CYS A N 1
ATOM 2656 C CA . CYS A 1 352 ? -3.465 -0.358 -20.695 1.00 96.81 352 CYS A CA 1
ATOM 2657 C C . CYS A 1 352 ? -2.662 0.309 -19.564 1.00 96.81 352 CYS A C 1
ATOM 2659 O O . CYS A 1 352 ? -2.676 1.535 -19.425 1.00 96.81 352 CYS A O 1
ATOM 2661 N N . LEU A 1 353 ? -1.914 -0.473 -18.779 1.00 96.56 353 LEU A N 1
ATOM 2662 C CA . LEU A 1 353 ? -1.098 0.052 -17.678 1.00 96.56 353 LEU A CA 1
ATOM 2663 C C . LEU A 1 353 ? -0.116 1.123 -18.166 1.00 96.56 353 LEU A C 1
ATOM 2665 O O . LEU A 1 353 ? 0.030 2.173 -17.542 1.00 96.56 353 LEU A O 1
ATOM 2669 N N . ALA A 1 354 ? 0.518 0.900 -19.318 1.00 95.69 354 ALA A N 1
ATOM 2670 C CA . ALA A 1 354 ? 1.476 1.849 -19.868 1.00 95.69 354 ALA A CA 1
ATOM 2671 C C . ALA A 1 354 ? 0.843 3.199 -20.233 1.00 95.69 354 ALA A C 1
ATOM 2673 O O . ALA A 1 354 ? 1.550 4.197 -20.203 1.00 95.69 354 ALA A O 1
ATOM 2674 N N . CYS A 1 355 ? -0.469 3.287 -20.496 1.00 94.75 355 CYS A N 1
ATOM 2675 C CA . CYS A 1 355 ? -1.123 4.574 -20.769 1.00 94.75 355 CYS A CA 1
ATOM 2676 C C . CYS A 1 355 ? -1.003 5.556 -19.596 1.00 94.75 355 CYS A C 1
ATOM 2678 O O . CYS A 1 355 ? -0.927 6.760 -19.834 1.00 94.75 355 CYS A O 1
ATOM 2680 N N . LEU A 1 356 ? -0.943 5.058 -18.355 1.00 90.88 356 LEU A N 1
ATOM 2681 C CA . LEU A 1 356 ? -0.825 5.882 -17.146 1.00 90.88 356 LEU A CA 1
ATOM 2682 C C . LEU A 1 356 ? 0.559 6.529 -17.012 1.00 90.88 356 LEU A C 1
ATOM 2684 O O . LEU A 1 356 ? 0.690 7.563 -16.361 1.00 90.88 356 LEU A O 1
ATOM 2688 N N . TYR A 1 357 ? 1.572 5.925 -17.632 1.00 89.88 357 TYR A N 1
ATOM 2689 C CA . TYR A 1 357 ? 2.981 6.291 -17.478 1.00 89.88 357 TYR A CA 1
ATOM 2690 C C . TYR A 1 357 ? 3.647 6.642 -18.811 1.00 89.88 357 TYR A C 1
ATOM 2692 O O . TYR A 1 357 ? 4.846 6.915 -18.859 1.00 89.88 357 TYR A O 1
ATOM 2700 N N . TRP A 1 358 ? 2.879 6.634 -19.906 1.00 88.12 358 TRP A N 1
ATOM 2701 C CA . TRP A 1 358 ? 3.417 6.811 -21.244 1.00 88.12 358 TRP A CA 1
ATOM 2702 C C . TRP A 1 358 ? 4.085 8.184 -21.360 1.00 88.12 358 TRP A C 1
ATOM 2704 O O . TRP A 1 358 ? 3.466 9.199 -21.013 1.00 88.12 358 TRP A O 1
ATOM 2714 N N . PRO A 1 359 ? 5.336 8.257 -21.841 1.00 80.00 359 PRO A N 1
ATOM 2715 C CA . PRO A 1 359 ? 6.001 9.531 -22.024 1.00 80.00 359 PRO A CA 1
ATOM 2716 C C . PRO A 1 359 ? 5.271 10.327 -23.111 1.00 80.00 359 PRO A C 1
ATOM 2718 O O . PRO A 1 359 ? 5.318 10.008 -24.292 1.00 80.00 359 PRO A O 1
ATOM 2721 N N . ASN A 1 360 ? 4.588 11.390 -22.697 1.00 73.19 360 ASN A N 1
ATOM 2722 C CA . ASN A 1 360 ? 3.883 12.326 -23.576 1.00 73.19 360 ASN A CA 1
ATOM 2723 C C . ASN A 1 360 ? 4.673 13.624 -23.827 1.00 73.19 360 ASN A C 1
ATOM 2725 O O . ASN A 1 360 ? 4.166 14.562 -24.435 1.00 73.19 360 ASN A O 1
ATOM 2729 N N . ARG A 1 361 ? 5.911 13.685 -23.330 1.00 70.12 361 ARG A N 1
ATOM 2730 C CA . ARG A 1 361 ? 6.860 14.788 -23.501 1.00 70.12 361 ARG A CA 1
ATOM 2731 C C . ARG A 1 361 ? 8.290 14.246 -23.424 1.00 70.12 361 ARG A C 1
ATOM 2733 O O . ARG A 1 361 ? 8.486 13.239 -22.738 1.00 70.12 361 ARG A O 1
ATOM 2740 N N . PRO A 1 362 ? 9.278 14.892 -24.069 1.00 71.31 362 PRO A N 1
ATOM 2741 C CA . PRO A 1 362 ? 10.685 14.556 -23.879 1.00 71.31 362 PRO A CA 1
ATOM 2742 C C . PRO A 1 362 ? 11.049 14.602 -22.392 1.00 71.31 362 PRO A C 1
ATOM 2744 O O . PRO A 1 362 ? 10.629 15.512 -21.673 1.00 71.31 362 PRO A O 1
ATOM 2747 N N . ARG A 1 363 ? 11.812 13.617 -21.924 1.00 68.25 363 ARG A N 1
ATOM 2748 C CA . ARG A 1 363 ? 12.289 13.534 -20.539 1.00 68.25 363 ARG A CA 1
ATOM 2749 C C . ARG A 1 363 ? 13.795 13.281 -20.536 1.00 68.25 363 ARG A C 1
ATOM 2751 O O . ARG A 1 363 ? 14.283 12.630 -21.462 1.00 68.25 363 ARG A O 1
ATOM 2758 N N . PRO A 1 364 ? 14.527 13.783 -19.528 1.00 72.75 364 PRO A N 1
ATOM 2759 C CA . PRO A 1 364 ? 15.930 13.433 -19.356 1.00 72.75 364 PRO A CA 1
ATOM 2760 C C . PRO A 1 364 ? 16.063 11.918 -19.168 1.00 72.75 364 PRO A C 1
ATOM 2762 O O . PRO A 1 364 ? 15.256 11.284 -18.490 1.00 72.75 364 PRO A O 1
ATOM 2765 N N . SER A 1 365 ? 17.082 11.333 -19.781 1.00 77.12 365 SER A N 1
ATOM 2766 C CA . SER A 1 365 ? 17.427 9.925 -19.597 1.00 77.12 365 SER A CA 1
ATOM 2767 C C . SER A 1 365 ? 18.093 9.682 -18.234 1.00 77.12 365 SER A C 1
ATOM 2769 O O . SER A 1 365 ? 18.518 10.616 -17.553 1.00 77.12 365 SER A O 1
ATOM 2771 N N . HIS A 1 366 ? 18.190 8.417 -17.811 1.00 75.56 366 HIS A N 1
ATOM 2772 C CA . HIS A 1 366 ? 18.640 8.053 -16.459 1.00 75.56 366 HIS A CA 1
ATOM 2773 C C . HIS A 1 366 ? 20.022 8.626 -16.093 1.00 75.56 366 HIS A C 1
ATOM 2775 O O . HIS A 1 366 ? 20.192 9.170 -15.005 1.00 75.56 366 HIS A O 1
ATOM 2781 N N . HIS A 1 367 ? 20.996 8.589 -17.009 1.00 84.50 367 HIS A N 1
ATOM 2782 C CA . HIS A 1 367 ? 22.320 9.168 -16.758 1.00 84.50 367 HIS A CA 1
ATOM 2783 C C . HIS A 1 367 ? 22.271 10.697 -16.601 1.00 84.50 367 HIS A C 1
ATOM 2785 O O . HIS A 1 367 ? 23.046 11.250 -15.829 1.00 84.50 367 HIS A O 1
ATOM 2791 N N . GLN A 1 368 ? 21.331 11.375 -17.267 1.00 84.88 368 GLN A N 1
ATOM 2792 C CA . GLN A 1 368 ? 21.129 12.822 -17.141 1.00 84.88 368 GLN A CA 1
ATOM 2793 C C . GLN A 1 368 ? 20.499 13.180 -15.792 1.00 84.88 368 GLN A C 1
ATOM 2795 O O . GLN A 1 368 ? 20.862 14.185 -15.185 1.00 84.88 368 GLN A O 1
ATOM 2800 N N . LEU A 1 369 ? 19.591 12.340 -15.284 1.00 77.44 369 LEU A N 1
ATOM 2801 C CA . LEU A 1 369 ? 19.042 12.482 -13.932 1.00 77.44 369 LEU A CA 1
ATOM 2802 C C . LEU A 1 369 ? 20.123 12.288 -12.862 1.00 77.44 369 LEU A C 1
ATOM 2804 O O . LEU A 1 369 ? 20.252 13.130 -11.975 1.00 77.44 369 LEU A O 1
ATOM 2808 N N . ILE A 1 370 ? 20.937 11.232 -12.978 1.00 82.88 370 ILE A N 1
ATOM 2809 C CA . ILE A 1 370 ? 22.058 10.982 -12.060 1.00 82.88 370 ILE A CA 1
ATOM 2810 C C . ILE A 1 370 ? 23.033 12.161 -12.094 1.00 82.88 370 ILE A C 1
ATOM 2812 O O . ILE A 1 370 ? 23.354 12.709 -11.045 1.00 82.88 370 ILE A O 1
ATOM 2816 N N . ALA A 1 371 ? 23.449 12.594 -13.286 1.00 87.25 371 ALA A N 1
ATOM 2817 C CA . ALA A 1 371 ? 24.347 13.729 -13.488 1.00 87.25 371 ALA A CA 1
ATOM 2818 C C . ALA A 1 371 ? 23.866 15.000 -12.783 1.00 87.25 371 ALA A C 1
ATOM 2820 O O . ALA A 1 371 ? 24.636 15.626 -12.055 1.00 87.25 371 ALA A O 1
ATOM 2821 N N . ARG A 1 372 ? 22.577 15.337 -12.911 1.00 83.88 372 ARG A N 1
ATOM 2822 C CA . ARG A 1 372 ? 21.973 16.466 -12.187 1.00 83.88 372 ARG A CA 1
ATOM 2823 C C . ARG A 1 372 ? 22.025 16.276 -10.676 1.00 83.88 372 ARG A C 1
ATOM 2825 O O . ARG A 1 372 ? 22.405 17.200 -9.965 1.00 83.88 372 ARG A O 1
ATOM 2832 N N . ALA A 1 373 ? 21.660 15.092 -10.192 1.00 76.50 373 ALA A N 1
ATOM 2833 C CA . ALA A 1 373 ? 21.572 14.813 -8.764 1.00 76.50 373 ALA A CA 1
ATOM 2834 C C . ALA A 1 373 ? 22.938 14.838 -8.064 1.00 76.50 373 ALA A C 1
ATOM 2836 O O . ALA A 1 373 ? 23.047 15.345 -6.951 1.00 76.50 373 ALA A O 1
ATOM 2837 N N . VAL A 1 374 ? 23.980 14.336 -8.731 1.00 85.06 374 VAL A N 1
ATOM 2838 C CA . VAL A 1 374 ? 25.352 14.355 -8.206 1.00 85.06 374 VAL A CA 1
ATOM 2839 C C . VAL A 1 374 ? 26.147 15.597 -8.623 1.00 85.06 374 VAL A C 1
ATOM 2841 O O . VAL A 1 374 ? 27.311 15.711 -8.263 1.00 85.06 374 VAL A O 1
ATOM 2844 N N . ARG A 1 375 ? 25.533 16.524 -9.375 1.00 86.69 375 ARG A N 1
ATOM 2845 C CA . ARG A 1 375 ? 26.152 17.748 -9.922 1.00 86.69 375 ARG A CA 1
ATOM 2846 C C . ARG A 1 375 ? 27.423 17.485 -10.738 1.00 86.69 375 ARG A C 1
ATOM 2848 O O . ARG A 1 375 ? 28.428 18.170 -10.585 1.00 86.69 375 ARG A O 1
ATOM 2855 N N . GLN A 1 376 ? 27.376 16.489 -11.617 1.00 91.44 376 GLN A N 1
ATOM 2856 C CA . GLN A 1 376 ? 28.502 16.081 -12.464 1.00 91.44 376 GLN A CA 1
ATOM 2857 C C . GLN A 1 376 ? 28.108 16.080 -13.939 1.00 91.44 376 GLN A C 1
ATOM 2859 O O . GLN A 1 376 ? 26.928 16.032 -14.278 1.00 91.44 376 GLN A O 1
ATOM 2864 N N . HIS A 1 377 ? 29.096 16.121 -14.834 1.00 92.75 377 HIS A N 1
ATOM 2865 C CA . HIS A 1 377 ? 28.836 16.114 -16.272 1.00 92.75 377 HIS A CA 1
ATOM 2866 C C . HIS A 1 377 ? 28.251 14.768 -16.742 1.00 92.75 377 HIS A C 1
ATOM 2868 O O . HIS A 1 377 ? 28.735 13.699 -16.359 1.00 92.75 377 HIS A O 1
ATOM 2874 N N . GLU A 1 378 ? 27.257 14.815 -17.637 1.00 93.19 378 GLU A N 1
ATOM 2875 C CA . GLU A 1 378 ? 26.531 13.639 -18.150 1.00 93.19 378 GLU A CA 1
ATOM 2876 C C . GLU A 1 378 ? 27.471 12.572 -18.734 1.00 93.19 378 GLU A C 1
ATOM 2878 O O . GLU A 1 378 ? 27.304 11.380 -18.477 1.00 93.19 378 GLU A O 1
ATOM 2883 N N . LEU A 1 379 ? 28.513 12.999 -19.455 1.00 93.06 379 LEU A N 1
ATOM 2884 C CA . LEU A 1 379 ? 29.506 12.103 -20.059 1.00 93.06 379 LEU A CA 1
ATOM 2885 C C . LEU A 1 379 ? 30.337 11.335 -19.018 1.00 93.06 379 LEU A C 1
ATOM 2887 O O . LEU A 1 379 ? 30.634 10.158 -19.218 1.00 93.06 379 LEU A O 1
ATOM 2891 N N . ARG A 1 380 ? 30.689 11.983 -17.898 1.00 93.94 380 ARG A N 1
ATOM 2892 C CA . ARG A 1 380 ? 31.429 11.344 -16.802 1.00 93.94 380 ARG A CA 1
ATOM 2893 C C . ARG A 1 380 ? 30.553 10.300 -16.128 1.00 93.94 380 ARG A C 1
ATOM 2895 O O . ARG A 1 380 ? 30.977 9.167 -15.945 1.00 93.94 380 ARG A O 1
ATOM 2902 N N . VAL A 1 381 ? 29.305 10.653 -15.825 1.00 93.50 381 VAL A N 1
ATOM 2903 C CA . VAL A 1 381 ? 28.327 9.710 -15.264 1.00 93.50 381 VAL A CA 1
ATOM 2904 C C . VAL A 1 381 ? 28.128 8.509 -16.183 1.00 93.50 381 VAL A C 1
ATOM 2906 O O . VAL A 1 381 ? 28.168 7.369 -15.722 1.00 93.50 381 VAL A O 1
ATOM 2909 N N . LEU A 1 382 ? 27.977 8.744 -17.487 1.00 91.69 382 LEU A N 1
ATOM 2910 C CA . LEU A 1 382 ? 27.841 7.673 -18.466 1.00 91.69 382 LEU A CA 1
ATOM 2911 C C . LEU A 1 382 ? 29.061 6.738 -18.464 1.00 91.69 382 LEU A C 1
ATOM 2913 O O . LEU A 1 382 ? 28.884 5.523 -18.541 1.00 91.69 382 LEU A O 1
ATOM 2917 N N . ALA A 1 383 ? 30.274 7.277 -18.316 1.00 92.62 383 ALA A N 1
ATOM 2918 C CA . ALA A 1 383 ? 31.497 6.487 -18.180 1.00 92.62 383 ALA A CA 1
ATOM 2919 C C . ALA A 1 383 ? 31.450 5.557 -16.956 1.00 92.62 383 ALA A C 1
ATOM 2921 O O . ALA A 1 383 ? 31.624 4.346 -17.093 1.00 92.62 383 ALA A O 1
ATOM 2922 N N . TYR A 1 384 ? 31.140 6.093 -15.771 1.00 95.12 384 TYR A N 1
ATOM 2923 C CA . TYR A 1 384 ? 31.051 5.297 -14.539 1.00 95.12 384 TYR A CA 1
ATOM 2924 C C . TYR A 1 384 ? 29.976 4.206 -14.624 1.00 95.12 384 TYR A C 1
ATOM 2926 O O . TYR A 1 384 ? 30.212 3.085 -14.177 1.00 95.12 384 TYR A O 1
ATOM 2934 N N . LEU A 1 385 ? 28.822 4.502 -15.231 1.00 90.56 385 LEU A N 1
ATOM 2935 C CA . LEU A 1 385 ? 27.750 3.521 -15.432 1.00 90.56 385 LEU A CA 1
ATOM 2936 C C . LEU A 1 385 ? 28.152 2.422 -16.424 1.00 90.56 385 LEU A C 1
ATOM 2938 O O . LEU A 1 385 ? 27.917 1.243 -16.166 1.00 90.56 385 LEU A O 1
ATOM 2942 N N . THR A 1 386 ? 28.772 2.802 -17.542 1.00 90.38 386 THR A N 1
ATOM 2943 C CA . THR A 1 386 ? 29.131 1.875 -18.627 1.00 90.38 386 THR A CA 1
ATOM 2944 C C . THR A 1 386 ? 30.251 0.932 -18.204 1.00 90.38 386 THR A C 1
ATOM 2946 O O . THR A 1 386 ? 30.153 -0.278 -18.396 1.00 90.38 386 THR A O 1
ATOM 2949 N N . PHE A 1 387 ? 31.306 1.473 -17.596 1.00 91.50 387 PHE A N 1
ATOM 2950 C CA . PHE A 1 387 ? 32.488 0.706 -17.203 1.00 91.50 387 PHE A CA 1
ATOM 2951 C C . PHE A 1 387 ? 32.395 0.129 -15.787 1.00 91.50 387 PHE A C 1
ATOM 2953 O O . PHE A 1 387 ? 33.324 -0.550 -15.354 1.00 91.50 387 PHE A O 1
ATOM 2960 N N . ARG A 1 388 ? 31.291 0.394 -15.070 1.00 90.56 388 ARG A N 1
ATOM 2961 C CA . ARG A 1 388 ? 31.062 -0.012 -13.674 1.00 90.56 388 ARG A CA 1
ATOM 2962 C C . ARG A 1 388 ? 32.266 0.294 -12.777 1.00 90.56 388 ARG A C 1
ATOM 2964 O O . ARG A 1 388 ? 32.697 -0.539 -11.987 1.00 90.56 388 ARG A O 1
ATOM 2971 N N . VAL A 1 389 ? 32.824 1.496 -12.904 1.00 94.44 389 VAL A N 1
ATOM 2972 C CA . VAL A 1 389 ? 33.954 1.936 -12.072 1.00 94.44 389 VAL A CA 1
ATOM 2973 C C . VAL A 1 389 ? 33.426 2.277 -10.669 1.00 94.44 389 VAL A C 1
ATOM 2975 O O . VAL A 1 389 ? 32.360 2.895 -10.568 1.00 94.44 389 VAL A O 1
ATOM 2978 N N . PRO A 1 390 ? 34.085 1.844 -9.578 1.00 95.81 390 PRO A N 1
ATOM 2979 C CA . PRO A 1 390 ? 33.747 2.301 -8.231 1.00 95.81 390 PRO A CA 1
ATOM 2980 C C . PRO A 1 390 ? 33.894 3.818 -8.111 1.00 95.81 390 PRO A C 1
ATOM 2982 O O . PRO A 1 390 ? 34.804 4.397 -8.696 1.00 95.81 390 PRO A O 1
ATOM 2985 N N . VAL A 1 391 ? 33.004 4.477 -7.372 1.00 94.06 391 VAL A N 1
ATOM 2986 C CA . VAL A 1 391 ? 32.935 5.950 -7.354 1.00 94.06 391 VAL A CA 1
ATOM 2987 C C . VAL A 1 391 ? 34.179 6.614 -6.761 1.00 94.06 391 VAL A C 1
ATOM 2989 O O . VAL A 1 391 ? 34.459 7.760 -7.091 1.00 94.06 391 VAL A O 1
ATOM 2992 N N . ASP A 1 392 ? 34.941 5.901 -5.934 1.00 94.50 392 ASP A N 1
ATOM 2993 C CA . ASP A 1 392 ? 36.200 6.334 -5.318 1.00 94.50 392 ASP A CA 1
ATOM 2994 C C . ASP A 1 392 ? 37.443 6.083 -6.188 1.00 94.50 392 ASP A C 1
ATOM 2996 O O . ASP A 1 392 ? 38.565 6.353 -5.763 1.00 94.50 392 ASP A O 1
ATOM 3000 N N . VAL A 1 393 ? 37.264 5.589 -7.414 1.00 95.62 393 VAL A N 1
ATOM 3001 C CA . VAL A 1 393 ? 38.355 5.319 -8.355 1.00 95.62 393 VAL A CA 1
ATOM 3002 C C . VAL A 1 393 ? 38.235 6.261 -9.558 1.00 95.62 393 VAL A C 1
ATOM 3004 O O . VAL A 1 393 ? 37.204 6.226 -10.227 1.00 95.62 393 VAL A O 1
ATOM 3007 N N . PRO A 1 394 ? 39.263 7.076 -9.877 1.00 96.25 394 PRO A N 1
ATOM 3008 C CA . PRO A 1 394 ? 39.273 7.908 -11.081 1.00 96.25 394 PRO A CA 1
ATOM 3009 C C . PRO A 1 394 ? 39.112 7.091 -12.370 1.00 96.25 394 PRO A C 1
ATOM 3011 O O . PRO A 1 394 ? 39.486 5.916 -12.442 1.00 96.25 394 PRO A O 1
ATOM 3014 N N . LEU A 1 395 ? 38.582 7.725 -13.418 1.00 95.62 395 LEU A N 1
ATOM 3015 C CA . LEU A 1 395 ? 38.466 7.086 -14.730 1.00 95.62 395 LEU A CA 1
ATOM 3016 C C . LEU A 1 395 ? 39.845 6.916 -15.370 1.00 95.62 395 LEU A C 1
ATOM 3018 O O . LEU A 1 395 ? 40.772 7.679 -15.124 1.00 95.62 395 LEU A O 1
ATOM 3022 N N . ARG A 1 396 ? 39.977 5.947 -16.269 1.00 95.19 396 ARG A N 1
ATOM 3023 C CA . ARG A 1 396 ? 41.138 5.858 -17.162 1.00 95.19 396 ARG A CA 1
ATOM 3024 C C . ARG A 1 396 ? 40.873 6.628 -18.458 1.00 95.19 396 ARG A C 1
ATOM 3026 O O . ARG A 1 396 ? 39.709 6.740 -18.853 1.00 95.19 396 ARG A O 1
ATOM 3033 N N . PRO A 1 397 ? 41.909 7.112 -19.166 1.00 90.94 397 PRO A N 1
ATOM 3034 C CA . PRO A 1 397 ? 41.734 7.832 -20.429 1.00 90.94 397 PRO A CA 1
ATOM 3035 C C . PRO A 1 397 ? 40.884 7.078 -21.462 1.00 90.94 397 PRO A C 1
ATOM 3037 O O . PRO A 1 397 ? 40.098 7.688 -22.186 1.00 90.94 397 PRO A O 1
ATOM 3040 N N . GLU A 1 398 ? 40.988 5.748 -21.508 1.00 91.25 398 GLU A N 1
ATOM 3041 C CA . GLU A 1 398 ? 40.240 4.897 -22.443 1.00 91.25 398 GLU A CA 1
ATOM 3042 C C . GLU A 1 398 ? 38.760 4.746 -22.059 1.00 91.25 398 GLU A C 1
ATOM 3044 O O . GLU A 1 398 ? 37.946 4.317 -22.874 1.00 91.25 398 GLU A O 1
ATOM 3049 N N . GLN A 1 399 ? 38.407 5.091 -20.819 1.00 91.94 399 GLN A N 1
ATOM 3050 C CA . GLN A 1 399 ? 37.058 4.971 -20.272 1.00 91.94 399 GLN A CA 1
ATOM 3051 C C . GLN A 1 399 ? 36.228 6.246 -20.449 1.00 91.94 399 GLN A C 1
ATOM 3053 O O . GLN A 1 399 ? 35.070 6.258 -20.049 1.00 91.94 399 GLN A O 1
ATOM 3058 N N . ILE A 1 400 ? 36.768 7.315 -21.041 1.00 89.44 400 ILE A N 1
ATOM 3059 C CA . ILE A 1 400 ? 36.005 8.535 -21.335 1.00 89.44 400 ILE A CA 1
ATOM 3060 C C . ILE A 1 400 ? 35.323 8.366 -22.708 1.00 89.44 400 ILE A C 1
ATOM 3062 O O . ILE A 1 400 ? 36.017 8.370 -23.731 1.00 89.44 400 ILE A O 1
ATOM 3066 N N . PRO A 1 401 ? 33.982 8.208 -22.780 1.00 83.44 401 PRO A N 1
ATOM 3067 C CA . PRO A 1 401 ? 33.295 7.958 -24.042 1.00 83.44 401 PRO A CA 1
ATOM 3068 C C . PRO A 1 401 ? 33.442 9.142 -25.002 1.00 83.44 401 PRO A C 1
ATOM 3070 O O . PRO A 1 401 ? 33.405 10.300 -24.591 1.00 83.44 401 PRO A O 1
ATOM 3073 N N . ARG A 1 402 ? 33.560 8.866 -26.304 1.00 86.56 402 ARG A N 1
ATOM 3074 C CA . ARG A 1 402 ? 33.573 9.899 -27.350 1.00 86.56 402 ARG A CA 1
ATOM 3075 C C . ARG A 1 402 ? 32.234 9.907 -28.069 1.00 86.56 402 ARG A C 1
ATOM 3077 O O . ARG A 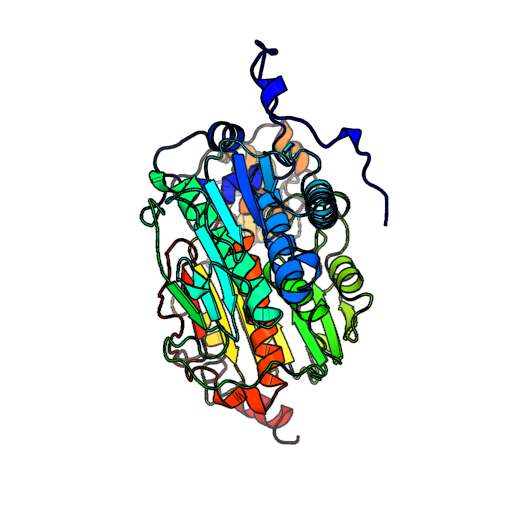1 402 ? 31.996 9.073 -28.939 1.00 86.56 402 ARG A O 1
ATOM 3084 N N . LEU A 1 403 ? 31.365 10.840 -27.693 1.00 83.75 403 LEU A N 1
ATOM 3085 C CA . LEU A 1 403 ? 30.021 10.962 -28.251 1.00 83.75 403 LEU A CA 1
ATOM 3086 C C . LEU A 1 403 ? 29.880 12.286 -29.017 1.00 83.75 403 LEU A C 1
ATOM 3088 O O . LEU A 1 403 ? 30.023 13.345 -28.409 1.00 83.75 403 LEU A O 1
ATOM 3092 N N . PRO A 1 404 ? 29.559 12.266 -30.326 1.00 83.50 404 PRO A N 1
ATOM 3093 C CA . PRO A 1 404 ? 29.376 13.492 -31.112 1.00 83.50 404 PRO A CA 1
ATOM 3094 C C . PRO A 1 404 ? 28.281 14.417 -30.567 1.00 83.50 404 PRO A C 1
ATOM 3096 O O . PRO A 1 404 ? 28.374 15.633 -30.686 1.00 83.50 404 PRO A O 1
ATOM 3099 N N . THR A 1 405 ? 27.245 13.839 -29.957 1.00 83.62 405 THR A N 1
ATOM 3100 C CA . THR A 1 405 ? 26.095 14.561 -29.398 1.00 83.62 405 THR A CA 1
ATOM 3101 C C . THR A 1 405 ? 26.309 15.035 -27.960 1.00 83.62 405 THR A C 1
ATOM 3103 O O . THR A 1 405 ? 25.462 15.751 -27.437 1.00 83.62 405 THR A O 1
ATOM 3106 N N . LEU A 1 406 ? 27.405 14.627 -27.311 1.00 85.50 406 LEU A N 1
ATOM 3107 C CA . LEU A 1 406 ? 27.734 14.979 -25.930 1.00 85.50 406 LEU A CA 1
ATOM 3108 C C . LEU A 1 406 ? 29.266 15.067 -25.776 1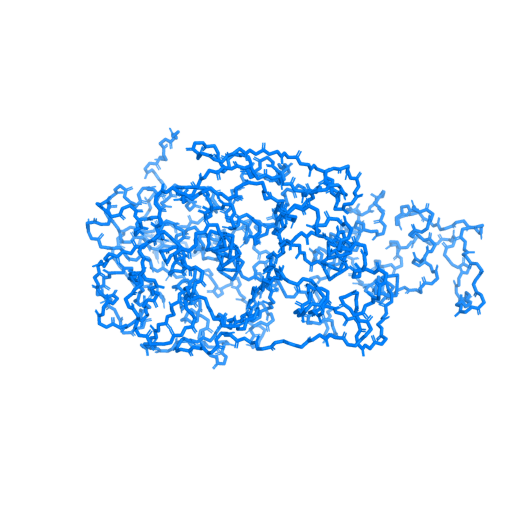.00 85.50 406 LEU A C 1
ATOM 3110 O O . LEU A 1 406 ? 29.892 14.110 -25.310 1.00 85.50 406 LEU A O 1
ATOM 3114 N N . PRO A 1 407 ? 29.892 16.174 -26.222 1.00 89.50 407 PRO A N 1
ATOM 3115 C CA . PRO A 1 407 ? 31.341 16.330 -26.167 1.00 89.50 407 PRO A CA 1
ATOM 3116 C C . PRO A 1 407 ? 31.848 16.408 -24.722 1.00 89.50 407 PRO A C 1
ATOM 3118 O O . PRO A 1 407 ? 31.137 16.845 -23.816 1.00 89.50 407 PRO A O 1
ATOM 3121 N N . ALA A 1 408 ? 33.097 15.989 -24.514 1.00 88.38 408 ALA A N 1
ATOM 3122 C CA . ALA A 1 408 ? 33.755 16.130 -23.223 1.00 88.38 408 ALA A CA 1
ATOM 3123 C C . ALA A 1 408 ? 33.973 17.622 -22.901 1.00 88.38 408 ALA A C 1
ATOM 3125 O O . ALA A 1 408 ? 34.409 18.370 -23.782 1.00 88.38 408 ALA A O 1
ATOM 3126 N N . PRO A 1 409 ? 33.666 18.069 -21.673 1.00 91.50 409 PRO A N 1
ATOM 3127 C CA . PRO A 1 409 ? 33.903 19.442 -21.260 1.00 91.50 409 PRO A CA 1
ATOM 3128 C C . PRO A 1 409 ? 35.405 19.690 -21.054 1.00 91.50 409 PRO A C 1
ATOM 3130 O O . PRO A 1 409 ? 36.198 18.755 -20.951 1.00 91.50 409 PRO A O 1
ATOM 3133 N N . ALA A 1 410 ? 35.814 20.960 -21.003 1.00 90.19 410 ALA A N 1
ATOM 3134 C CA . ALA A 1 410 ? 37.230 21.338 -20.934 1.00 90.19 410 ALA A CA 1
ATOM 3135 C C . ALA A 1 410 ? 37.951 20.810 -19.679 1.00 90.19 410 ALA A C 1
ATOM 3137 O O . ALA A 1 410 ? 39.160 20.597 -19.706 1.00 90.19 410 ALA A O 1
ATOM 3138 N N . ASP A 1 411 ? 37.209 20.586 -18.597 1.00 89.44 411 ASP A N 1
ATOM 3139 C CA . ASP A 1 411 ? 37.688 20.039 -17.331 1.00 89.44 411 ASP A CA 1
ATOM 3140 C C . ASP A 1 411 ? 37.754 18.505 -17.315 1.00 89.44 411 ASP A C 1
ATOM 3142 O O . ASP A 1 411 ? 38.244 17.941 -16.344 1.00 89.44 411 ASP A O 1
ATOM 3146 N N . SER A 1 412 ? 37.353 17.802 -18.384 1.00 89.94 412 SER A N 1
ATOM 3147 C CA . SER A 1 412 ? 37.379 16.334 -18.417 1.00 89.94 412 SER A CA 1
ATOM 3148 C C . SER A 1 412 ? 38.733 15.668 -18.128 1.00 89.94 412 SER A C 1
ATOM 3150 O O . SER A 1 412 ? 38.714 14.525 -17.668 1.00 89.94 412 SER A O 1
ATOM 3152 N N . PRO A 1 413 ? 39.908 16.297 -18.369 1.00 91.88 413 PRO A N 1
ATOM 3153 C CA . PRO A 1 413 ? 41.178 15.724 -17.938 1.00 91.88 413 PRO A CA 1
ATOM 3154 C C . PRO A 1 413 ? 41.265 15.495 -16.426 1.00 91.88 413 PRO A C 1
ATOM 3156 O O . PRO A 1 413 ? 41.907 14.538 -16.023 1.00 91.88 41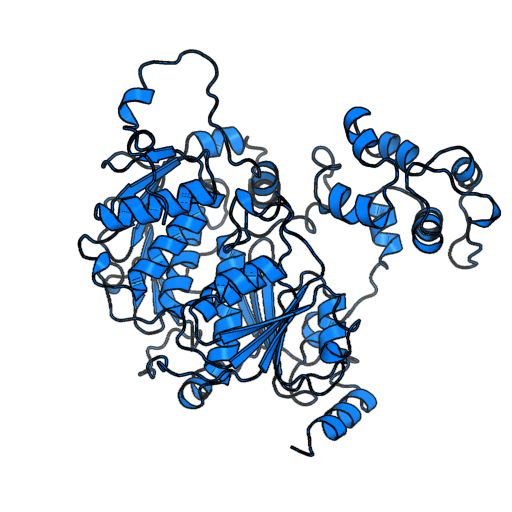3 PRO A O 1
ATOM 3159 N N . SER A 1 414 ? 40.580 16.282 -15.587 1.00 91.81 414 SER A N 1
ATOM 3160 C CA . SER A 1 414 ? 40.604 16.081 -14.129 1.00 91.81 414 SER A CA 1
ATOM 3161 C C . SER A 1 414 ? 39.967 14.754 -13.707 1.00 91.81 414 SER A C 1
ATOM 3163 O O . SER A 1 414 ? 40.272 14.228 -12.640 1.00 91.81 414 SER A O 1
ATOM 3165 N N . TRP A 1 415 ? 39.123 14.152 -14.553 1.00 94.06 415 TRP A N 1
ATOM 3166 C CA . TRP A 1 415 ? 38.391 12.927 -14.225 1.00 94.06 415 TRP A CA 1
ATOM 3167 C C . TRP A 1 415 ? 39.282 11.685 -14.122 1.00 94.06 415 TRP A C 1
ATOM 3169 O O . TRP A 1 415 ? 38.813 10.655 -13.627 1.00 94.06 415 TRP A O 1
ATOM 3179 N N . ILE A 1 416 ? 40.527 11.771 -14.605 1.00 94.19 416 ILE A N 1
ATOM 3180 C CA . ILE A 1 416 ? 41.548 10.723 -14.456 1.00 94.19 416 ILE A CA 1
ATOM 3181 C C . ILE A 1 416 ? 42.436 10.934 -13.225 1.00 94.19 416 ILE A C 1
ATOM 3183 O O . ILE A 1 416 ? 43.134 10.015 -12.805 1.00 94.19 416 ILE A O 1
ATOM 3187 N N . GLU A 1 417 ? 42.407 12.137 -12.654 1.00 92.06 417 GLU A N 1
ATOM 3188 C CA . GLU A 1 417 ? 43.189 12.527 -11.480 1.00 92.06 417 GLU A CA 1
ATOM 3189 C C . GLU A 1 417 ? 42.343 12.423 -10.205 1.00 92.06 417 GLU A C 1
ATOM 3191 O O . GLU A 1 417 ? 42.823 11.944 -9.178 1.00 92.06 417 GLU A O 1
ATOM 3196 N N . HIS A 1 418 ? 41.066 12.805 -10.293 1.00 92.75 418 HIS A N 1
ATOM 3197 C CA . HIS A 1 418 ? 40.118 12.838 -9.185 1.00 92.75 418 HIS A CA 1
ATOM 3198 C C . HIS A 1 418 ? 38.994 11.820 -9.374 1.00 92.75 418 HIS A C 1
ATOM 3200 O O . HIS A 1 418 ? 38.434 11.649 -10.469 1.00 92.75 418 HIS A O 1
ATOM 3206 N N . SER A 1 419 ? 38.643 11.131 -8.287 1.00 93.69 419 SER A N 1
ATOM 3207 C CA . SER A 1 419 ? 37.517 10.206 -8.303 1.00 93.69 419 SER A CA 1
ATOM 3208 C C . SER A 1 419 ? 36.197 10.972 -8.368 1.00 93.69 419 SER A C 1
ATOM 3210 O O . SER A 1 419 ? 36.107 12.146 -8.007 1.00 93.69 419 SER A O 1
ATOM 3212 N N . LEU A 1 420 ? 35.142 10.304 -8.833 1.00 93.25 420 LEU A N 1
ATOM 3213 C CA . LEU A 1 420 ? 33.807 10.892 -8.829 1.00 93.25 420 LEU A CA 1
ATOM 3214 C C . LEU A 1 420 ? 33.354 11.227 -7.402 1.00 93.25 420 LEU A C 1
ATOM 3216 O O . LEU A 1 420 ? 32.700 12.243 -7.195 1.00 93.25 420 LEU A O 1
ATOM 3220 N N . LEU A 1 421 ? 33.710 10.393 -6.425 1.00 91.25 421 LEU A N 1
ATOM 3221 C CA . LEU A 1 421 ? 33.359 10.584 -5.025 1.00 91.25 421 LEU A CA 1
ATOM 3222 C C . LEU A 1 421 ? 34.018 11.830 -4.427 1.00 91.25 421 LEU A C 1
ATOM 3224 O O . LEU A 1 421 ? 33.347 12.538 -3.683 1.00 91.25 421 LEU A O 1
ATOM 3228 N N . ASP A 1 422 ? 35.276 12.123 -4.770 1.00 88.56 422 ASP A N 1
ATOM 3229 C CA . ASP A 1 422 ? 35.969 13.327 -4.287 1.00 88.56 422 ASP A CA 1
ATOM 3230 C C . ASP A 1 422 ? 35.258 14.599 -4.768 1.00 88.56 422 ASP A C 1
ATOM 3232 O O . ASP A 1 422 ? 34.960 15.499 -3.980 1.00 88.56 422 ASP A O 1
ATOM 3236 N N . ASP A 1 423 ? 34.902 14.638 -6.053 1.00 87.88 423 ASP A N 1
ATOM 3237 C CA . ASP A 1 423 ? 34.236 15.795 -6.651 1.00 87.88 423 ASP A CA 1
ATOM 3238 C C . ASP A 1 423 ? 32.776 15.926 -6.197 1.00 87.88 423 ASP A C 1
ATOM 3240 O O . ASP A 1 423 ? 32.260 17.035 -6.038 1.00 87.88 423 ASP A O 1
ATOM 3244 N N . ILE A 1 424 ? 32.095 14.807 -5.932 1.00 85.75 424 ILE A N 1
ATOM 3245 C CA . ILE A 1 424 ? 30.768 14.805 -5.304 1.00 85.75 424 ILE A CA 1
ATOM 3246 C C . ILE A 1 424 ? 30.861 15.323 -3.868 1.00 85.75 424 ILE A C 1
ATOM 3248 O O . ILE A 1 424 ? 30.070 16.183 -3.484 1.00 85.75 424 ILE A O 1
ATOM 3252 N N . ALA A 1 425 ? 31.833 14.850 -3.085 1.00 83.94 425 ALA A N 1
ATOM 3253 C CA . ALA A 1 425 ? 32.019 15.289 -1.707 1.00 83.94 425 ALA A CA 1
ATOM 3254 C C . ALA A 1 425 ? 32.301 16.791 -1.629 1.00 83.94 425 ALA A C 1
ATOM 3256 O O . ALA A 1 425 ? 31.740 17.480 -0.779 1.00 83.94 425 ALA A O 1
ATOM 3257 N N . HIS A 1 426 ? 33.094 17.310 -2.568 1.00 82.19 426 HIS A N 1
ATOM 3258 C CA . HIS A 1 426 ? 33.348 18.738 -2.689 1.00 82.19 426 HIS A CA 1
ATOM 3259 C C . HIS A 1 426 ? 32.102 19.528 -3.130 1.00 82.19 426 HIS A C 1
ATOM 3261 O O . HIS A 1 426 ? 31.747 20.520 -2.501 1.00 82.19 426 HIS A O 1
ATOM 3267 N N . SER A 1 427 ? 31.408 19.088 -4.186 1.00 78.44 427 SER A N 1
ATOM 3268 C CA . SER A 1 427 ? 30.280 19.828 -4.789 1.00 78.44 427 SER A CA 1
ATOM 3269 C C . SER A 1 427 ? 28.969 19.784 -3.993 1.00 78.44 427 SER A C 1
ATOM 3271 O O . SER A 1 427 ? 28.111 20.660 -4.171 1.00 78.44 427 SER A O 1
ATOM 3273 N N . LEU A 1 428 ? 28.796 18.769 -3.145 1.00 72.31 428 LEU A N 1
ATOM 3274 C CA . LEU A 1 428 ? 27.642 18.595 -2.258 1.00 72.31 428 LEU A CA 1
ATOM 3275 C C . LEU A 1 428 ? 27.970 18.853 -0.779 1.00 72.31 428 LEU A C 1
ATOM 3277 O O . LEU A 1 428 ? 27.093 18.660 0.059 1.00 72.31 428 LEU A O 1
ATOM 3281 N N . GLU A 1 429 ? 29.195 19.289 -0.462 1.00 74.25 429 GLU A N 1
ATOM 3282 C CA . GLU A 1 429 ? 29.660 19.577 0.906 1.00 74.25 429 GLU A CA 1
ATOM 3283 C C . GLU A 1 429 ? 29.458 18.397 1.881 1.00 74.25 429 GLU A C 1
ATOM 3285 O O . GLU A 1 429 ? 29.059 18.564 3.036 1.00 74.25 429 GLU A O 1
ATOM 3290 N N . ILE A 1 430 ? 29.720 17.174 1.412 1.00 71.69 430 ILE A N 1
ATOM 3291 C CA . ILE A 1 430 ? 29.555 15.952 2.211 1.00 71.69 430 ILE A CA 1
ATOM 3292 C C . ILE A 1 430 ? 30.718 15.827 3.204 1.00 71.69 430 ILE A C 1
ATOM 3294 O O . ILE A 1 430 ? 31.884 16.004 2.843 1.00 71.69 430 ILE A O 1
ATOM 3298 N N . ALA A 1 431 ? 30.415 15.477 4.458 1.00 73.69 431 ALA A N 1
ATOM 3299 C CA . ALA A 1 431 ? 31.435 15.245 5.475 1.00 73.69 431 ALA A CA 1
ATOM 3300 C C . ALA A 1 431 ? 32.318 14.035 5.118 1.00 73.69 431 ALA A C 1
ATOM 3302 O O . ALA A 1 431 ? 31.851 13.017 4.606 1.00 73.69 431 ALA A O 1
ATOM 3303 N N . LEU A 1 432 ? 33.612 14.118 5.438 1.00 69.12 432 LEU A N 1
ATOM 3304 C CA . LEU A 1 432 ? 34.594 13.058 5.161 1.00 69.12 432 LEU A CA 1
ATOM 3305 C C . LEU A 1 432 ? 34.185 11.689 5.728 1.00 69.12 432 LEU A C 1
ATOM 3307 O O . LEU A 1 432 ? 34.441 10.663 5.103 1.00 69.12 432 LEU A O 1
ATOM 3311 N N . GLU A 1 433 ? 33.540 11.673 6.893 1.00 69.75 433 GLU A N 1
ATOM 3312 C CA . GLU A 1 433 ? 33.029 10.459 7.536 1.00 69.75 433 GLU A CA 1
ATOM 3313 C C . GLU A 1 433 ? 31.912 9.775 6.730 1.00 69.75 433 GLU A C 1
ATOM 3315 O O . GLU A 1 433 ? 31.906 8.548 6.618 1.00 69.75 433 GLU A O 1
ATOM 3320 N N . ASP A 1 434 ? 31.044 10.554 6.080 1.00 69.56 434 ASP A N 1
ATOM 3321 C CA . ASP A 1 434 ? 29.959 10.044 5.239 1.00 69.56 434 ASP A CA 1
ATOM 3322 C C . ASP A 1 434 ? 30.475 9.570 3.877 1.00 69.56 434 ASP A C 1
ATOM 3324 O O . ASP A 1 434 ? 30.013 8.558 3.349 1.00 69.56 434 ASP A O 1
ATOM 3328 N N . ALA A 1 435 ? 31.478 10.253 3.314 1.00 76.12 435 ALA A N 1
ATOM 3329 C CA . ALA A 1 435 ? 32.101 9.864 2.049 1.00 76.12 435 ALA A CA 1
ATOM 3330 C C . ALA A 1 435 ? 32.770 8.478 2.137 1.00 76.12 435 ALA A C 1
ATOM 3332 O O . ALA A 1 435 ? 32.711 7.694 1.189 1.00 76.12 435 ALA A O 1
ATOM 3333 N N . VAL A 1 436 ? 33.352 8.124 3.291 1.00 80.62 436 VAL A N 1
ATOM 3334 C CA . VAL A 1 436 ? 33.997 6.814 3.506 1.00 80.62 436 VAL A CA 1
ATOM 3335 C C . VAL A 1 436 ? 33.025 5.644 3.316 1.00 80.62 436 VAL A C 1
ATOM 3337 O O . VAL A 1 436 ? 33.448 4.589 2.844 1.00 80.62 436 VAL A O 1
ATOM 3340 N N . LEU A 1 437 ? 31.730 5.829 3.599 1.00 79.50 437 LEU A N 1
ATOM 3341 C CA . LEU A 1 437 ? 30.698 4.793 3.437 1.00 79.50 437 LEU A CA 1
ATOM 3342 C C . LEU A 1 437 ? 30.470 4.372 1.975 1.00 79.50 437 LEU A C 1
ATOM 3344 O O . LEU A 1 437 ? 29.834 3.345 1.720 1.00 79.50 437 LEU A O 1
ATOM 3348 N N . TRP A 1 438 ? 30.978 5.154 1.020 1.00 83.31 438 TRP A N 1
ATOM 3349 C CA . TRP A 1 438 ? 30.780 4.949 -0.416 1.00 83.31 438 TRP A CA 1
ATOM 3350 C C . TRP A 1 438 ? 32.011 4.421 -1.147 1.00 83.31 438 TRP A C 1
ATOM 3352 O O . TRP A 1 438 ? 31.934 4.152 -2.345 1.00 83.31 438 TRP A O 1
ATOM 3362 N N . LYS A 1 439 ? 33.127 4.219 -0.442 1.00 88.50 439 LYS A N 1
ATOM 3363 C CA . LYS A 1 439 ? 34.323 3.608 -1.029 1.00 88.50 439 LYS A CA 1
ATOM 3364 C C . LYS A 1 439 ? 34.030 2.193 -1.524 1.00 88.50 439 LYS A C 1
ATOM 3366 O O . LYS A 1 439 ? 33.383 1.407 -0.833 1.00 88.50 439 LYS A O 1
ATOM 3371 N N . GLY A 1 440 ? 34.491 1.876 -2.730 1.00 87.75 440 GLY A N 1
ATOM 3372 C CA . GLY A 1 440 ? 34.257 0.600 -3.397 1.00 87.75 440 GLY A CA 1
ATOM 3373 C C . GLY A 1 440 ? 32.839 0.394 -3.945 1.00 87.75 440 GLY A C 1
ATOM 3374 O O . GLY A 1 440 ? 32.604 -0.623 -4.594 1.00 87.75 440 GLY A O 1
ATOM 3375 N N . LYS A 1 441 ? 31.893 1.319 -3.721 1.00 88.44 441 LYS A N 1
ATOM 3376 C CA . LYS A 1 441 ? 30.524 1.213 -4.253 1.00 88.44 441 LYS A CA 1
ATOM 3377 C C . LYS A 1 441 ? 30.427 1.766 -5.675 1.00 88.44 441 LYS A C 1
ATOM 3379 O O . LYS A 1 441 ? 31.217 2.614 -6.087 1.00 88.44 441 LYS A O 1
ATOM 3384 N N . HIS A 1 442 ? 29.423 1.322 -6.426 1.00 92.06 442 HIS A N 1
ATOM 3385 C CA . HIS A 1 442 ? 29.160 1.833 -7.771 1.00 92.06 442 HIS A CA 1
ATOM 3386 C C . HIS A 1 442 ? 28.217 3.039 -7.757 1.00 92.06 442 HIS A C 1
ATOM 3388 O O . HIS A 1 442 ? 27.465 3.267 -6.807 1.00 92.06 442 HIS A O 1
ATOM 3394 N N . LEU A 1 443 ? 28.221 3.804 -8.854 1.00 88.56 443 LEU A N 1
ATOM 3395 C CA . LEU A 1 443 ? 27.397 5.009 -8.992 1.00 88.56 443 LEU A CA 1
ATOM 3396 C C . LEU A 1 443 ? 25.892 4.723 -8.871 1.00 88.56 443 LEU A C 1
ATOM 3398 O O . LEU A 1 443 ? 25.152 5.547 -8.342 1.00 88.56 443 LEU A O 1
ATOM 3402 N N . SER A 1 444 ? 25.435 3.547 -9.304 1.00 79.38 444 SER A N 1
ATOM 3403 C CA . SER A 1 444 ? 24.047 3.110 -9.116 1.00 79.38 444 SER A CA 1
ATOM 3404 C C . SER A 1 444 ? 23.669 2.972 -7.641 1.00 79.38 444 SER A C 1
ATOM 3406 O O . SER A 1 444 ? 22.577 3.384 -7.253 1.00 79.38 444 SER A O 1
ATOM 3408 N N . ASP A 1 445 ? 24.572 2.441 -6.813 1.00 78.56 445 ASP A N 1
ATOM 3409 C CA . ASP A 1 445 ? 24.338 2.262 -5.378 1.00 78.56 445 ASP A CA 1
ATOM 3410 C C . ASP A 1 445 ? 24.413 3.608 -4.655 1.00 78.56 445 ASP A C 1
ATOM 3412 O O . ASP A 1 445 ? 23.539 3.919 -3.849 1.00 78.56 445 ASP A O 1
ATOM 3416 N N . LEU A 1 446 ? 25.390 4.452 -5.014 1.00 81.62 446 LEU A N 1
ATOM 3417 C CA . LEU A 1 446 ? 25.496 5.835 -4.534 1.00 81.62 446 LEU A CA 1
ATOM 3418 C C . LEU A 1 446 ? 24.215 6.628 -4.820 1.00 81.62 446 LEU A C 1
ATOM 3420 O O . LEU A 1 446 ? 23.683 7.308 -3.943 1.00 81.62 446 LEU A O 1
ATOM 3424 N N . TYR A 1 447 ? 23.691 6.528 -6.040 1.00 76.88 447 TYR A N 1
ATOM 3425 C CA . TYR A 1 447 ? 22.471 7.224 -6.425 1.00 76.88 447 TYR A CA 1
ATOM 3426 C C . TYR A 1 447 ? 21.243 6.670 -5.686 1.00 76.88 447 TYR A C 1
ATOM 3428 O O . TYR A 1 447 ? 20.495 7.435 -5.082 1.00 76.88 447 TYR A O 1
ATOM 3436 N N . ARG A 1 448 ? 21.055 5.345 -5.650 1.00 64.81 448 ARG A N 1
ATOM 3437 C CA . ARG A 1 448 ? 19.885 4.714 -5.016 1.00 64.81 448 ARG A CA 1
ATOM 3438 C C . ARG A 1 448 ? 19.876 4.868 -3.493 1.00 64.81 448 ARG A C 1
ATOM 3440 O O . ARG A 1 448 ? 18.852 5.224 -2.917 1.00 64.81 448 ARG A O 1
ATOM 3447 N N . GLU A 1 449 ? 20.991 4.584 -2.829 1.00 63.47 449 GLU A N 1
ATOM 3448 C CA . GLU A 1 449 ? 21.087 4.548 -1.363 1.00 63.47 449 GLU A CA 1
ATOM 3449 C C . GLU A 1 449 ? 21.529 5.892 -0.768 1.00 63.47 449 GLU A C 1
ATOM 3451 O O . GLU A 1 449 ? 21.124 6.237 0.341 1.00 63.47 449 GLU A O 1
ATOM 3456 N N . GLY A 1 450 ? 22.358 6.651 -1.485 1.00 64.81 450 GLY A N 1
ATOM 3457 C CA . GLY A 1 450 ? 22.933 7.910 -1.014 1.00 64.81 450 GLY A CA 1
ATOM 3458 C C . GLY A 1 450 ? 22.058 9.111 -1.343 1.00 64.81 450 GLY A C 1
ATOM 3459 O O . GLY A 1 450 ? 21.647 9.847 -0.448 1.00 64.81 450 GLY A O 1
ATOM 3460 N N . VAL A 1 451 ? 21.742 9.281 -2.627 1.00 65.06 451 VAL A N 1
ATOM 3461 C CA . VAL A 1 451 ? 20.971 10.423 -3.144 1.00 65.06 451 VAL A CA 1
ATOM 3462 C C . VAL A 1 451 ? 19.470 10.202 -2.930 1.00 65.06 451 VAL A C 1
ATOM 3464 O O . VAL A 1 451 ? 18.869 10.850 -2.078 1.00 65.06 451 VAL A O 1
ATOM 3467 N N . CYS A 1 452 ? 18.861 9.237 -3.625 1.00 52.00 452 CYS A N 1
ATOM 3468 C CA . CYS A 1 452 ? 17.445 8.883 -3.451 1.00 52.00 452 CYS A CA 1
ATOM 3469 C C . CYS A 1 452 ? 17.173 8.335 -2.042 1.00 52.00 452 CYS A C 1
ATOM 3471 O O . CYS A 1 452 ? 16.083 8.466 -1.482 1.00 52.00 452 CYS A O 1
ATOM 3473 N N . GLY A 1 453 ? 18.198 7.726 -1.446 1.00 48.53 453 GLY A N 1
ATOM 3474 C CA . GLY A 1 453 ? 18.151 7.167 -0.112 1.00 48.53 453 GLY A CA 1
ATOM 3475 C C . GLY A 1 453 ? 18.417 8.170 1.024 1.00 48.53 453 GLY A C 1
ATOM 3476 O O . GLY A 1 453 ? 18.473 7.747 2.179 1.00 48.53 453 GLY A O 1
ATOM 3477 N N . GLY A 1 454 ? 18.551 9.469 0.739 1.00 52.06 454 GLY A N 1
ATOM 3478 C CA . GLY A 1 454 ? 18.642 10.539 1.744 1.00 52.06 454 GLY A CA 1
ATOM 3479 C C . GLY A 1 454 ? 19.908 10.545 2.614 1.00 52.06 454 GLY A C 1
ATOM 3480 O O . GLY A 1 454 ? 20.088 11.464 3.411 1.00 52.06 454 GLY A O 1
ATOM 3481 N N . ALA A 1 455 ? 20.802 9.562 2.461 1.00 51.41 455 ALA A N 1
ATOM 3482 C CA . ALA A 1 455 ? 22.009 9.425 3.274 1.00 51.41 455 ALA A CA 1
ATOM 3483 C C . ALA A 1 455 ? 23.093 10.468 2.942 1.00 51.41 455 ALA A C 1
ATOM 3485 O O . ALA A 1 455 ? 23.929 10.746 3.790 1.00 51.41 455 ALA A O 1
ATOM 3486 N N . LEU A 1 456 ? 23.067 11.066 1.746 1.00 51.09 456 LEU A N 1
ATOM 3487 C CA . LEU A 1 456 ? 24.015 12.109 1.323 1.00 51.09 456 LEU A CA 1
ATOM 3488 C C . LEU A 1 456 ? 23.410 13.519 1.268 1.00 51.09 456 LEU A C 1
ATOM 3490 O O . LEU A 1 456 ? 24.145 14.494 1.174 1.00 51.09 456 LEU A O 1
ATOM 3494 N N . ILE A 1 457 ? 22.080 13.650 1.306 1.00 51.50 457 ILE A N 1
ATOM 3495 C CA . ILE A 1 457 ? 21.373 14.898 0.958 1.00 51.50 457 ILE A CA 1
ATOM 3496 C C . ILE A 1 457 ? 20.386 15.293 2.062 1.00 51.50 457 ILE A C 1
ATOM 3498 O O . ILE A 1 457 ? 19.228 15.610 1.818 1.00 51.50 457 ILE A O 1
ATOM 3502 N N . SER A 1 458 ? 20.828 15.263 3.317 1.00 42.69 458 SER A N 1
ATOM 3503 C CA . SER A 1 458 ? 19.978 15.687 4.438 1.00 42.69 458 SER A CA 1
ATOM 3504 C C . SER A 1 458 ? 20.045 17.196 4.740 1.00 42.69 458 SER A C 1
ATOM 3506 O O . SER A 1 458 ? 19.435 17.623 5.717 1.00 42.69 458 SER A O 1
ATOM 3508 N N . ARG A 1 459 ? 20.764 18.039 3.965 1.00 39.56 459 ARG A N 1
ATOM 3509 C CA . ARG A 1 459 ? 20.924 19.469 4.337 1.00 39.56 459 ARG A CA 1
ATOM 3510 C C . ARG A 1 459 ? 20.753 20.564 3.281 1.00 39.56 459 ARG A C 1
ATOM 3512 O O . ARG A 1 459 ? 20.393 21.663 3.689 1.00 39.56 459 ARG A O 1
ATOM 3519 N N . HIS A 1 460 ? 20.913 20.339 1.975 1.00 39.00 460 HIS A N 1
ATOM 3520 C CA . HIS A 1 460 ? 20.927 21.469 1.027 1.00 39.00 460 HIS A CA 1
ATOM 3521 C C . HIS A 1 460 ? 20.328 21.175 -0.346 1.00 39.00 460 HIS A C 1
ATOM 3523 O O . HIS A 1 460 ? 21.078 21.101 -1.313 1.00 39.00 460 HIS A O 1
ATOM 3529 N N . ILE A 1 461 ? 18.997 21.099 -0.484 1.00 38.25 461 ILE A N 1
ATOM 3530 C CA . ILE A 1 461 ? 18.372 21.278 -1.806 1.00 38.25 461 ILE A CA 1
ATOM 3531 C C . ILE A 1 461 ? 17.025 22.014 -1.715 1.00 38.25 461 ILE A C 1
ATOM 3533 O O . ILE A 1 461 ? 16.040 21.472 -1.227 1.00 38.25 461 ILE A O 1
ATOM 3537 N N . GLY A 1 462 ? 16.995 23.237 -2.257 1.00 33.06 462 GLY A N 1
ATOM 3538 C CA . GLY A 1 462 ? 15.793 24.059 -2.441 1.00 33.06 462 GLY A CA 1
ATOM 3539 C C . GLY A 1 462 ? 15.018 23.818 -3.745 1.00 33.06 462 GLY A C 1
ATOM 3540 O O . GLY A 1 462 ? 13.934 24.363 -3.868 1.00 33.06 462 GLY A O 1
ATOM 3541 N N . ASP A 1 463 ? 15.508 22.990 -4.682 1.00 34.91 463 ASP A N 1
ATOM 3542 C CA . ASP A 1 463 ? 14.914 22.880 -6.037 1.00 34.91 463 ASP A CA 1
ATOM 3543 C C . ASP A 1 463 ? 14.685 21.443 -6.577 1.00 34.91 463 ASP A C 1
ATOM 3545 O O . ASP A 1 463 ? 14.223 21.277 -7.702 1.00 34.91 463 ASP A O 1
ATOM 3549 N N . ILE A 1 464 ? 14.938 20.378 -5.799 1.00 34.72 464 ILE A N 1
ATOM 3550 C CA . ILE A 1 464 ? 14.621 18.966 -6.169 1.00 34.72 464 ILE A CA 1
ATOM 3551 C C . ILE A 1 464 ? 13.492 18.407 -5.271 1.00 34.72 464 ILE A C 1
ATOM 3553 O O . ILE A 1 464 ? 13.240 17.209 -5.183 1.00 34.72 464 ILE A O 1
ATOM 3557 N N . ALA A 1 465 ? 12.763 19.291 -4.587 1.00 32.78 465 ALA A N 1
ATOM 3558 C CA . ALA A 1 465 ? 11.909 18.950 -3.448 1.00 32.78 465 ALA A CA 1
ATOM 3559 C C . ALA A 1 465 ? 10.629 18.139 -3.765 1.00 32.78 465 ALA A C 1
ATOM 3561 O O . ALA A 1 465 ? 9.885 17.820 -2.843 1.00 32.78 465 ALA A O 1
ATOM 3562 N N . GLN A 1 466 ? 10.347 17.776 -5.023 1.00 33.44 466 GLN A N 1
ATOM 3563 C CA . GLN A 1 466 ? 9.107 17.063 -5.378 1.00 33.44 466 GLN A CA 1
ATOM 3564 C C . GLN A 1 466 ? 9.255 15.558 -5.646 1.00 33.44 466 GLN A C 1
ATOM 3566 O O . GLN A 1 466 ? 8.280 14.834 -5.460 1.00 33.44 466 GLN A O 1
ATOM 3571 N N . GLU A 1 467 ? 10.434 15.055 -6.025 1.00 33.00 467 GLU A N 1
ATOM 3572 C CA . GLU A 1 467 ? 10.600 13.629 -6.382 1.00 33.00 467 GLU A CA 1
ATOM 3573 C C . GLU A 1 467 ? 10.990 12.723 -5.197 1.00 33.00 467 GLU A C 1
ATOM 3575 O O . GLU A 1 467 ? 10.967 11.502 -5.327 1.00 33.00 467 GLU A O 1
ATOM 3580 N N . MET A 1 468 ? 11.309 13.291 -4.027 1.00 39.00 468 MET A N 1
ATOM 3581 C CA . MET A 1 468 ? 11.828 12.544 -2.865 1.00 39.00 468 MET A CA 1
ATOM 3582 C C . MET A 1 468 ? 10.830 12.330 -1.719 1.00 39.00 468 MET A C 1
ATOM 3584 O O . MET A 1 468 ? 11.185 11.724 -0.707 1.00 39.00 468 MET A O 1
ATOM 3588 N N . ALA A 1 469 ? 9.593 12.811 -1.833 1.00 49.81 469 ALA A N 1
ATOM 3589 C CA . ALA A 1 469 ? 8.634 12.689 -0.743 1.00 49.81 469 ALA A CA 1
ATOM 3590 C C . ALA A 1 469 ? 8.177 11.226 -0.572 1.00 49.81 469 ALA A C 1
ATOM 3592 O O . ALA A 1 469 ? 7.508 10.634 -1.421 1.00 49.81 469 ALA A O 1
ATOM 3593 N N . VAL A 1 470 ? 8.598 10.632 0.546 1.00 58.59 470 VAL A N 1
ATOM 3594 C CA . VAL A 1 470 ? 8.319 9.240 0.906 1.00 58.59 470 VAL A CA 1
ATOM 3595 C C . VAL A 1 470 ? 6.863 9.128 1.376 1.00 58.59 470 VAL A C 1
ATOM 3597 O O . VAL A 1 470 ? 6.454 9.893 2.247 1.00 58.59 470 VAL A O 1
ATOM 3600 N N . PRO A 1 471 ? 6.071 8.172 0.863 1.00 68.44 471 PRO A N 1
ATOM 3601 C CA . PRO A 1 471 ? 4.679 8.025 1.266 1.00 68.44 471 PRO A CA 1
ATOM 3602 C C . PRO A 1 471 ? 4.563 7.547 2.718 1.00 68.44 471 PRO A C 1
ATOM 3604 O O . PRO A 1 471 ? 5.383 6.761 3.213 1.00 68.44 471 PRO A O 1
ATOM 3607 N N . LEU A 1 472 ? 3.492 7.973 3.383 1.00 86.25 472 LEU A N 1
ATOM 3608 C CA . LEU A 1 472 ? 3.154 7.555 4.740 1.00 86.25 472 LEU A CA 1
ATOM 3609 C C . LEU A 1 472 ? 2.713 6.082 4.763 1.00 86.25 472 LEU A C 1
ATOM 3611 O O . LEU A 1 472 ? 2.197 5.535 3.784 1.00 86.25 472 LEU A O 1
ATOM 3615 N N . ALA A 1 473 ? 2.888 5.417 5.907 1.00 92.12 473 ALA A N 1
ATOM 3616 C CA . ALA A 1 473 ? 2.566 3.995 6.046 1.00 92.12 473 ALA A CA 1
ATOM 3617 C C . ALA A 1 473 ? 1.100 3.686 5.700 1.00 92.12 473 ALA A C 1
ATOM 3619 O O . ALA A 1 473 ? 0.825 2.769 4.930 1.00 92.12 473 ALA A O 1
ATOM 3620 N N . HIS A 1 474 ? 0.162 4.486 6.213 1.00 94.12 474 HIS A N 1
ATOM 3621 C CA . HIS A 1 474 ? -1.268 4.292 5.972 1.00 94.12 474 HIS A CA 1
ATOM 3622 C C . HIS A 1 474 ? -1.658 4.489 4.494 1.00 94.12 474 HIS A C 1
ATOM 3624 O O . HIS A 1 474 ? -2.560 3.804 4.019 1.00 94.12 474 HIS A O 1
ATOM 3630 N N . GLN A 1 475 ? -0.945 5.339 3.740 1.00 94.12 475 GLN A N 1
ATOM 3631 C CA . GLN A 1 475 ? -1.122 5.475 2.285 1.00 94.12 475 GLN A CA 1
ATOM 3632 C C . GLN A 1 475 ? -0.744 4.184 1.567 1.00 94.12 475 GLN A C 1
ATOM 3634 O O . GLN A 1 475 ? -1.521 3.633 0.791 1.00 94.12 475 GLN A O 1
ATOM 3639 N N . SER A 1 476 ? 0.456 3.680 1.857 1.00 95.31 476 SER A N 1
ATOM 3640 C CA . SER A 1 476 ? 0.959 2.449 1.241 1.00 95.31 476 SER A CA 1
ATOM 3641 C C . SER A 1 476 ? 0.069 1.257 1.576 1.00 95.31 476 SER A C 1
ATOM 3643 O O . SER A 1 476 ? -0.190 0.415 0.716 1.00 95.31 476 SER A O 1
ATOM 3645 N N . VAL A 1 477 ? -0.437 1.210 2.813 1.00 97.81 477 VAL A N 1
ATOM 3646 C CA . VAL A 1 477 ? -1.336 0.147 3.251 1.00 97.81 477 VAL A CA 1
ATOM 3647 C C . VAL A 1 477 ? -2.688 0.220 2.554 1.00 97.81 477 VAL A C 1
ATOM 3649 O O . VAL A 1 477 ? -3.122 -0.798 2.020 1.00 97.81 477 VAL A O 1
ATOM 3652 N N . LEU A 1 478 ? -3.316 1.397 2.465 1.00 97.94 478 LEU A N 1
ATOM 3653 C CA . LEU A 1 478 ? -4.574 1.544 1.731 1.00 97.94 478 LEU A CA 1
ATOM 3654 C C . LEU A 1 478 ? -4.407 1.186 0.246 1.00 97.94 478 LEU A C 1
ATOM 3656 O O . LEU A 1 478 ? -5.213 0.429 -0.285 1.00 97.94 478 LEU A O 1
ATOM 3660 N N . ALA A 1 479 ? -3.327 1.629 -0.405 1.00 97.94 479 ALA A N 1
ATOM 3661 C CA . ALA A 1 479 ? -3.027 1.254 -1.788 1.00 97.94 479 ALA A CA 1
ATOM 3662 C C . ALA A 1 479 ? -2.887 -0.271 -1.965 1.00 97.94 479 ALA A C 1
ATOM 3664 O O . ALA A 1 479 ? -3.434 -0.837 -2.911 1.00 97.94 479 ALA A O 1
ATOM 3665 N N . GLY A 1 480 ? -2.207 -0.957 -1.038 1.00 98.50 480 GLY A N 1
ATOM 3666 C CA . GLY A 1 480 ? -2.067 -2.415 -1.070 1.00 98.50 480 GLY A CA 1
ATOM 3667 C C . GLY A 1 480 ? -3.369 -3.168 -0.787 1.00 98.50 480 GLY A C 1
ATOM 3668 O O . GLY A 1 480 ? -3.641 -4.176 -1.437 1.00 98.50 480 GLY A O 1
ATOM 3669 N N . ILE A 1 481 ? -4.211 -2.666 0.122 1.00 98.62 481 ILE A N 1
ATOM 3670 C CA . ILE A 1 481 ? -5.561 -3.208 0.351 1.00 98.62 481 ILE A CA 1
ATOM 3671 C C . ILE A 1 481 ? -6.387 -3.099 -0.931 1.00 98.62 481 ILE A C 1
ATOM 3673 O O . ILE A 1 481 ? -7.007 -4.078 -1.340 1.00 98.62 481 ILE A O 1
ATOM 3677 N N . MET A 1 482 ? -6.352 -1.942 -1.601 1.00 98.44 482 MET A N 1
ATOM 3678 C CA . MET A 1 482 ? -7.080 -1.744 -2.854 1.00 98.44 482 MET A CA 1
ATOM 3679 C C . MET A 1 482 ? -6.531 -2.612 -3.991 1.00 98.44 482 MET A C 1
ATOM 3681 O O . MET A 1 482 ? -7.323 -3.130 -4.778 1.00 98.44 482 MET A O 1
ATOM 3685 N N . LEU A 1 483 ? -5.214 -2.845 -4.043 1.00 98.69 483 LEU A N 1
ATOM 3686 C CA . LEU A 1 483 ? -4.592 -3.788 -4.978 1.00 98.69 483 LEU A CA 1
ATOM 3687 C C . LEU A 1 483 ? -5.104 -5.220 -4.762 1.00 98.69 483 LEU A C 1
ATOM 3689 O O . LEU A 1 483 ? -5.553 -5.861 -5.710 1.00 98.69 483 LEU A O 1
ATOM 3693 N N . ALA A 1 484 ? -5.095 -5.703 -3.515 1.00 98.38 484 ALA A N 1
ATOM 3694 C CA . ALA A 1 484 ? -5.632 -7.018 -3.168 1.00 98.38 484 ALA A CA 1
ATOM 3695 C C . ALA A 1 484 ? -7.136 -7.119 -3.469 1.00 98.38 484 ALA A C 1
ATOM 3697 O O . ALA A 1 484 ? -7.594 -8.131 -4.002 1.00 98.38 484 ALA A O 1
ATOM 3698 N N . ALA A 1 485 ? -7.900 -6.058 -3.191 1.00 97.75 485 ALA A N 1
ATOM 3699 C CA . ALA A 1 485 ? -9.320 -5.998 -3.509 1.00 97.75 485 ALA A CA 1
ATOM 3700 C C . ALA A 1 485 ? -9.569 -6.164 -5.016 1.00 97.75 485 ALA A C 1
ATOM 3702 O O . ALA A 1 485 ? -10.463 -6.919 -5.386 1.00 97.75 485 ALA A O 1
ATOM 3703 N N . GLN A 1 486 ? -8.767 -5.547 -5.897 1.00 97.56 486 GLN A N 1
ATOM 3704 C CA . GLN A 1 486 ? -8.957 -5.711 -7.347 1.00 97.56 486 GLN A CA 1
ATOM 3705 C C . GLN A 1 486 ? -8.867 -7.177 -7.794 1.00 97.56 486 GLN A C 1
ATOM 3707 O O . GLN A 1 486 ? -9.705 -7.617 -8.585 1.00 97.56 486 GLN A O 1
ATOM 3712 N N . VAL A 1 487 ? -7.909 -7.933 -7.248 1.00 97.19 487 VAL A N 1
ATOM 3713 C CA . VAL A 1 487 ? -7.739 -9.368 -7.531 1.00 97.19 487 VAL A CA 1
ATOM 3714 C C . VAL A 1 487 ? -8.923 -10.174 -7.016 1.00 97.19 487 VAL A C 1
ATOM 3716 O O . VAL A 1 487 ? -9.516 -10.952 -7.759 1.00 97.19 487 VAL A O 1
ATOM 3719 N N . LEU A 1 488 ? -9.292 -9.976 -5.749 1.00 97.12 488 LEU A N 1
ATOM 3720 C CA . LEU A 1 488 ? -10.362 -10.736 -5.102 1.00 97.12 488 LEU A CA 1
ATOM 3721 C C . LEU A 1 488 ? -11.702 -10.511 -5.796 1.00 97.12 488 LEU A C 1
ATOM 3723 O O . LEU A 1 488 ? -12.421 -11.465 -6.081 1.00 97.12 488 LEU A O 1
ATOM 3727 N N . ILE A 1 489 ? -12.008 -9.258 -6.136 1.00 95.69 489 ILE A N 1
ATOM 3728 C CA . ILE A 1 489 ? -13.240 -8.914 -6.840 1.00 95.69 489 ILE A CA 1
ATOM 3729 C C . ILE A 1 489 ? -13.220 -9.489 -8.268 1.00 95.69 489 ILE A C 1
ATOM 3731 O O . ILE A 1 489 ? -14.257 -9.898 -8.777 1.00 95.69 489 ILE A O 1
ATOM 3735 N N . ALA A 1 490 ? -12.062 -9.555 -8.937 1.00 95.31 490 ALA A N 1
ATOM 3736 C CA . ALA A 1 490 ? -11.947 -10.173 -10.270 1.00 95.31 490 ALA A CA 1
ATOM 3737 C C . ALA A 1 490 ? -12.030 -11.689 -10.265 1.00 95.31 490 ALA A C 1
ATOM 3739 O O . ALA A 1 490 ? -12.343 -12.284 -11.293 1.00 95.31 490 ALA A O 1
ATOM 3740 N N . SER A 1 491 ? -11.798 -12.278 -9.104 1.00 95.88 491 SER A N 1
ATOM 3741 C CA . SER A 1 491 ? -11.915 -13.709 -8.860 1.00 95.88 491 SER A CA 1
ATOM 3742 C C . SER A 1 491 ? -13.297 -14.091 -8.310 1.00 95.88 491 SER A C 1
ATOM 3744 O O . SER A 1 491 ? -13.541 -15.256 -8.026 1.00 95.88 491 SER A O 1
ATOM 3746 N N . SER A 1 492 ? -14.202 -13.115 -8.157 1.00 94.56 492 SER A N 1
ATOM 3747 C CA . SER A 1 492 ? -15.548 -13.295 -7.599 1.00 94.56 492 SER A CA 1
ATOM 3748 C C . SER A 1 492 ? -16.597 -12.738 -8.575 1.00 94.56 492 SER A C 1
ATOM 3750 O O . SER A 1 492 ? -16.864 -11.529 -8.560 1.00 94.56 492 SER A O 1
ATOM 3752 N N . PRO A 1 493 ? -17.189 -13.576 -9.448 1.00 91.56 493 PRO A N 1
ATOM 3753 C CA . PRO A 1 493 ? -18.159 -13.139 -10.454 1.00 91.56 493 PRO A CA 1
ATOM 3754 C C . PRO A 1 493 ? -19.334 -12.337 -9.882 1.00 91.56 493 PRO A C 1
ATOM 3756 O O . PRO A 1 493 ? -19.808 -11.408 -10.529 1.00 91.56 493 PRO A O 1
ATOM 3759 N N . GLU A 1 494 ? -19.769 -12.637 -8.656 1.00 92.44 494 GLU A N 1
ATOM 3760 C CA . GLU A 1 494 ? -20.845 -11.923 -7.967 1.00 92.44 494 GLU A CA 1
ATOM 3761 C C . GLU A 1 494 ? -20.480 -10.487 -7.567 1.00 92.44 494 GLU A C 1
ATOM 3763 O O . GLU A 1 494 ? -21.366 -9.644 -7.454 1.00 92.44 494 GLU A O 1
ATOM 3768 N N . LEU A 1 495 ? -19.193 -10.175 -7.380 1.00 93.50 495 LEU A N 1
ATOM 3769 C CA . LEU A 1 495 ? -18.740 -8.836 -6.995 1.00 93.50 495 LEU A CA 1
ATOM 3770 C C . LEU A 1 495 ? -18.390 -7.961 -8.209 1.00 93.50 495 LEU A C 1
ATOM 3772 O O . LEU A 1 495 ? -18.419 -6.733 -8.116 1.00 93.50 495 LEU A O 1
ATOM 3776 N N . MET A 1 496 ? -18.063 -8.572 -9.353 1.00 92.81 496 MET A N 1
ATOM 3777 C CA . MET A 1 496 ? -17.660 -7.866 -10.576 1.00 92.81 496 MET A CA 1
ATOM 3778 C C . MET A 1 496 ? -18.624 -6.750 -11.023 1.00 92.81 496 MET A C 1
ATOM 3780 O O . MET A 1 496 ? -18.119 -5.660 -11.306 1.00 92.81 496 MET A O 1
ATOM 3784 N N . PRO A 1 497 ? -19.959 -6.954 -11.061 1.00 93.00 497 PRO A N 1
ATOM 3785 C CA . PRO A 1 497 ? -20.903 -5.954 -11.570 1.00 93.00 497 PRO A CA 1
ATOM 3786 C C . PRO A 1 497 ? -20.961 -4.664 -10.750 1.00 93.00 497 PRO A C 1
ATOM 3788 O O . PRO A 1 497 ? -21.455 -3.653 -11.239 1.00 93.00 497 PRO A O 1
ATOM 3791 N N . PHE A 1 498 ? -20.473 -4.695 -9.508 1.00 93.06 498 PHE A N 1
ATOM 3792 C CA . PHE A 1 498 ? -20.553 -3.572 -8.577 1.00 93.06 498 PHE A CA 1
ATOM 3793 C C . PHE A 1 498 ? -19.337 -2.649 -8.629 1.00 93.06 498 PHE A C 1
ATOM 3795 O O . PHE A 1 498 ? -19.343 -1.604 -7.985 1.00 93.06 498 PHE A O 1
ATOM 3802 N N . ARG A 1 499 ? -18.283 -3.007 -9.372 1.00 92.12 499 ARG A N 1
ATOM 3803 C CA . ARG A 1 499 ? -17.115 -2.133 -9.523 1.00 92.12 499 ARG A CA 1
ATOM 3804 C C . ARG A 1 499 ? -17.437 -0.918 -10.397 1.00 92.12 499 ARG A C 1
ATOM 3806 O O . ARG A 1 499 ? -18.196 -1.040 -11.358 1.00 92.12 499 ARG A O 1
ATOM 3813 N N . PRO A 1 500 ? -16.815 0.244 -10.132 1.00 91.31 500 PRO A N 1
ATOM 3814 C CA . PRO A 1 500 ? -17.023 1.440 -10.944 1.00 91.31 500 PRO A CA 1
ATOM 3815 C C . PRO A 1 500 ? -16.554 1.196 -12.376 1.00 91.31 500 PRO A C 1
ATOM 3817 O O . PRO A 1 500 ? -15.541 0.539 -12.567 1.00 91.31 500 PRO A O 1
ATOM 3820 N N . VAL A 1 501 ? -17.200 1.789 -13.385 1.00 89.56 501 VAL A N 1
ATOM 3821 C CA . VAL A 1 501 ? -16.795 1.641 -14.803 1.00 89.56 501 VAL A CA 1
ATOM 3822 C C . VAL A 1 501 ? -15.371 2.154 -15.055 1.00 89.56 501 VAL A C 1
ATOM 3824 O O . VAL A 1 501 ? -14.628 1.570 -15.839 1.00 89.56 501 VAL A O 1
ATOM 3827 N N . ALA A 1 502 ? -14.957 3.213 -14.355 1.00 89.25 502 ALA A N 1
ATOM 3828 C CA . ALA A 1 502 ? -13.619 3.780 -14.488 1.00 89.25 502 ALA A CA 1
ATOM 3829 C C . ALA A 1 502 ? -12.535 2.791 -14.035 1.00 89.25 502 ALA A C 1
ATOM 3831 O O . ALA A 1 502 ? -12.604 2.251 -12.928 1.00 89.25 502 ALA A O 1
ATOM 3832 N N . SER A 1 503 ? -11.523 2.586 -14.879 1.00 90.94 503 SER A N 1
ATOM 3833 C CA . SER A 1 503 ? -10.418 1.652 -14.643 1.00 90.94 503 SER A CA 1
ATOM 3834 C C . SER A 1 503 ? -9.390 2.146 -13.628 1.00 90.94 503 SER A C 1
ATOM 3836 O O . SER A 1 503 ? -8.606 1.341 -13.139 1.00 90.94 503 SER A O 1
ATOM 3838 N N . GLU A 1 504 ? -9.397 3.435 -13.291 1.00 93.75 504 GLU A N 1
ATOM 3839 C CA . GLU A 1 504 ? -8.513 4.057 -12.308 1.00 93.75 504 GLU A CA 1
ATOM 3840 C C . GLU A 1 504 ? -9.322 4.693 -11.179 1.00 93.75 504 GLU A C 1
ATOM 3842 O O . GLU A 1 504 ? -10.408 5.232 -11.398 1.00 93.75 504 GLU A O 1
ATOM 3847 N N . ALA A 1 505 ? -8.760 4.683 -9.975 1.00 94.25 505 ALA A N 1
ATOM 3848 C CA . ALA A 1 505 ? -9.236 5.476 -8.859 1.00 94.25 505 ALA A CA 1
ATOM 3849 C C . ALA A 1 505 ? -8.072 6.100 -8.079 1.00 94.25 505 ALA A C 1
ATOM 3851 O O . ALA A 1 505 ? -6.960 5.567 -8.060 1.00 94.25 505 ALA A O 1
ATOM 3852 N N . ARG A 1 506 ? -8.335 7.249 -7.447 1.00 92.75 506 ARG A N 1
ATOM 3853 C CA . ARG A 1 506 ? -7.375 7.984 -6.613 1.00 92.75 506 ARG A CA 1
ATOM 3854 C C . ARG A 1 506 ? -8.023 8.521 -5.352 1.00 92.75 506 ARG A C 1
ATOM 3856 O O . ARG A 1 506 ? -9.149 9.002 -5.407 1.00 92.75 506 ARG A O 1
ATOM 3863 N N . LEU A 1 507 ? -7.282 8.527 -4.253 1.00 91.00 507 LEU A N 1
ATOM 3864 C CA . LEU A 1 507 ? -7.703 9.132 -2.992 1.00 91.00 507 LEU A CA 1
ATOM 3865 C C . LEU A 1 507 ? -6.597 10.020 -2.439 1.00 91.00 507 LEU A C 1
ATOM 3867 O O . LEU A 1 507 ? -5.455 9.581 -2.305 1.00 91.00 507 LEU A O 1
ATOM 3871 N N . ASN A 1 508 ? -6.953 11.249 -2.075 1.00 87.44 508 ASN A N 1
ATOM 3872 C CA . ASN A 1 508 ? -6.079 12.122 -1.309 1.00 87.44 508 ASN A CA 1
ATOM 3873 C C . ASN A 1 508 ? -6.284 11.814 0.174 1.00 87.44 508 ASN A C 1
ATOM 3875 O O . ASN A 1 508 ? -7.274 12.227 0.771 1.00 87.44 508 ASN A O 1
ATOM 3879 N N . VAL A 1 509 ? -5.348 11.093 0.780 1.00 81.50 509 VAL A N 1
ATOM 3880 C CA . VAL A 1 509 ? -5.458 10.691 2.191 1.00 81.50 509 VAL A CA 1
ATOM 3881 C C . VAL A 1 509 ? -5.245 11.843 3.175 1.00 81.50 509 VAL A C 1
ATOM 3883 O O . VAL A 1 509 ? -5.543 11.704 4.357 1.00 81.50 509 VAL A O 1
ATOM 3886 N N . LEU A 1 510 ? -4.684 12.964 2.710 1.00 81.75 510 LEU A N 1
ATOM 3887 C CA . LEU A 1 510 ? -4.515 14.166 3.520 1.00 81.75 510 LEU A CA 1
ATOM 3888 C C . LEU A 1 510 ? -5.805 14.990 3.540 1.00 81.75 510 LEU A C 1
ATOM 3890 O O . LEU A 1 510 ? -5.940 15.893 4.366 1.00 81.75 510 LEU A O 1
ATOM 3894 N N . ALA A 1 511 ? -6.753 14.688 2.652 1.00 85.56 511 ALA A N 1
ATOM 3895 C CA . ALA A 1 511 ? -8.085 15.263 2.629 1.00 85.56 511 ALA A CA 1
ATOM 3896 C C . ALA A 1 511 ? -9.100 14.327 3.300 1.00 85.56 511 ALA A C 1
ATOM 3898 O O . ALA A 1 511 ? -8.946 13.107 3.303 1.00 85.56 511 ALA A O 1
ATOM 3899 N N . GLY A 1 512 ? -10.162 14.914 3.848 1.00 86.31 512 GLY A N 1
ATOM 3900 C CA . GLY A 1 512 ? -11.269 14.154 4.422 1.00 86.31 512 GLY A CA 1
ATOM 3901 C C . GLY A 1 512 ? -12.164 13.527 3.372 1.00 86.31 512 GLY A C 1
ATOM 3902 O O . GLY A 1 512 ? -12.051 13.816 2.182 1.00 86.31 512 GLY A O 1
ATOM 3903 N N . LEU A 1 513 ? -13.061 12.665 3.834 1.00 89.12 513 LEU A N 1
ATOM 3904 C CA . LEU A 1 513 ? -14.180 12.163 3.044 1.00 89.12 513 LEU A CA 1
ATOM 3905 C C . LEU A 1 513 ? -15.370 13.141 3.113 1.00 89.12 513 LEU A C 1
ATOM 3907 O O . LEU A 1 513 ? -15.473 13.881 4.095 1.00 89.12 513 LEU A O 1
ATOM 3911 N N . PRO A 1 514 ? -16.280 13.124 2.118 1.00 86.88 514 PRO A N 1
ATOM 3912 C CA . PRO A 1 514 ? -16.285 12.277 0.915 1.00 86.88 514 PRO A CA 1
ATOM 3913 C C . PRO A 1 514 ? -15.294 12.731 -0.173 1.00 86.88 514 PRO A C 1
ATOM 3915 O O . PRO A 1 514 ? -14.872 13.884 -0.214 1.00 86.88 514 PRO A O 1
ATOM 3918 N N . GLN A 1 515 ? -14.923 11.813 -1.072 1.00 86.88 515 GLN A N 1
ATOM 3919 C CA . GLN A 1 515 ? -14.073 12.092 -2.237 1.00 86.88 515 GLN A CA 1
ATOM 3920 C C . GLN A 1 515 ? -14.535 11.289 -3.453 1.00 86.88 515 GLN A C 1
ATOM 3922 O O . GLN A 1 515 ? -14.834 10.102 -3.342 1.00 86.88 515 GLN A O 1
ATOM 3927 N N . ILE A 1 516 ? -14.492 11.907 -4.636 1.00 83.44 516 ILE A N 1
ATOM 3928 C CA . ILE A 1 516 ? -14.710 11.202 -5.904 1.00 83.44 516 ILE A CA 1
ATOM 3929 C C . ILE A 1 516 ? -13.420 10.470 -6.273 1.00 83.44 516 ILE A C 1
ATOM 3931 O O . ILE A 1 516 ? -12.475 11.072 -6.799 1.00 83.44 516 ILE A O 1
ATOM 3935 N N . ALA A 1 517 ? -13.391 9.172 -5.981 1.00 87.25 517 ALA A N 1
ATOM 3936 C CA . ALA A 1 517 ? -12.236 8.334 -6.261 1.00 87.25 517 ALA A CA 1
ATOM 3937 C C . ALA A 1 517 ? -12.101 7.935 -7.742 1.00 87.25 517 ALA A C 1
ATOM 3939 O O . ALA A 1 517 ? -10.992 8.068 -8.266 1.00 87.25 517 ALA A O 1
ATOM 3940 N N . PRO A 1 518 ? -13.162 7.476 -8.443 1.00 89.19 518 PRO A N 1
ATOM 3941 C CA . PRO A 1 518 ? -13.058 7.011 -9.828 1.00 89.19 518 PRO A CA 1
ATOM 3942 C C . PRO A 1 518 ? -12.544 8.093 -10.789 1.00 89.19 518 PRO A C 1
ATOM 3944 O O . PRO A 1 518 ? -13.026 9.227 -10.792 1.00 89.19 518 PRO A O 1
ATOM 3947 N N . ARG A 1 519 ? -11.577 7.742 -11.643 1.00 85.19 519 ARG A N 1
ATOM 3948 C CA . ARG A 1 519 ? -10.988 8.624 -12.660 1.00 85.19 519 ARG A CA 1
ATOM 3949 C C . ARG A 1 519 ? -11.072 7.967 -14.040 1.00 85.19 519 ARG A C 1
ATOM 3951 O O . ARG A 1 519 ? -10.486 6.902 -14.236 1.00 85.19 519 ARG A O 1
ATOM 3958 N N . PRO A 1 520 ? -11.768 8.573 -15.019 1.00 82.25 520 PRO A N 1
ATOM 3959 C CA . PRO A 1 520 ? -11.768 8.049 -16.376 1.00 82.25 520 PRO A CA 1
ATOM 3960 C C . PRO A 1 520 ? -10.364 8.158 -16.978 1.00 82.25 520 PRO A C 1
ATOM 3962 O O . PRO A 1 520 ? -9.640 9.130 -16.745 1.00 82.25 520 PRO A O 1
ATOM 3965 N N . ARG A 1 521 ? -9.994 7.168 -17.790 1.00 86.38 521 ARG A N 1
ATOM 3966 C CA . ARG A 1 521 ? -8.755 7.181 -18.565 1.00 86.38 521 ARG A CA 1
ATOM 3967 C C . ARG A 1 521 ? -9.022 6.926 -20.030 1.00 86.38 521 ARG A C 1
ATOM 3969 O O . ARG A 1 521 ? -9.954 6.219 -20.392 1.00 86.38 521 ARG A O 1
ATOM 3976 N N . GLN A 1 522 ? -8.174 7.524 -20.853 1.00 88.44 522 GLN A N 1
ATOM 3977 C CA . GLN A 1 522 ? -8.145 7.322 -22.292 1.00 88.44 522 GLN A CA 1
ATOM 3978 C C . GLN A 1 522 ? -6.829 6.658 -22.677 1.00 88.44 522 GLN A C 1
ATOM 3980 O O . GLN A 1 522 ? -5.837 6.745 -21.949 1.00 88.44 522 GLN A O 1
ATOM 3985 N N . ARG A 1 523 ? -6.833 5.985 -23.826 1.00 92.56 523 ARG A N 1
ATOM 3986 C CA . ARG A 1 523 ? -5.620 5.413 -24.400 1.00 92.56 523 ARG A CA 1
ATOM 3987 C C . ARG A 1 523 ? -4.687 6.537 -24.832 1.00 92.56 523 ARG A C 1
ATOM 3989 O O . ARG A 1 523 ? -5.096 7.452 -25.542 1.00 92.56 523 ARG A O 1
ATOM 3996 N N . SER A 1 524 ? -3.431 6.448 -24.415 1.00 90.81 524 SER A N 1
ATOM 3997 C CA . SER A 1 524 ? -2.394 7.388 -24.832 1.00 90.81 524 SER A CA 1
ATOM 3998 C C . SER A 1 524 ? -2.028 7.143 -26.300 1.00 90.81 524 SER A C 1
ATOM 4000 O O . SER A 1 524 ? -1.866 5.996 -26.729 1.00 90.81 524 SER A O 1
ATOM 4002 N N . GLN A 1 525 ? -1.901 8.215 -27.086 1.00 87.88 525 GLN A N 1
ATOM 4003 C CA . GLN A 1 525 ? -1.494 8.120 -28.490 1.00 87.88 525 GLN A CA 1
ATOM 4004 C C . GLN A 1 525 ? -0.091 7.506 -28.598 1.00 87.88 525 GLN A C 1
ATOM 4006 O O . GLN A 1 525 ? 0.815 7.888 -27.859 1.00 87.88 525 GLN A O 1
ATOM 4011 N N . GLY A 1 526 ? 0.079 6.543 -29.508 1.00 88.44 526 GLY A N 1
ATOM 4012 C CA . GLY A 1 526 ? 1.349 5.836 -29.703 1.00 88.44 526 GLY A CA 1
ATOM 4013 C C . GLY A 1 526 ? 1.743 4.899 -28.557 1.00 88.44 526 GLY A C 1
ATOM 4014 O O . GLY A 1 526 ? 2.854 4.388 -28.562 1.00 88.44 526 GLY A O 1
ATOM 4015 N N . CYS A 1 527 ? 0.867 4.677 -27.570 1.00 94.06 527 CYS A N 1
ATOM 4016 C CA . CYS A 1 527 ? 1.098 3.682 -26.528 1.00 94.06 527 CYS A CA 1
ATOM 4017 C C . CYS A 1 527 ? 1.035 2.260 -27.099 1.00 94.06 527 CYS A C 1
ATOM 4019 O O . CYS A 1 527 ? 0.337 2.015 -28.079 1.00 94.06 527 CYS A O 1
ATOM 4021 N N . ILE A 1 528 ? 1.681 1.310 -26.425 1.00 94.00 528 ILE A N 1
ATOM 4022 C CA . ILE A 1 528 ? 1.735 -0.109 -26.816 1.00 94.00 528 ILE A CA 1
ATOM 4023 C C . ILE A 1 528 ? 0.369 -0.769 -27.027 1.00 94.00 528 ILE A C 1
ATOM 4025 O O . ILE A 1 528 ? 0.240 -1.636 -27.875 1.00 94.00 528 ILE A O 1
ATOM 4029 N N . CYS A 1 529 ? -0.689 -0.345 -26.330 1.00 95.06 529 CYS A N 1
ATOM 4030 C CA . CYS A 1 529 ? -2.039 -0.865 -26.593 1.00 95.06 529 CYS A CA 1
ATOM 4031 C C . CYS A 1 529 ? -2.670 -0.344 -27.888 1.00 95.06 529 CYS A C 1
ATOM 4033 O O . CYS A 1 529 ? -3.799 -0.693 -28.202 1.00 95.06 529 CYS A O 1
ATOM 4035 N N . SER A 1 530 ? -2.016 0.576 -28.586 1.00 93.75 530 SER A N 1
ATOM 4036 C CA . SER A 1 530 ? -2.451 1.146 -29.864 1.00 93.75 530 SER A CA 1
ATOM 4037 C C . SER A 1 530 ? -1.531 0.756 -31.015 1.00 93.75 530 SER A C 1
ATOM 4039 O O . SER A 1 530 ? -1.785 1.163 -32.144 1.00 93.75 530 SER A O 1
ATOM 4041 N N . ASP A 1 531 ? -0.494 -0.021 -30.723 1.00 94.75 531 ASP A N 1
ATOM 4042 C CA . ASP A 1 531 ? 0.448 -0.561 -31.688 1.00 94.75 531 ASP A CA 1
ATOM 4043 C C . ASP A 1 531 ? -0.061 -1.917 -32.202 1.00 94.75 531 ASP A C 1
ATOM 4045 O O . ASP A 1 531 ? -0.459 -2.776 -31.408 1.00 94.75 531 ASP A O 1
ATOM 4049 N N . SER A 1 532 ? -0.096 -2.098 -33.526 1.00 94.88 532 SER A N 1
ATOM 4050 C CA . SER A 1 532 ? -0.629 -3.315 -34.148 1.00 94.88 532 SER A CA 1
ATOM 4051 C C . SER A 1 532 ? 0.168 -4.557 -33.774 1.00 94.88 532 SER A C 1
ATOM 4053 O O . SER A 1 532 ? -0.436 -5.593 -33.517 1.00 94.88 532 SER A O 1
ATOM 4055 N N . ASP A 1 533 ? 1.493 -4.452 -33.659 1.00 95.25 533 ASP A N 1
ATOM 4056 C CA . ASP A 1 533 ? 2.355 -5.607 -33.409 1.00 95.25 533 ASP A CA 1
ATOM 4057 C C . ASP A 1 533 ? 2.115 -6.153 -31.996 1.00 95.25 533 ASP A C 1
ATOM 4059 O O . ASP A 1 533 ? 2.019 -7.365 -31.784 1.00 95.25 533 ASP A O 1
ATOM 4063 N N . PHE A 1 534 ? 1.936 -5.259 -31.019 1.00 94.94 534 PHE A N 1
ATOM 4064 C CA . PHE A 1 534 ? 1.588 -5.643 -29.651 1.00 94.94 534 PHE A CA 1
ATOM 4065 C C . PHE A 1 534 ? 0.171 -6.211 -29.545 1.00 94.94 534 PHE A C 1
ATOM 4067 O O . PHE A 1 534 ? -0.040 -7.182 -28.815 1.00 94.94 534 PHE A O 1
ATOM 4074 N N . VAL A 1 535 ? -0.805 -5.624 -30.244 1.00 94.75 535 VAL A N 1
ATOM 4075 C CA . VAL A 1 535 ? -2.194 -6.112 -30.234 1.00 94.75 535 VAL A CA 1
ATOM 4076 C C . VAL A 1 535 ? -2.286 -7.495 -30.876 1.00 94.75 535 VAL A C 1
ATOM 4078 O O . VAL A 1 535 ? -2.889 -8.396 -30.292 1.00 94.75 535 VAL A O 1
ATOM 4081 N N . ASP A 1 536 ? -1.642 -7.701 -32.021 1.00 94.69 536 ASP A N 1
ATOM 4082 C CA . ASP A 1 536 ? -1.636 -8.993 -32.704 1.00 94.69 536 ASP A CA 1
ATOM 4083 C C . ASP A 1 536 ? -0.883 -10.046 -31.884 1.00 94.69 536 ASP A C 1
ATOM 4085 O O . ASP A 1 536 ? -1.354 -11.177 -31.741 1.00 94.69 536 ASP A O 1
ATOM 4089 N N . ARG A 1 537 ? 0.231 -9.676 -31.235 1.00 92.56 537 ARG A N 1
ATOM 4090 C CA . ARG A 1 537 ? 0.928 -10.579 -30.311 1.00 92.56 537 ARG A CA 1
ATOM 4091 C C . ARG A 1 537 ? 0.074 -10.947 -29.095 1.00 92.56 537 ARG A C 1
ATOM 4093 O O . ARG A 1 537 ? 0.110 -12.104 -28.679 1.00 92.56 537 ARG A O 1
ATOM 4100 N N . TYR A 1 538 ? -0.688 -10.004 -28.537 1.00 92.94 538 TYR A N 1
ATOM 4101 C CA . TYR A 1 538 ? -1.599 -10.267 -27.417 1.00 92.94 538 TYR A CA 1
ATOM 4102 C C . TYR A 1 538 ? -2.692 -11.263 -27.814 1.00 92.94 538 TYR A C 1
ATOM 4104 O O . TYR A 1 538 ? -2.922 -12.229 -27.090 1.00 92.94 538 TYR A O 1
ATOM 4112 N N . ARG A 1 539 ? -3.299 -11.078 -28.992 1.00 92.12 539 ARG A N 1
ATOM 4113 C CA . ARG A 1 539 ? -4.290 -12.004 -29.559 1.00 92.12 539 ARG A CA 1
ATOM 4114 C C . ARG A 1 539 ? -3.724 -13.405 -29.738 1.00 92.12 539 ARG A C 1
ATOM 4116 O O . ARG A 1 539 ? -4.306 -14.366 -29.258 1.00 92.12 539 ARG A O 1
ATOM 4123 N N . VAL A 1 540 ? -2.534 -13.536 -30.328 1.00 91.25 540 VAL A N 1
ATOM 4124 C CA . VAL A 1 540 ? -1.864 -14.844 -30.466 1.00 91.25 540 VAL A CA 1
ATOM 4125 C C . VAL A 1 540 ? -1.638 -15.518 -29.106 1.00 91.25 540 VAL A C 1
ATOM 4127 O O . VAL A 1 540 ? -1.757 -16.739 -29.007 1.00 91.25 540 VAL A O 1
ATOM 4130 N N . LYS A 1 541 ? -1.318 -14.736 -28.065 1.00 89.44 541 LYS A N 1
ATOM 4131 C CA . LYS A 1 541 ? -1.065 -15.243 -26.710 1.00 89.44 541 LYS A CA 1
ATOM 4132 C C . LYS A 1 541 ? -2.341 -15.728 -26.008 1.00 89.44 541 LYS A C 1
ATOM 4134 O O . LYS A 1 541 ? -2.272 -16.720 -25.291 1.00 89.44 541 LYS A O 1
ATOM 4139 N N . TRP A 1 542 ? -3.485 -15.066 -26.211 1.00 90.56 542 TRP A N 1
ATOM 4140 C CA . TRP A 1 542 ? -4.679 -15.282 -25.379 1.00 90.56 542 TRP A CA 1
ATOM 4141 C C . TRP A 1 542 ? -5.959 -15.698 -26.113 1.00 90.56 542 TRP A C 1
ATOM 4143 O O . TRP A 1 542 ? -6.823 -16.271 -25.464 1.00 90.56 542 TRP A O 1
ATOM 4153 N N . ASP A 1 543 ? -6.098 -15.489 -27.425 1.00 80.75 543 ASP A N 1
ATOM 4154 C CA . ASP A 1 543 ? -7.335 -15.819 -28.165 1.00 80.75 543 ASP A CA 1
ATOM 4155 C C . ASP A 1 543 ? -7.534 -17.338 -28.369 1.00 80.75 543 ASP A C 1
ATOM 4157 O O . ASP A 1 543 ? -8.596 -17.774 -28.809 1.00 80.75 543 ASP A O 1
ATOM 4161 N N . ASN A 1 544 ? -6.530 -18.160 -28.037 1.00 59.84 544 ASN A N 1
ATOM 4162 C CA . ASN A 1 544 ? -6.611 -19.627 -28.067 1.00 59.84 544 ASN A CA 1
ATOM 4163 C C . ASN A 1 544 ? -7.101 -20.251 -26.736 1.00 59.84 544 ASN A C 1
ATOM 4165 O O . ASN A 1 544 ? -7.086 -21.478 -26.614 1.00 59.84 544 ASN A O 1
ATOM 4169 N N . TYR A 1 545 ? -7.518 -19.434 -25.757 1.00 51.75 545 TYR A N 1
ATOM 4170 C CA . TYR A 1 545 ? -7.977 -19.825 -24.413 1.00 51.75 545 TYR A CA 1
ATOM 4171 C C . TYR A 1 545 ? -9.299 -19.147 -24.047 1.00 51.75 545 TYR A C 1
ATOM 4173 O O . TYR A 1 545 ? -10.106 -19.788 -23.336 1.00 51.75 545 TYR A O 1
#

Nearest PDB structures (foldseek):
  8tz0-assembly1_A  TM=8.632E-01  e=1.106E-37  Ensifer aridi
  8tyz-assembly1_A-2  TM=7.482E-01  e=1.018E-38  Ensifer aridi
  8tz0-assembly1_B  TM=8.241E-01  e=1.836E-36  Ensifer aridi
  9b5c-assembly1_A  TM=5.329E-01  e=1.094E-09  Schizosaccharomyces pombe 972h-
  6o82-assembly1_A  TM=5.256E-01  e=4.826E-09  Schizosaccharomyces pombe 972h-

pLDDT: mean 85.6, std 16.74, range [26.0, 98.75]

Sequence (545 aa):
MGVVSTRRLRCLETSQQIYKGTIRVSLARFYSRINDAISPLLSGGADLQTFLAEKIVCLKAPDDLEEHPIHLAGFILATNLCARLYPRLRILAPSRVGEQCASTVFQVNPSCEIDTKRGTSDAELAWAVPPESDSAAVVAPSGWEVLIDLPGSRRIQPSNILVSLAAASIGVGELFRTVFAQFLATGRVGVSPGRLNILTLDELPADLPQLSSNIDIGRVHLVGAGAVGQAAIYTLARVSATGTIVVVDPEQIALSNLQRYVLSIDSDVSASKCSIVARALKGSRLETVCRESFWGDDELATDDVEVVCTAVDTEAVRIGIQAGLPRKIYNAWTQPADLGWSRHERFGDDPCLACLYWPNRPRPSHHQLIARAVRQHELRVLAYLTFRVPVDVPLRPEQIPRLPTLPAPADSPSWIEHSLLDDIAHSLEIALEDAVLWKGKHLSDLYREGVCGGALISRHIGDIAQEMAVPLAHQSVLAGIMLAAQVLIASSPELMPFRPVASEARLNVLAGLPQIAPRPRQRSQGCICSDSDFVDRYRVKWDNY

Foldseek 3Di:
DDQDDPVQADDCVVVPPDDPDDDPLPDFPLVLLLCLQCVLLFPDPDDVVVLLSPFEEEEAEDACVVVPVLLLLLSLLLLLQCLLHHQEYEYAYHPVSLSSSVVSSCQLGVSHHYYHDDDDGLEYAAAQADDPDQQYWQWYAEAQKIWTLDPRSHHHYDYGNLSSNLRSLLSSLLRVLSSCVVRHPQRRPGGDTFMARLQQRDPDDDPADHQDLEFELAEEEEEDLALLVLLLLLSQLPGNYAYEYEYEAQDADDSNRSSARSQDGPVRHRPRSLVSSCVSNVPHNYHYHYHNHHQPPDPCNAAQQAHYEYPDDDLVSQLVSVLSQHQKYKYWDDFSFKIKIFIDRDFLPAAHSNQVSPPPDDDDDPLRVLCVLLVHASQLSVLLVVVVDQQQAADDPVSRDPDPVRHDDPCNVCSNVGGNLVVSCVVLVFDPVLSVVRGPHGSVCCCVCPRLVVSGPVDDDPDPSGPNNDYGNSNSSSRSSSSSVVSRLVSPPSSVVSYYPARMFMDRSNHGDDDSTGDHDDHDPPRLSNDPVSVVVSCVNPVVD